Protein AF-A0AA37MN96-F1 (afdb_monomer_lite)

Secondary structure (DSSP, 8-state):
--HHHHHHHHHHHHHHHTSHHHHHHHHTSSS--B-SEEE-S-SSS---EEEEESS----S-------HHHHHHHHHHTT--TTGGGT-GGGHHHHHHHHHHIIIIIHHHH-SSSS-TTTTTSEEEEESSSB--SS--HHHHHHHIIIII-HHHHHHHHHHHHHIIIIII--SEEEEE-IIIIIHHHHTTTT--PEEEEEEETTEEEEEEEEEETTEEEEEES-TTSPPPHHHHHHHHHHHTT------TTS--TTSSS-HHHHHHHHHHHHS--TTSEEEEETTEEEEEE--EEETTEEE--TT-EEEEEEEEGGGTEEEEEEEETT--HHHHHHHHHHHS-GGGSBSS--STTEEEEEEEETTS-HHHHHHHHHHHHHHHHHHHHHHS---

Structure (mmCIF, N/CA/C/O backbone):
data_AF-A0AA37MN96-F1
#
_entry.id   AF-A0AA37MN96-F1
#
loop_
_atom_site.group_PDB
_atom_site.id
_atom_site.type_symbol
_atom_site.label_atom_id
_atom_site.label_alt_id
_atom_site.label_comp_id
_atom_site.label_asym_id
_atom_site.label_entity_id
_atom_site.label_seq_id
_atom_site.pdbx_PDB_ins_code
_atom_site.Cartn_x
_atom_site.Cartn_y
_atom_site.Cartn_z
_atom_site.occupancy
_atom_site.B_iso_or_equiv
_atom_site.auth_seq_id
_atom_site.auth_comp_id
_atom_site.auth_asym_id
_atom_site.auth_atom_id
_atom_site.pdbx_PDB_model_num
ATOM 1 N N . MET A 1 1 ? -24.531 -3.436 7.202 1.00 49.28 1 MET A N 1
ATOM 2 C CA . MET A 1 1 ? -24.725 -2.877 8.564 1.00 49.28 1 MET A CA 1
ATOM 3 C C . MET A 1 1 ? -25.299 -1.481 8.416 1.00 49.28 1 MET A C 1
ATOM 5 O O . MET A 1 1 ? -25.118 -0.908 7.351 1.00 49.28 1 MET A O 1
ATOM 9 N N . SER A 1 2 ? -26.083 -0.984 9.375 1.00 53.59 2 SER A N 1
ATOM 10 C CA . SER A 1 2 ? -26.763 0.305 9.211 1.00 53.59 2 SER A CA 1
ATOM 11 C C . SER A 1 2 ? -25.807 1.455 9.522 1.00 53.59 2 SER A C 1
ATOM 13 O O . SER A 1 2 ? -25.109 1.447 10.535 1.00 53.59 2 SER A O 1
ATOM 15 N N . GLY A 1 3 ? -25.830 2.507 8.706 1.00 71.88 3 GLY A N 1
ATOM 16 C CA . GLY A 1 3 ? -25.071 3.733 8.949 1.00 71.88 3 GLY A CA 1
ATOM 17 C C . GLY A 1 3 ? -25.401 4.430 10.274 1.00 71.88 3 GLY A C 1
ATOM 18 O O . GLY A 1 3 ? -24.780 5.434 10.603 1.00 71.88 3 GLY A O 1
ATOM 19 N N . GLU A 1 4 ? -26.361 3.928 11.053 1.00 83.56 4 GLU A N 1
ATOM 20 C CA . GLU A 1 4 ? -26.692 4.401 12.397 1.00 83.56 4 GLU A CA 1
ATOM 21 C C . GLU A 1 4 ? -25.619 4.056 13.434 1.00 83.56 4 GLU A C 1
ATOM 23 O O . GLU A 1 4 ? -25.253 4.931 14.218 1.00 83.56 4 GLU A O 1
ATOM 28 N N . GLU A 1 5 ? -25.062 2.840 13.415 1.00 86.56 5 GLU A N 1
ATOM 29 C CA . GLU A 1 5 ? -23.994 2.441 14.348 1.00 86.56 5 GLU A CA 1
ATOM 30 C C . GLU A 1 5 ? -22.736 3.280 14.115 1.00 86.56 5 GLU A C 1
ATOM 32 O O . GLU A 1 5 ? -22.132 3.799 15.054 1.00 86.56 5 GLU A O 1
ATOM 37 N N . TYR A 1 6 ? -22.403 3.516 12.846 1.00 86.62 6 TYR A N 1
ATOM 38 C CA . TYR A 1 6 ? -21.306 4.401 12.488 1.00 86.62 6 TYR A CA 1
ATOM 39 C C . TYR A 1 6 ? -21.581 5.856 12.863 1.00 86.62 6 TYR A C 1
ATOM 41 O O . TYR A 1 6 ? -20.714 6.508 13.437 1.00 86.62 6 TYR A O 1
ATOM 49 N N . LYS A 1 7 ? -22.790 6.380 12.612 1.00 87.62 7 LYS A N 1
ATOM 50 C CA . LYS A 1 7 ? -23.162 7.737 13.050 1.00 87.62 7 LYS A CA 1
ATOM 51 C C . LYS A 1 7 ? -23.035 7.895 14.563 1.00 87.62 7 LYS A C 1
ATOM 53 O O . LYS A 1 7 ? -22.545 8.926 15.025 1.00 87.62 7 LYS A O 1
ATOM 58 N N . LYS A 1 8 ? -23.461 6.886 15.329 1.00 90.75 8 LYS A N 1
ATOM 59 C CA . LYS A 1 8 ? -23.303 6.851 16.785 1.00 90.75 8 LYS A CA 1
ATOM 60 C C . LYS A 1 8 ? -21.824 6.890 17.164 1.00 90.75 8 LYS A C 1
ATOM 62 O O . LYS A 1 8 ? -21.430 7.775 17.919 1.00 90.75 8 LYS A O 1
ATOM 67 N N . TRP A 1 9 ? -21.008 6.022 16.571 1.00 91.00 9 TRP A N 1
ATOM 68 C CA . TRP A 1 9 ? -19.568 6.003 16.811 1.00 91.00 9 TRP A CA 1
ATOM 69 C C . TRP A 1 9 ? -18.899 7.344 16.474 1.00 91.00 9 TRP A C 1
ATOM 71 O O . TRP A 1 9 ? -18.150 7.880 17.288 1.00 91.00 9 TRP A O 1
ATOM 81 N N . VAL A 1 10 ? -19.226 7.953 15.327 1.00 87.38 10 VAL A N 1
ATOM 82 C CA . VAL A 1 10 ? -18.698 9.272 14.938 1.00 87.38 10 VAL A CA 1
ATOM 83 C C . VAL A 1 10 ? -19.099 10.341 15.945 1.00 87.38 10 VAL A C 1
ATOM 85 O O . VAL A 1 10 ? -18.276 11.184 16.291 1.00 87.38 10 VAL A O 1
ATOM 88 N N . ASN A 1 11 ? -20.341 10.328 16.437 1.00 89.19 11 ASN A N 1
ATOM 89 C CA . ASN A 1 11 ? -20.771 11.269 17.469 1.00 89.19 11 ASN A CA 1
ATOM 90 C C . ASN A 1 11 ? -19.951 11.104 18.752 1.00 89.19 11 ASN A C 1
ATOM 92 O O . ASN A 1 11 ? -19.524 12.100 19.326 1.00 89.19 11 ASN A O 1
ATOM 96 N N . GLU A 1 12 ? -19.698 9.874 19.190 1.00 91.19 12 GLU A N 1
ATOM 97 C CA . GLU A 1 12 ? -18.921 9.601 20.401 1.00 91.19 12 GLU A CA 1
ATOM 98 C C . GLU A 1 12 ? -17.440 9.975 20.238 1.00 91.19 12 GLU A C 1
ATOM 100 O O . GLU A 1 12 ? -16.870 10.630 21.113 1.00 91.19 12 GLU A O 1
ATOM 105 N N . ALA A 1 13 ? -16.827 9.630 19.101 1.00 87.31 13 ALA A N 1
ATOM 106 C CA . ALA A 1 13 ? -15.466 10.036 18.760 1.00 87.31 13 ALA A CA 1
ATOM 107 C C . ALA A 1 13 ? -15.342 11.566 18.692 1.00 87.31 13 ALA A C 1
ATOM 109 O O . ALA A 1 13 ? -14.422 12.141 19.273 1.00 87.31 13 ALA A O 1
ATOM 110 N N . TYR A 1 14 ? -16.308 12.233 18.055 1.00 85.38 14 TYR A N 1
ATOM 111 C CA . TYR A 1 14 ? -16.378 13.688 17.973 1.00 85.38 14 TYR A CA 1
ATOM 112 C C . TYR A 1 14 ? -16.534 14.352 19.350 1.00 85.38 14 TYR A C 1
ATOM 114 O O . TYR A 1 14 ? -15.843 15.324 19.653 1.00 85.38 14 TYR A O 1
ATOM 122 N N . LEU A 1 15 ? -17.411 13.827 20.208 1.00 88.31 15 LEU A N 1
ATOM 123 C CA . LEU A 1 15 ? -17.587 14.334 21.570 1.00 88.31 15 LEU A CA 1
ATOM 124 C C . LEU A 1 15 ? -16.300 14.200 22.387 1.00 88.31 15 LEU A C 1
ATOM 126 O O . LEU A 1 15 ? -15.956 15.111 23.136 1.00 88.31 15 LEU A O 1
ATOM 130 N N . TYR A 1 16 ? -15.574 13.092 22.223 1.00 88.69 16 TYR A N 1
ATOM 131 C CA . TYR A 1 16 ? -14.304 12.880 22.905 1.00 88.69 16 TYR A CA 1
ATOM 132 C C . TYR A 1 16 ? -13.236 13.896 22.483 1.00 88.69 16 TYR A C 1
ATOM 134 O O . TYR A 1 16 ? -12.669 14.568 23.343 1.00 88.69 16 TYR A O 1
ATOM 142 N N . ILE A 1 17 ? -12.996 14.057 21.177 1.00 82.44 17 ILE A N 1
ATOM 143 C CA . ILE A 1 17 ? -11.989 15.010 20.679 1.00 82.44 17 ILE A CA 1
ATOM 144 C C . ILE A 1 17 ? -12.365 16.471 20.966 1.00 82.44 17 ILE A C 1
ATOM 146 O O . ILE A 1 17 ? -11.484 17.322 21.033 1.00 82.44 17 ILE A O 1
ATOM 150 N N . SER A 1 18 ? -13.658 16.750 21.178 1.00 82.00 18 SER A N 1
ATOM 151 C CA . SER A 1 18 ? -14.186 18.075 21.537 1.00 82.00 18 SER A CA 1
ATOM 152 C C . SER A 1 18 ? -14.105 18.399 23.026 1.00 82.00 18 SER A C 1
ATOM 154 O O . SER A 1 18 ? -14.432 19.518 23.426 1.00 82.00 18 SER A O 1
ATOM 156 N N . LYS A 1 19 ? -13.662 17.462 23.873 1.00 87.81 19 LYS A N 1
ATOM 157 C CA . LYS A 1 19 ? -13.394 17.770 25.279 1.00 87.81 19 LYS A CA 1
ATOM 158 C C . LYS A 1 19 ? -12.302 18.828 25.363 1.00 87.81 19 LYS A C 1
ATOM 160 O O . LYS A 1 19 ? -11.240 18.671 24.766 1.00 87.81 19 LYS A O 1
ATOM 165 N N . LYS A 1 20 ? -12.535 19.864 26.172 1.00 85.06 20 LYS A N 1
ATOM 166 C CA . LYS A 1 20 ? -11.599 20.982 26.353 1.00 85.06 20 LYS A CA 1
ATOM 167 C C . LYS A 1 20 ? -10.173 20.512 26.664 1.00 85.06 20 LYS A C 1
ATOM 169 O O . LYS A 1 20 ? -9.230 20.991 26.059 1.00 85.06 20 LYS A O 1
ATOM 174 N N . GLU A 1 21 ? -10.021 19.533 27.552 1.00 86.88 21 GLU A N 1
ATOM 175 C CA . GLU A 1 21 ? -8.714 18.975 27.929 1.00 86.88 21 GLU A CA 1
ATOM 176 C C . GLU A 1 21 ? -7.966 18.304 26.762 1.00 86.88 21 GLU A C 1
ATOM 178 O O . GLU A 1 21 ? -6.748 18.438 26.651 1.00 86.88 21 GLU A O 1
ATOM 183 N N . VAL A 1 22 ? -8.694 17.613 25.877 1.00 84.56 22 VAL A N 1
ATOM 184 C CA . VAL A 1 22 ? -8.139 16.963 24.685 1.00 84.56 22 VAL A CA 1
ATOM 185 C C . VAL A 1 22 ? -7.777 18.033 23.666 1.00 84.56 22 VAL A C 1
ATOM 187 O O . VAL A 1 22 ? -6.640 18.075 23.205 1.00 84.56 22 VAL A O 1
ATOM 190 N N . TYR A 1 23 ? -8.709 18.946 23.388 1.00 78.75 23 TYR A N 1
ATOM 191 C CA . TYR A 1 23 ? -8.504 20.076 22.489 1.00 78.75 23 TYR A CA 1
ATOM 192 C C . TYR A 1 23 ? -7.286 20.916 22.892 1.00 78.75 23 TYR A C 1
ATOM 194 O O . TYR A 1 23 ? -6.426 21.178 22.058 1.00 78.75 23 TYR A O 1
ATOM 202 N N . ASP A 1 24 ? -7.164 21.285 24.169 1.00 80.12 24 ASP A N 1
ATOM 203 C CA . ASP A 1 24 ? -6.077 22.130 24.668 1.00 80.12 24 ASP A CA 1
ATOM 204 C C . ASP A 1 24 ? -4.707 21.454 24.500 1.00 80.12 24 ASP A C 1
ATOM 206 O O . ASP A 1 24 ? -3.741 22.116 24.118 1.00 80.12 24 ASP A O 1
ATOM 210 N N . ARG A 1 25 ? -4.602 20.138 24.736 1.00 80.19 25 ARG A N 1
ATOM 211 C CA . ARG A 1 25 ? -3.351 19.381 24.530 1.00 80.19 25 ARG A CA 1
ATOM 212 C C . ARG A 1 25 ? -3.025 19.188 23.055 1.00 80.19 25 ARG A C 1
ATOM 214 O O . ARG A 1 25 ? -1.875 19.347 22.653 1.00 80.19 25 ARG A O 1
ATOM 221 N N . VAL A 1 26 ? -4.030 18.878 22.243 1.00 74.25 26 VAL A N 1
ATOM 222 C CA . VAL A 1 26 ? -3.866 18.720 20.798 1.00 74.25 26 VAL A CA 1
ATOM 223 C C . VAL A 1 26 ? -3.453 20.053 20.164 1.00 74.25 26 VAL A C 1
ATOM 225 O O . VAL A 1 26 ? -2.537 20.084 19.356 1.00 74.25 26 VAL A O 1
ATOM 228 N N . ASN A 1 27 ? -4.042 21.176 20.575 1.00 71.19 27 ASN A N 1
ATOM 229 C CA . ASN A 1 27 ? -3.738 22.502 20.033 1.00 71.19 27 ASN A CA 1
ATOM 230 C C . ASN A 1 27 ? -2.333 23.020 20.419 1.00 71.19 27 ASN A C 1
ATOM 232 O O . ASN A 1 27 ? -1.804 23.926 19.776 1.00 71.19 27 ASN A O 1
ATOM 236 N N . GLN A 1 28 ? -1.689 22.444 21.444 1.00 70.69 28 GLN A N 1
ATOM 237 C CA . GLN A 1 28 ? -0.267 22.709 21.730 1.00 70.69 28 GLN A CA 1
ATOM 238 C C . GLN A 1 28 ? 0.660 22.116 20.666 1.00 70.69 28 GLN A C 1
ATOM 240 O O . GLN A 1 28 ? 1.802 22.560 20.499 1.00 70.69 28 GLN A O 1
ATOM 245 N N . LEU A 1 29 ? 0.184 21.111 19.939 1.00 65.25 29 LEU A N 1
ATOM 246 C CA . LEU A 1 29 ? 0.907 20.520 18.836 1.00 65.25 29 LEU A CA 1
ATOM 247 C C . LEU A 1 29 ? 0.660 21.423 17.627 1.00 65.25 29 LEU A C 1
ATOM 249 O O . LEU A 1 29 ? -0.458 21.618 17.170 1.00 65.25 29 LEU A O 1
ATOM 253 N N . LYS A 1 30 ? 1.712 22.085 17.150 1.00 55.03 30 LYS A N 1
ATOM 254 C CA . LYS A 1 30 ? 1.610 22.955 15.973 1.00 55.03 30 LYS A CA 1
ATOM 255 C C . LYS A 1 30 ? 1.276 22.082 14.752 1.00 55.03 30 LYS A C 1
ATOM 257 O O . LYS A 1 30 ? 1.966 21.086 14.550 1.00 55.03 30 LYS A O 1
ATOM 262 N N . TYR A 1 31 ? 0.308 22.507 13.932 1.00 53.72 31 TYR A N 1
ATOM 263 C CA . TYR A 1 31 ? -0.134 21.845 12.689 1.00 53.72 31 TYR A CA 1
ATOM 264 C C . TYR A 1 31 ? -0.860 20.509 12.909 1.00 53.72 31 TYR A C 1
ATOM 266 O O . TYR A 1 31 ? -0.294 19.444 12.664 1.00 53.72 31 TYR A O 1
ATOM 274 N N . VAL A 1 32 ? -2.117 20.580 13.356 1.00 57.41 32 VAL A N 1
ATOM 275 C CA . VAL A 1 32 ? -2.973 19.403 13.541 1.00 57.41 32 VAL A CA 1
ATOM 276 C C . VAL A 1 32 ? -4.223 19.524 12.688 1.00 57.41 32 VAL A C 1
ATOM 278 O O . VAL A 1 32 ? -5.063 20.387 12.937 1.00 57.41 32 VAL A O 1
ATOM 281 N N . ASN A 1 33 ? -4.378 18.591 11.754 1.00 58.41 33 ASN A N 1
ATOM 282 C CA . ASN A 1 33 ? -5.675 18.286 11.160 1.00 58.41 33 ASN A CA 1
ATOM 283 C C . ASN A 1 33 ? -6.389 17.248 12.028 1.00 58.41 33 ASN A C 1
ATOM 285 O O . ASN A 1 33 ? -5.775 16.333 12.589 1.00 58.41 33 ASN A O 1
ATOM 289 N N . VAL A 1 34 ? -7.702 17.409 12.139 1.00 61.19 34 VAL A N 1
ATOM 290 C CA . VAL A 1 34 ? -8.568 16.517 12.904 1.00 61.19 34 VAL A CA 1
ATOM 291 C C . VAL A 1 34 ? -9.417 15.712 11.928 1.00 61.19 34 VAL A C 1
ATOM 293 O O . VAL A 1 34 ? -10.046 16.265 11.026 1.00 61.19 34 VAL A O 1
ATOM 296 N N . GLY A 1 35 ? -9.420 14.395 12.098 1.00 62.88 35 GLY A N 1
ATOM 297 C CA . GLY A 1 35 ? -10.106 13.457 11.217 1.00 62.88 35 GLY A CA 1
ATOM 298 C C . GLY A 1 35 ? -9.228 12.246 10.944 1.00 62.88 35 GLY A C 1
ATOM 299 O O . GLY A 1 35 ? -8.154 12.358 10.363 1.00 62.88 35 GLY A O 1
ATOM 300 N N . SER A 1 36 ? -9.676 11.072 11.382 1.00 62.91 36 SER A N 1
ATOM 301 C CA . SER A 1 36 ? -8.916 9.825 11.239 1.00 62.91 36 SER A CA 1
ATOM 302 C C . SER A 1 36 ? -8.958 9.263 9.822 1.00 62.91 36 SER A C 1
ATOM 304 O O . SER A 1 36 ? -8.051 8.549 9.391 1.00 62.91 36 SER A O 1
ATOM 306 N N . THR A 1 37 ? -10.029 9.567 9.097 1.00 68.31 37 THR A N 1
ATOM 307 C CA . THR A 1 37 ? -10.387 8.852 7.885 1.00 68.31 37 THR A CA 1
ATOM 308 C C . THR A 1 37 ? -9.788 9.510 6.652 1.00 68.31 37 THR A C 1
ATOM 310 O O . THR A 1 37 ? -9.949 10.703 6.430 1.00 68.31 37 THR A O 1
ATOM 313 N N . GLN A 1 38 ? -9.120 8.718 5.817 1.00 68.88 38 GLN A N 1
ATOM 314 C CA . GLN A 1 38 ? -8.576 9.183 4.544 1.00 68.88 38 GLN A CA 1
ATOM 315 C C . GLN A 1 38 ? -9.519 8.847 3.391 1.00 68.88 38 GLN A C 1
ATOM 317 O O . GLN A 1 38 ? -9.711 9.680 2.513 1.00 68.88 38 GLN A O 1
ATOM 322 N N . TYR A 1 39 ? -10.165 7.682 3.421 1.00 65.69 39 TYR A N 1
ATOM 323 C CA . TYR A 1 39 ? -11.163 7.290 2.433 1.00 65.69 39 TYR A CA 1
ATOM 324 C C . TYR A 1 39 ? -12.205 6.345 3.029 1.00 65.69 39 TYR A C 1
ATOM 326 O O . TYR A 1 39 ? -11.858 5.304 3.593 1.00 65.69 39 TYR A O 1
ATOM 334 N N . ILE A 1 40 ? -13.481 6.697 2.855 1.00 67.00 40 ILE A N 1
ATOM 335 C CA . ILE A 1 40 ? -14.624 5.818 3.110 1.00 67.00 40 ILE A CA 1
ATOM 336 C C . ILE A 1 40 ? -15.442 5.719 1.828 1.00 67.00 40 ILE A C 1
ATOM 338 O O . ILE A 1 40 ? -16.079 6.695 1.435 1.00 67.00 40 ILE A O 1
ATOM 342 N N . PRO A 1 41 ? -15.471 4.549 1.184 1.00 56.47 41 PRO A N 1
ATOM 343 C CA . PRO A 1 41 ? -16.312 4.344 0.018 1.00 56.47 41 PRO A CA 1
ATOM 344 C C . PRO A 1 41 ? -17.758 4.010 0.372 1.00 56.47 41 PRO A C 1
ATOM 346 O O . PRO A 1 41 ? -18.674 4.554 -0.241 1.00 56.47 41 PRO A O 1
ATOM 349 N N . LYS A 1 42 ? -17.973 3.107 1.339 1.00 64.75 42 LYS A N 1
ATOM 350 C CA . LYS A 1 42 ? -19.283 2.672 1.833 1.00 64.75 42 LYS A CA 1
ATOM 351 C C . LYS A 1 42 ? -19.154 2.102 3.240 1.00 64.75 42 LYS A C 1
ATOM 353 O O . LYS A 1 42 ? -18.349 1.212 3.485 1.00 64.75 42 LYS A O 1
ATOM 358 N N . ILE A 1 43 ? -19.999 2.594 4.134 1.00 62.53 43 ILE A N 1
ATOM 359 C CA . ILE A 1 43 ? -20.125 2.111 5.517 1.00 62.53 43 ILE A CA 1
ATOM 360 C C . ILE A 1 43 ? -21.200 1.020 5.610 1.00 62.53 43 ILE A C 1
ATOM 362 O O . ILE A 1 43 ? -21.127 0.128 6.447 1.00 62.53 43 ILE A O 1
ATOM 366 N N . ASP A 1 44 ? -22.157 1.043 4.680 1.00 60.66 44 ASP A N 1
ATOM 367 C CA . ASP A 1 44 ? -23.334 0.173 4.702 1.00 60.66 44 ASP A CA 1
ATOM 368 C C . ASP A 1 44 ? -23.154 -1.146 3.916 1.00 60.66 44 ASP A C 1
ATOM 370 O O . ASP A 1 44 ? -24.103 -1.918 3.775 1.00 60.66 44 ASP A O 1
ATOM 374 N N . GLY A 1 45 ? -21.949 -1.421 3.397 1.00 62.97 45 GLY A N 1
ATOM 375 C CA . GLY A 1 45 ? -21.622 -2.607 2.588 1.00 62.97 45 GLY A CA 1
ATOM 376 C C . GLY A 1 45 ? -20.798 -3.671 3.324 1.00 62.97 45 GLY A C 1
ATOM 377 O O . GLY A 1 45 ? -20.398 -3.482 4.471 1.00 62.97 45 GLY A O 1
ATOM 378 N N . ASN A 1 46 ? -20.518 -4.791 2.649 1.00 75.44 46 ASN A N 1
ATOM 379 C CA . ASN A 1 46 ? -19.536 -5.775 3.116 1.00 75.44 46 ASN A CA 1
ATOM 380 C C . ASN A 1 46 ? -18.132 -5.187 2.941 1.00 75.44 46 ASN A C 1
ATOM 382 O O . ASN A 1 46 ? -17.559 -5.250 1.855 1.00 75.44 46 ASN A O 1
ATOM 386 N N . VAL A 1 47 ? -17.591 -4.584 4.000 1.00 81.00 47 VAL A N 1
ATOM 387 C CA . VAL A 1 47 ? -16.210 -4.094 3.990 1.00 81.00 47 VAL A CA 1
ATOM 388 C C . VAL A 1 47 ? -15.272 -5.296 4.021 1.00 81.00 47 VAL A C 1
ATOM 390 O O . VAL A 1 47 ? -15.280 -6.099 4.953 1.00 81.00 47 VAL A O 1
ATOM 393 N N . GLU A 1 48 ? -14.443 -5.431 2.996 1.00 82.88 48 GLU A N 1
ATOM 394 C CA . GLU A 1 48 ? -13.444 -6.493 2.941 1.00 82.88 48 GLU A CA 1
ATOM 395 C C . GLU A 1 48 ? -12.165 -6.084 3.659 1.00 82.88 48 GLU A C 1
ATOM 397 O O . GLU A 1 48 ? -11.607 -6.872 4.427 1.00 82.88 48 GLU A O 1
ATOM 402 N N . PHE A 1 49 ? -11.729 -4.841 3.444 1.00 84.12 49 PHE A N 1
ATOM 403 C CA . PHE A 1 49 ? -10.430 -4.366 3.899 1.00 84.12 49 PHE A CA 1
ATOM 404 C C . PHE A 1 49 ? -10.538 -3.065 4.683 1.00 84.12 49 PHE A C 1
ATOM 406 O O . PHE A 1 49 ? -11.196 -2.112 4.266 1.00 84.12 49 PHE A O 1
ATOM 413 N N . VAL A 1 50 ? -9.794 -2.994 5.782 1.00 88.00 50 VAL A N 1
ATOM 414 C CA . VAL A 1 50 ? -9.410 -1.733 6.415 1.00 88.00 50 VAL A CA 1
ATOM 415 C C . VAL A 1 50 ? -7.895 -1.597 6.333 1.00 88.00 50 VAL A C 1
ATOM 417 O O . VAL A 1 50 ? -7.159 -2.369 6.945 1.00 88.00 50 VAL A O 1
ATOM 420 N N . PHE A 1 51 ? -7.414 -0.593 5.608 1.00 86.31 51 PHE A N 1
ATOM 421 C CA . PHE A 1 51 ? -6.028 -0.150 5.702 1.00 86.31 51 PHE A CA 1
ATOM 422 C C . PHE A 1 51 ? -5.916 0.853 6.845 1.00 86.31 51 PHE A C 1
ATOM 424 O O . PHE A 1 51 ? -6.531 1.920 6.803 1.00 86.31 51 PHE A O 1
ATOM 431 N N . LEU A 1 52 ? -5.148 0.489 7.874 1.00 89.19 52 LEU A N 1
ATOM 432 C CA . LEU A 1 52 ? -5.031 1.264 9.101 1.00 89.19 52 LEU A CA 1
ATOM 433 C C . LEU A 1 52 ? -3.631 1.869 9.228 1.00 89.19 52 LEU A C 1
ATOM 435 O O . LEU A 1 52 ? -2.655 1.166 9.500 1.00 89.19 52 LEU A O 1
ATOM 439 N N . GLY A 1 53 ? -3.533 3.178 9.016 1.00 85.62 53 GLY A N 1
ATOM 440 C CA . GLY A 1 53 ? -2.344 3.973 9.313 1.00 85.62 53 GLY A CA 1
ATOM 441 C C . GLY A 1 53 ? -2.273 4.379 10.786 1.00 85.62 53 GLY A C 1
ATOM 442 O O . GLY A 1 53 ? -3.188 4.121 11.569 1.00 85.62 53 GLY A O 1
ATOM 443 N N . HIS A 1 54 ? -1.171 5.011 11.178 1.00 81.44 54 HIS A N 1
ATOM 444 C CA . HIS A 1 54 ? -1.022 5.541 12.532 1.00 81.44 54 HIS A CA 1
ATOM 445 C C . HIS A 1 54 ? -1.707 6.906 12.672 1.00 81.44 54 HIS A C 1
ATOM 447 O O . HIS A 1 54 ? -2.644 7.037 13.455 1.00 81.44 54 HIS A O 1
ATOM 453 N N . ASP A 1 55 ? -1.301 7.884 11.863 1.00 75.81 55 ASP A N 1
ATOM 454 C CA . ASP A 1 55 ? -1.857 9.235 11.796 1.00 75.81 55 ASP A CA 1
ATOM 455 C C . ASP A 1 55 ? -1.848 9.769 10.352 1.00 75.81 55 ASP A C 1
ATOM 457 O O . ASP A 1 55 ? -1.112 9.289 9.484 1.00 75.81 55 ASP A O 1
ATOM 461 N N . ALA A 1 56 ? -2.713 10.744 10.065 1.00 61.25 56 ALA A N 1
ATOM 462 C CA . ALA A 1 56 ? -2.923 11.240 8.710 1.00 61.25 56 ALA A CA 1
ATOM 463 C C . ALA A 1 56 ? -1.868 12.279 8.299 1.00 61.25 56 ALA A C 1
ATOM 465 O O . ALA A 1 56 ? -2.144 13.466 8.385 1.00 61.25 56 ALA A O 1
ATOM 466 N N . HIS A 1 57 ? -0.679 11.897 7.823 1.00 59.50 57 HIS A N 1
ATOM 467 C CA . HIS A 1 57 ? 0.278 12.876 7.272 1.00 59.50 57 HIS A CA 1
ATOM 468 C C . HIS A 1 57 ? -0.291 13.591 6.030 1.00 59.50 57 HIS A C 1
ATOM 470 O O . HIS A 1 57 ? -0.156 13.128 4.897 1.00 59.50 57 HIS A O 1
ATOM 476 N N . GLU A 1 58 ? -0.946 14.725 6.246 1.00 56.19 58 GLU A N 1
ATOM 477 C CA . GLU A 1 58 ? -1.453 15.601 5.198 1.00 56.19 58 GLU A CA 1
ATOM 478 C C . GLU A 1 58 ? -0.400 16.663 4.880 1.00 56.19 58 GLU A C 1
ATOM 480 O O . GLU A 1 58 ? 0.286 17.184 5.762 1.00 56.19 58 GLU A O 1
ATOM 485 N N . GLY A 1 59 ? -0.207 16.907 3.583 1.00 47.28 59 GLY A N 1
ATOM 486 C CA . GLY A 1 59 ? 0.739 17.893 3.079 1.00 47.28 59 GLY A CA 1
ATOM 487 C C . GLY A 1 59 ? 0.480 19.282 3.650 1.00 47.28 59 GLY A C 1
ATOM 488 O O . GLY A 1 59 ? -0.637 19.622 4.016 1.00 47.28 59 GLY A O 1
ATOM 489 N N . ARG A 1 60 ? 1.535 20.099 3.707 1.00 41.84 60 ARG A N 1
ATOM 490 C CA . ARG A 1 60 ? 1.457 21.507 4.117 1.00 41.84 60 ARG A CA 1
ATOM 491 C C . ARG A 1 60 ? 0.499 22.274 3.195 1.00 41.84 60 ARG A C 1
ATOM 493 O O . ARG A 1 60 ? 0.882 22.632 2.087 1.00 41.84 60 ARG A O 1
ATOM 500 N N . GLY A 1 61 ? -0.702 22.537 3.684 1.00 40.53 61 GLY A N 1
ATOM 501 C CA . GLY A 1 61 ? -1.784 23.241 3.000 1.00 40.53 61 GLY A CA 1
ATOM 502 C C . GLY A 1 61 ? -3.073 22.648 3.553 1.00 40.53 61 GLY A C 1
ATOM 503 O O . GLY A 1 61 ? -3.517 21.624 3.068 1.00 40.53 61 GLY A O 1
ATOM 504 N N . ASP A 1 62 ? -3.567 23.070 4.706 1.00 41.78 62 ASP A N 1
ATOM 505 C CA . ASP A 1 62 ? -3.840 24.455 5.050 1.00 41.78 62 ASP A CA 1
ATOM 506 C C . ASP A 1 62 ? -3.274 24.826 6.426 1.00 41.78 62 ASP A C 1
ATOM 508 O O . ASP A 1 62 ? -3.327 24.060 7.384 1.00 41.78 62 ASP A O 1
ATOM 512 N N . ASN A 1 63 ? -2.719 26.033 6.539 1.00 39.72 63 ASN A N 1
ATOM 513 C CA . ASN A 1 63 ? -2.295 26.626 7.815 1.00 39.72 63 ASN A CA 1
ATOM 514 C C . ASN A 1 63 ? -3.495 27.074 8.672 1.00 39.72 63 ASN A C 1
ATOM 516 O O . ASN A 1 63 ? -3.354 27.945 9.537 1.00 39.72 63 ASN A O 1
ATOM 520 N N . ASP A 1 64 ? -4.671 26.513 8.422 1.00 41.94 64 ASP A N 1
ATOM 521 C CA . ASP A 1 64 ? -5.876 26.899 9.115 1.00 41.94 64 ASP A CA 1
ATOM 522 C C . ASP A 1 64 ? -5.872 26.224 10.479 1.00 41.94 64 ASP A C 1
ATOM 524 O O . ASP A 1 64 ? -5.637 25.026 10.642 1.00 41.94 64 ASP A O 1
ATOM 528 N N . LYS A 1 65 ? -6.018 27.063 11.500 1.00 50.88 65 LYS A N 1
ATOM 529 C CA . LYS A 1 65 ? -6.118 26.649 12.894 1.00 50.88 65 LYS A CA 1
ATOM 530 C C . LYS A 1 65 ? -7.125 25.508 13.017 1.00 50.88 65 LYS A C 1
ATOM 532 O O . LYS A 1 65 ? -8.119 25.483 12.305 1.00 50.88 65 LYS A O 1
ATOM 537 N N . LEU A 1 66 ? -6.860 24.631 13.978 1.00 51.59 66 LEU A N 1
ATOM 538 C CA . LEU A 1 66 ? -7.672 23.487 14.375 1.00 51.59 66 LEU A CA 1
ATOM 539 C C . LEU A 1 66 ? -9.164 23.854 14.454 1.00 51.59 66 LEU A C 1
ATOM 541 O O . LEU A 1 66 ? -9.638 24.318 15.489 1.00 51.59 66 LEU A O 1
ATOM 545 N N . ASP A 1 67 ? -9.906 23.671 13.362 1.00 57.56 67 ASP A N 1
ATOM 546 C CA . ASP A 1 67 ? -11.342 23.907 13.363 1.00 57.56 67 ASP A CA 1
ATOM 547 C C . ASP A 1 67 ? -12.057 22.589 13.639 1.00 57.56 67 ASP A C 1
ATOM 549 O O . ASP A 1 67 ? -12.327 21.760 12.765 1.00 57.56 67 ASP A O 1
ATOM 553 N N . ILE A 1 68 ? -12.354 22.395 14.920 1.00 56.88 68 ILE A N 1
ATOM 554 C CA . ILE A 1 68 ? -13.060 21.218 15.400 1.00 56.88 68 ILE A CA 1
ATOM 555 C C . ILE A 1 68 ? -14.461 21.087 14.791 1.00 56.88 68 ILE A C 1
ATOM 557 O O . ILE A 1 68 ? -14.996 19.983 14.759 1.00 56.88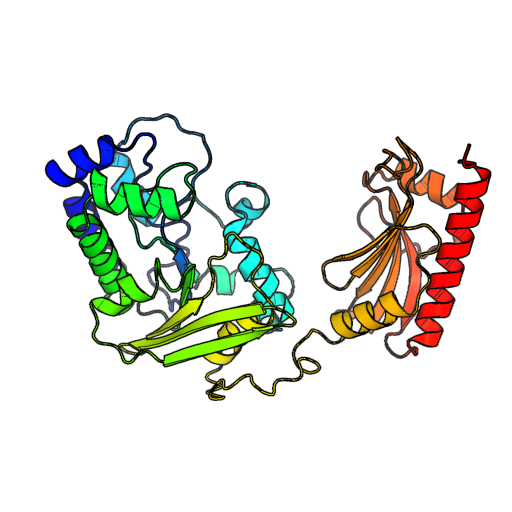 68 ILE A O 1
ATOM 561 N N . THR A 1 69 ? -15.061 22.156 14.255 1.00 55.53 69 THR A N 1
ATOM 562 C CA . THR A 1 69 ? -16.364 22.056 13.579 1.00 55.53 69 THR A CA 1
ATOM 563 C C . THR A 1 69 ? -16.278 21.247 12.280 1.00 55.53 69 THR A C 1
ATOM 565 O O . THR A 1 69 ? -17.211 20.502 11.972 1.00 55.53 69 THR A O 1
ATOM 568 N N . PHE A 1 70 ? -15.125 21.248 11.598 1.00 62.41 70 PHE A N 1
ATOM 569 C CA . PHE A 1 70 ? -14.874 20.403 10.424 1.00 62.41 70 PHE A CA 1
ATOM 570 C C . PHE A 1 70 ? -14.512 18.952 10.783 1.00 62.41 70 PHE A C 1
ATOM 572 O O . PHE A 1 70 ? -14.695 18.050 9.963 1.00 62.41 70 PHE A O 1
ATOM 579 N N . ALA A 1 71 ? -14.074 18.678 12.018 1.00 67.38 71 ALA A N 1
ATOM 580 C CA . ALA A 1 71 ? -13.628 17.348 12.445 1.00 67.38 71 ALA A CA 1
ATOM 581 C C . ALA A 1 71 ? -14.707 16.264 12.293 1.00 67.38 71 ALA A C 1
ATOM 583 O O . ALA A 1 71 ? -14.421 15.142 11.874 1.00 67.38 71 ALA A O 1
ATOM 584 N N . LYS A 1 72 ? -15.966 16.597 12.607 1.00 75.75 72 LYS A N 1
ATOM 585 C CA . LYS A 1 72 ? -17.083 15.651 12.484 1.00 75.75 72 LYS A CA 1
ATOM 586 C C . LYS A 1 72 ? -17.337 15.267 11.031 1.00 75.75 72 LYS A C 1
ATOM 588 O O . LYS A 1 72 ? -17.580 14.104 10.729 1.00 75.75 72 LYS A O 1
ATOM 593 N N . GLU A 1 73 ? -17.275 16.245 10.136 1.00 75.38 73 GLU A N 1
ATOM 594 C CA . GLU A 1 73 ? -17.499 16.036 8.710 1.00 75.38 73 GLU A CA 1
ATOM 595 C C . GLU A 1 73 ? -16.375 15.203 8.075 1.00 75.38 73 GLU A C 1
ATOM 597 O O . GLU A 1 73 ? -16.625 14.369 7.203 1.00 75.38 73 GLU A O 1
ATOM 602 N N . ARG A 1 74 ? -15.146 15.360 8.571 1.00 74.31 74 ARG A N 1
ATOM 603 C CA . ARG A 1 74 ? -13.961 14.626 8.117 1.00 74.31 74 ARG A CA 1
ATOM 604 C C . ARG A 1 74 ? -14.027 13.125 8.380 1.00 74.31 74 ARG A C 1
ATOM 606 O O . ARG A 1 74 ? -13.503 12.369 7.567 1.00 74.31 74 ARG A O 1
ATOM 613 N N . PHE A 1 75 ? -14.730 12.680 9.423 1.00 77.94 75 PHE A N 1
ATOM 614 C CA . PHE A 1 75 ? -15.034 11.255 9.587 1.00 77.94 75 PHE A CA 1
ATOM 615 C C . PHE A 1 75 ? -15.903 10.713 8.446 1.00 77.94 75 PHE A C 1
ATOM 617 O O . PHE A 1 75 ? -15.750 9.561 8.094 1.00 77.94 75 PHE A O 1
ATOM 624 N N . TYR A 1 76 ? -16.762 11.518 7.814 1.00 76.38 76 TYR A N 1
ATOM 625 C CA . TYR A 1 76 ? -17.600 11.054 6.699 1.00 76.38 76 TYR A CA 1
ATOM 626 C C . TYR A 1 76 ? -16.945 11.239 5.329 1.00 76.38 76 TYR A C 1
ATOM 628 O O . TYR A 1 76 ? -17.079 10.383 4.460 1.00 76.38 76 TYR A O 1
ATOM 636 N N . LYS A 1 77 ? -16.270 12.373 5.114 1.00 68.62 77 LYS A N 1
ATOM 637 C CA . LYS A 1 77 ? -15.726 12.749 3.799 1.00 68.62 77 LYS A CA 1
ATOM 638 C C . LYS A 1 77 ? -14.320 12.210 3.544 1.00 68.62 77 LYS A C 1
ATOM 640 O O . LYS A 1 77 ? -13.939 11.999 2.393 1.00 68.62 77 LYS A O 1
ATOM 645 N N . GLY A 1 78 ? -13.540 12.027 4.607 1.00 69.50 78 GLY A N 1
ATOM 646 C CA . GLY A 1 78 ? -12.106 11.796 4.525 1.00 69.50 78 GLY A CA 1
ATOM 647 C C . GLY A 1 78 ? -11.360 12.830 3.672 1.00 69.50 78 GLY A C 1
ATOM 648 O O . GLY A 1 78 ? -11.768 13.989 3.570 1.00 69.50 78 GLY A O 1
ATOM 649 N N . ASN A 1 79 ? -10.261 12.393 3.055 1.00 60.81 79 ASN A N 1
ATOM 650 C CA . ASN A 1 79 ? -9.368 13.164 2.181 1.00 60.81 79 ASN A CA 1
ATOM 651 C C . ASN A 1 79 ? -9.775 13.154 0.699 1.00 60.81 79 ASN A C 1
ATOM 653 O O . ASN A 1 79 ? -9.098 13.751 -0.136 1.00 60.81 79 ASN A O 1
ATOM 657 N N . GLY A 1 80 ? -10.880 12.492 0.360 1.00 57.03 80 GLY A N 1
ATOM 658 C CA . GLY A 1 80 ? -11.317 12.301 -1.017 1.00 57.03 80 GLY A CA 1
ATOM 659 C C . GLY A 1 80 ? -10.759 11.028 -1.658 1.00 57.03 80 GLY A C 1
ATOM 660 O O . GLY A 1 80 ? -10.207 10.148 -1.002 1.00 57.03 80 GLY A O 1
ATOM 661 N N . ASP A 1 81 ? -10.959 10.918 -2.966 1.00 57.75 81 ASP A N 1
ATOM 662 C CA . ASP A 1 81 ? -10.797 9.685 -3.737 1.00 57.75 81 ASP A CA 1
ATOM 663 C C . ASP A 1 81 ? -9.325 9.205 -3.857 1.00 57.75 81 ASP A C 1
ATOM 665 O O . ASP A 1 81 ? -8.481 9.957 -4.362 1.00 57.75 81 ASP A O 1
ATOM 669 N N . PRO A 1 82 ? -9.011 7.941 -3.493 1.00 55.41 82 PRO A N 1
ATOM 670 C CA . PRO A 1 82 ? -7.700 7.312 -3.621 1.00 55.41 82 PRO A CA 1
ATOM 671 C C . PRO A 1 82 ? -7.083 7.377 -5.011 1.00 55.41 82 PRO A C 1
ATOM 673 O O . PRO A 1 82 ? -5.860 7.407 -5.154 1.00 55.41 82 PRO A O 1
ATOM 676 N N . ARG A 1 83 ? -7.900 7.473 -6.063 1.00 56.19 83 ARG A N 1
ATOM 677 C CA . ARG A 1 83 ? -7.428 7.643 -7.444 1.00 56.19 83 ARG A CA 1
ATOM 678 C C . ARG A 1 83 ? -6.675 8.967 -7.625 1.00 56.19 83 ARG A C 1
ATOM 680 O O . ARG A 1 83 ? -5.753 9.052 -8.440 1.00 56.19 83 ARG A O 1
ATOM 687 N N . ILE A 1 84 ? -7.003 9.985 -6.826 1.00 49.75 84 ILE A N 1
ATOM 688 C CA . ILE A 1 84 ? -6.331 11.293 -6.805 1.00 49.75 84 ILE A CA 1
ATOM 689 C C . ILE A 1 84 ? -5.003 11.214 -6.033 1.00 49.75 84 ILE A C 1
ATOM 691 O O . ILE A 1 84 ? -4.067 11.956 -6.335 1.00 49.75 84 ILE A O 1
ATOM 695 N N . TRP A 1 85 ? -4.843 10.251 -5.119 1.00 53.75 85 TRP A N 1
ATOM 696 C CA . TRP A 1 85 ? -3.647 10.101 -4.277 1.00 53.75 85 TRP A CA 1
ATOM 697 C C . TRP A 1 85 ? -2.387 9.762 -5.077 1.00 53.75 85 TRP A C 1
ATOM 699 O O . TRP A 1 85 ? -1.266 9.979 -4.629 1.00 53.75 85 TRP A O 1
ATOM 709 N N . ARG A 1 86 ? -2.547 9.281 -6.311 1.00 49.53 86 ARG A N 1
ATOM 710 C CA . ARG A 1 86 ? -1.442 9.061 -7.256 1.00 49.53 86 ARG A CA 1
ATOM 711 C C . ARG A 1 86 ? -0.893 10.344 -7.860 1.00 49.53 86 ARG A C 1
ATOM 713 O O . ARG A 1 86 ? 0.271 10.377 -8.252 1.00 49.53 86 ARG A O 1
ATOM 720 N N . LYS A 1 87 ? -1.733 11.377 -7.945 1.00 48.16 87 LYS A N 1
ATOM 721 C CA . LYS A 1 87 ? -1.364 12.722 -8.398 1.00 48.16 87 LYS A CA 1
ATOM 722 C C . LYS A 1 87 ? -0.867 13.597 -7.245 1.00 48.16 87 LYS A C 1
ATOM 724 O O . LYS A 1 87 ? -0.284 14.636 -7.521 1.00 48.16 87 LYS A O 1
ATOM 729 N N . CYS A 1 88 ? -1.069 13.159 -5.999 1.00 44.84 88 CYS A N 1
ATOM 730 C CA . CYS A 1 88 ? -0.688 13.846 -4.766 1.00 44.84 88 CYS A CA 1
ATOM 731 C C . CYS A 1 88 ? 0.600 13.217 -4.186 1.00 44.84 88 CYS A C 1
ATOM 733 O O . CYS A 1 88 ? 0.552 12.119 -3.619 1.00 44.84 88 CYS A O 1
ATOM 735 N N . PRO A 1 89 ? 1.785 13.834 -4.369 1.00 48.34 89 PRO A N 1
ATOM 736 C CA . PRO A 1 89 ? 3.058 13.312 -3.873 1.00 48.34 89 PRO A CA 1
ATOM 737 C C . PRO A 1 89 ? 3.096 12.961 -2.381 1.00 48.34 89 PRO A C 1
ATOM 739 O O . PRO A 1 89 ? 3.921 12.140 -1.980 1.00 48.34 89 PRO A O 1
ATOM 742 N N . GLU A 1 90 ? 2.231 13.578 -1.589 1.00 47.53 90 GLU A N 1
ATOM 743 C CA . GLU A 1 90 ? 2.135 13.496 -0.138 1.00 47.53 90 GLU A CA 1
ATOM 744 C C . GLU A 1 90 ? 1.434 12.210 0.327 1.00 47.53 90 GLU A C 1
ATOM 746 O O . GLU A 1 90 ? 1.719 11.709 1.410 1.00 47.53 90 GLU A O 1
ATOM 751 N N . TRP A 1 91 ? 0.597 11.599 -0.519 1.00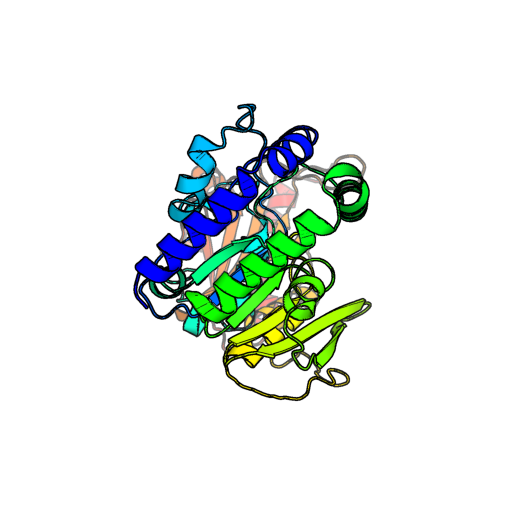 51.78 91 TRP A N 1
ATOM 752 C CA . TRP A 1 91 ? -0.192 10.402 -0.186 1.00 51.78 91 TRP A CA 1
ATOM 753 C C . TRP A 1 91 ? 0.367 9.108 -0.804 1.00 51.78 91 TRP A C 1
ATOM 755 O O . TRP A 1 91 ? -0.298 8.075 -0.882 1.00 51.78 91 TRP A O 1
ATOM 765 N N . LYS A 1 92 ? 1.650 9.133 -1.197 1.00 56.50 92 LYS A N 1
ATOM 766 C CA . LYS A 1 92 ? 2.392 8.013 -1.814 1.00 56.50 92 LYS A CA 1
ATOM 767 C C . LYS A 1 92 ? 2.493 6.740 -0.963 1.00 56.50 92 LYS A C 1
ATOM 769 O O . LYS A 1 92 ? 2.864 5.699 -1.502 1.00 56.50 92 LYS A O 1
ATOM 774 N N . ILE A 1 93 ? 2.195 6.818 0.331 1.00 59.97 93 ILE A N 1
ATOM 775 C CA . ILE A 1 93 ? 2.358 5.730 1.305 1.00 59.97 93 ILE A CA 1
ATOM 776 C C . ILE A 1 93 ? 1.526 4.500 0.902 1.00 59.97 93 ILE A C 1
ATOM 778 O O . ILE A 1 93 ? 2.053 3.390 0.816 1.00 59.97 93 ILE A O 1
ATOM 782 N N . TRP A 1 94 ? 0.262 4.699 0.525 1.00 63.72 94 TRP A N 1
ATOM 783 C CA . TRP A 1 94 ? -0.630 3.598 0.142 1.00 63.72 94 TRP A CA 1
ATOM 784 C C . TRP A 1 94 ? -0.312 3.002 -1.231 1.00 63.72 94 TRP A C 1
ATOM 786 O O . TRP A 1 94 ? -0.464 1.796 -1.430 1.00 63.72 94 TRP A O 1
ATOM 796 N N . ASN A 1 95 ? 0.260 3.801 -2.139 1.00 65.12 95 ASN A N 1
ATOM 797 C CA . ASN A 1 95 ? 0.710 3.322 -3.449 1.00 65.12 95 ASN A CA 1
ATOM 798 C C . ASN A 1 95 ? 1.789 2.231 -3.322 1.00 65.12 95 ASN A C 1
ATOM 800 O O . ASN A 1 95 ? 1.888 1.361 -4.186 1.00 65.12 95 ASN A O 1
ATOM 804 N N . ASN A 1 96 ? 2.617 2.260 -2.270 1.00 68.94 96 ASN A N 1
ATOM 805 C CA . ASN A 1 96 ? 3.647 1.239 -2.057 1.00 68.94 96 ASN A CA 1
ATOM 806 C C . ASN A 1 96 ? 3.037 -0.130 -1.742 1.00 68.94 96 ASN A C 1
ATOM 808 O O . ASN A 1 96 ? 3.503 -1.136 -2.277 1.00 68.94 96 ASN A O 1
ATOM 812 N N . MET A 1 97 ? 2.006 -0.160 -0.894 1.00 73.56 97 MET A N 1
ATOM 813 C CA . MET A 1 97 ? 1.300 -1.390 -0.544 1.00 73.56 97 MET A CA 1
ATOM 814 C C . MET A 1 97 ? 0.509 -1.928 -1.734 1.00 73.56 97 MET A C 1
ATOM 816 O O . MET A 1 97 ? 0.663 -3.094 -2.088 1.00 73.56 97 MET A O 1
ATOM 820 N N . GLU A 1 98 ? -0.261 -1.064 -2.399 1.00 70.38 98 GLU A N 1
ATOM 821 C CA . GLU A 1 98 ? -1.042 -1.433 -3.582 1.00 70.38 98 GLU A CA 1
ATOM 822 C C . GLU A 1 98 ? -0.158 -2.114 -4.640 1.00 70.38 98 GLU A C 1
ATOM 824 O O . GLU A 1 98 ? -0.429 -3.230 -5.086 1.00 70.38 98 GLU A O 1
ATOM 829 N N . ARG A 1 99 ? 0.968 -1.479 -4.990 1.00 67.88 99 ARG A N 1
ATOM 830 C CA . ARG A 1 99 ? 1.917 -2.019 -5.974 1.00 67.88 99 ARG A CA 1
ATOM 831 C C . ARG A 1 99 ? 2.514 -3.352 -5.539 1.00 67.88 99 ARG A C 1
ATOM 833 O O . ARG A 1 99 ? 2.795 -4.191 -6.391 1.00 67.88 99 ARG A O 1
ATOM 840 N N . ALA A 1 100 ? 2.777 -3.534 -4.248 1.00 69.00 100 ALA A N 1
ATOM 841 C CA . ALA A 1 100 ? 3.349 -4.773 -3.739 1.00 69.00 100 ALA A CA 1
ATOM 842 C C . ALA A 1 100 ? 2.330 -5.921 -3.780 1.00 69.00 100 ALA A C 1
ATOM 844 O O . ALA A 1 100 ? 2.690 -7.014 -4.212 1.00 69.00 100 ALA A O 1
ATOM 845 N N . LEU A 1 101 ? 1.070 -5.657 -3.414 1.00 70.62 101 LEU A N 1
ATOM 846 C CA . LEU A 1 101 ? -0.034 -6.618 -3.501 1.00 70.62 101 LEU A CA 1
ATOM 847 C C . LEU A 1 101 ? -0.300 -7.039 -4.951 1.00 70.62 101 LEU A C 1
ATOM 849 O O . LEU A 1 101 ? -0.367 -8.232 -5.240 1.00 70.62 101 LEU A O 1
ATOM 853 N N . TRP A 1 102 ? -0.343 -6.083 -5.883 1.00 66.19 102 TRP A N 1
ATOM 854 C CA . TRP A 1 102 ? -0.498 -6.384 -7.311 1.00 66.19 102 TRP A CA 1
ATOM 855 C C . TRP A 1 102 ? 0.593 -7.348 -7.808 1.00 66.19 102 TRP A C 1
ATOM 857 O O . TRP A 1 102 ? 0.305 -8.372 -8.422 1.00 66.19 102 TRP A O 1
ATOM 867 N N . ARG A 1 103 ? 1.857 -7.094 -7.443 1.00 61.22 103 ARG A N 1
ATOM 868 C CA . ARG A 1 103 ? 3.012 -7.913 -7.861 1.00 61.22 103 ARG A CA 1
ATOM 869 C C . ARG A 1 103 ? 3.012 -9.349 -7.343 1.00 61.22 103 ARG A C 1
ATOM 871 O O . ARG A 1 103 ? 3.731 -10.171 -7.904 1.00 61.22 103 ARG A O 1
ATOM 878 N N . VAL A 1 104 ? 2.270 -9.642 -6.278 1.00 59.28 104 VAL A N 1
ATOM 879 C CA . VAL A 1 104 ? 2.138 -11.003 -5.738 1.00 59.28 104 VAL A CA 1
ATOM 880 C C . VAL A 1 104 ? 0.852 -11.680 -6.210 1.00 59.28 104 VAL A C 1
ATOM 882 O O . VAL A 1 104 ? 0.399 -12.628 -5.578 1.00 59.28 104 VAL A O 1
ATOM 885 N N . GLY A 1 105 ? 0.237 -11.212 -7.298 1.00 58.06 105 GLY A N 1
ATOM 886 C CA . GLY A 1 105 ? -0.975 -11.833 -7.833 1.00 58.06 105 GLY A CA 1
ATOM 887 C C . GLY A 1 105 ? -2.199 -11.630 -6.939 1.00 58.06 105 GLY A C 1
ATOM 888 O O . GLY A 1 105 ? -3.174 -12.353 -7.063 1.00 58.06 105 GLY A O 1
ATOM 889 N N . PHE A 1 106 ? -2.181 -10.629 -6.048 1.00 62.78 106 PHE A N 1
ATOM 890 C CA . PHE A 1 106 ? -3.429 -10.112 -5.473 1.00 62.78 106 PHE A CA 1
ATOM 891 C C . PHE A 1 106 ? -4.271 -9.386 -6.543 1.00 62.78 106 PHE A C 1
ATOM 893 O O . PHE A 1 106 ? -5.425 -9.055 -6.302 1.00 62.78 106 PHE A O 1
ATOM 900 N N . ALA A 1 107 ? -3.678 -9.143 -7.722 1.00 50.56 107 ALA A N 1
ATOM 901 C CA . ALA A 1 107 ? -4.254 -8.473 -8.882 1.00 50.56 107 ALA A CA 1
ATOM 902 C C . ALA A 1 107 ? -5.552 -9.110 -9.404 1.00 50.56 107 ALA A C 1
ATOM 904 O O . ALA A 1 107 ? -6.436 -8.368 -9.798 1.00 50.56 107 ALA A O 1
ATOM 905 N N . GLU A 1 108 ? -5.722 -10.433 -9.321 1.00 47.03 108 GLU A N 1
ATOM 906 C CA . GLU A 1 108 ? -6.967 -11.107 -9.747 1.00 47.03 108 GLU A CA 1
ATOM 907 C C . GLU A 1 108 ? -8.184 -10.697 -8.902 1.00 47.03 108 GLU A C 1
ATOM 909 O O . GLU A 1 108 ? -9.320 -10.777 -9.354 1.00 47.03 108 GLU A O 1
ATOM 914 N N . ILE A 1 109 ? -7.946 -10.213 -7.680 1.00 50.34 109 ILE A N 1
ATOM 915 C CA . ILE A 1 109 ? -8.969 -9.593 -6.832 1.00 50.34 109 ILE A CA 1
ATOM 916 C C . ILE A 1 109 ? -9.051 -8.092 -7.171 1.00 50.34 109 ILE A C 1
ATOM 918 O O . ILE A 1 109 ? -10.129 -7.503 -7.145 1.00 50.34 109 ILE A O 1
ATOM 922 N N . MET A 1 110 ? -7.914 -7.464 -7.504 1.00 46.88 110 MET A N 1
ATOM 923 C CA . MET A 1 110 ? -7.788 -6.020 -7.726 1.00 46.88 110 MET A CA 1
ATOM 924 C C . MET A 1 110 ? -8.080 -5.517 -9.149 1.00 46.88 110 MET A C 1
ATOM 926 O O . MET A 1 110 ? -8.051 -4.310 -9.288 1.00 46.88 110 MET A O 1
ATOM 930 N N . ASP A 1 111 ? -8.436 -6.349 -10.133 1.00 39.72 111 ASP A N 1
ATOM 931 C CA . ASP A 1 111 ? -8.646 -6.013 -11.563 1.00 39.72 111 ASP A CA 1
ATOM 932 C C . ASP A 1 111 ? -7.389 -5.467 -12.290 1.00 39.72 111 ASP A C 1
ATOM 934 O O . ASP A 1 111 ? -6.502 -4.823 -11.717 1.00 39.72 111 ASP A O 1
ATOM 938 N N . ASP A 1 112 ? -7.302 -5.744 -13.595 1.00 38.22 112 ASP A N 1
ATOM 939 C CA . ASP A 1 112 ? -6.126 -5.546 -14.464 1.00 38.22 112 ASP A CA 1
ATOM 940 C C . ASP A 1 112 ? -5.742 -4.069 -14.659 1.00 38.22 112 ASP A C 1
ATOM 942 O O . ASP A 1 112 ? -4.695 -3.728 -15.219 1.00 38.22 112 ASP A O 1
ATOM 946 N N . LYS A 1 113 ? -6.565 -3.159 -14.132 1.00 40.34 113 LYS A N 1
ATOM 947 C CA . LYS A 1 113 ? -6.317 -1.721 -14.081 1.00 40.34 113 LYS A CA 1
ATOM 948 C C . LYS A 1 113 ? -6.478 -1.191 -12.668 1.00 40.34 113 LYS A C 1
ATOM 950 O O . LYS A 1 113 ? -7.346 -0.355 -12.437 1.00 40.34 113 LYS A O 1
ATOM 955 N N . TYR A 1 114 ? -5.540 -1.549 -11.786 1.00 46.81 114 TYR A N 1
ATOM 956 C CA . TYR A 1 114 ? -5.460 -0.994 -10.425 1.00 46.81 114 TYR A CA 1
ATOM 957 C C . TYR A 1 114 ? -6.654 -1.367 -9.553 1.00 46.81 114 TYR A C 1
ATOM 959 O O . TYR A 1 114 ? -7.625 -1.840 -10.109 1.00 46.81 114 TYR A O 1
ATOM 967 N N . ILE A 1 115 ? -6.594 -1.098 -8.231 1.00 48.53 115 ILE A N 1
ATOM 968 C CA . ILE A 1 115 ? -7.697 -1.390 -7.287 1.00 48.53 115 ILE A CA 1
ATOM 969 C C . ILE A 1 115 ? -9.045 -1.152 -7.971 1.00 48.53 115 ILE A C 1
ATOM 971 O O . ILE A 1 115 ? -9.415 -0.000 -8.220 1.00 48.53 115 ILE A O 1
ATOM 975 N N . SER A 1 116 ? -9.728 -2.248 -8.298 1.00 49.00 116 SER A N 1
ATOM 976 C CA . SER A 1 116 ? -10.975 -2.214 -9.041 1.00 49.00 116 SER A CA 1
ATOM 977 C C . SER A 1 116 ? -11.953 -1.276 -8.349 1.00 49.00 116 SER A C 1
ATOM 979 O O . SER A 1 116 ? -11.942 -1.140 -7.119 1.00 49.00 116 SER A O 1
ATOM 981 N N . ASP A 1 117 ? -12.841 -0.642 -9.115 1.00 53.47 117 ASP A N 1
ATOM 982 C CA . ASP A 1 117 ? -13.918 0.164 -8.532 1.00 53.47 117 ASP A CA 1
ATOM 983 C C . ASP A 1 117 ? -14.732 -0.654 -7.506 1.00 53.47 117 ASP A C 1
ATOM 985 O O . ASP A 1 117 ? -15.396 -0.077 -6.653 1.00 53.47 117 ASP A O 1
ATOM 989 N N . GLU A 1 118 ? -14.690 -1.987 -7.565 1.00 55.72 118 GLU A N 1
ATOM 990 C CA . GLU A 1 118 ? -15.330 -2.900 -6.622 1.00 55.72 118 GLU A CA 1
ATOM 991 C C . GLU A 1 118 ? -14.537 -3.098 -5.318 1.00 55.72 118 GLU A C 1
ATOM 993 O O . GLU A 1 118 ? -15.114 -2.952 -4.240 1.00 55.72 118 GLU A O 1
ATOM 998 N N . ILE A 1 119 ? -13.213 -3.295 -5.360 1.00 57.66 119 ILE A N 1
ATOM 999 C CA . ILE A 1 119 ? -12.401 -3.297 -4.129 1.00 57.66 119 ILE A CA 1
ATOM 1000 C C . ILE A 1 119 ? -12.395 -1.913 -3.492 1.00 57.66 119 ILE A C 1
ATOM 1002 O O . ILE A 1 119 ? -12.547 -1.800 -2.273 1.00 57.66 119 ILE A O 1
ATOM 1006 N N . LEU A 1 120 ? -12.244 -0.850 -4.290 1.00 59.69 120 LEU A N 1
ATOM 1007 C CA . LEU A 1 120 ? -12.342 0.515 -3.784 1.00 59.69 120 LEU A CA 1
ATOM 1008 C C . LEU A 1 120 ? -13.714 0.779 -3.171 1.00 59.69 120 LEU A C 1
ATOM 1010 O O . LEU A 1 120 ? -13.781 1.655 -2.325 1.00 59.69 120 LEU A O 1
ATOM 1014 N N . LYS A 1 121 ? -14.785 0.062 -3.542 1.00 63.41 121 LYS A N 1
ATOM 1015 C CA . LYS A 1 121 ? -16.099 0.168 -2.878 1.00 63.41 121 LYS A CA 1
ATOM 1016 C C . LYS A 1 121 ? -16.145 -0.522 -1.513 1.00 63.41 121 LYS A C 1
ATOM 1018 O O . LYS A 1 121 ? -16.921 -0.088 -0.665 1.00 63.41 121 LYS A O 1
ATOM 1023 N N . ASN A 1 122 ? -15.311 -1.539 -1.294 1.00 74.69 122 ASN A N 1
ATOM 1024 C CA . ASN A 1 122 ? -15.313 -2.387 -0.097 1.00 74.69 122 ASN A CA 1
ATOM 1025 C C . ASN A 1 122 ? -14.070 -2.183 0.795 1.00 74.69 122 ASN A C 1
ATOM 1027 O O . ASN A 1 122 ? -13.775 -3.021 1.647 1.00 74.69 122 ASN A O 1
ATOM 1031 N N . THR A 1 123 ? -13.333 -1.083 0.608 1.00 77.94 123 THR A N 1
ATOM 1032 C CA . THR A 1 123 ? -12.077 -0.800 1.321 1.00 77.94 123 THR A CA 1
ATOM 1033 C C . THR A 1 123 ? -12.131 0.523 2.062 1.00 77.94 123 THR A C 1
ATOM 1035 O O . THR A 1 123 ? -12.270 1.573 1.447 1.00 77.94 123 THR A O 1
ATOM 1038 N N . ILE A 1 124 ? -11.908 0.509 3.369 1.00 80.94 124 ILE A N 1
ATOM 1039 C CA . ILE A 1 124 ? -11.752 1.731 4.159 1.00 80.94 124 ILE A CA 1
ATOM 1040 C C . ILE A 1 124 ? -10.266 2.008 4.370 1.00 80.94 124 ILE A C 1
ATOM 1042 O O . ILE A 1 124 ? -9.493 1.110 4.697 1.00 80.94 124 ILE A O 1
ATOM 1046 N N . VAL A 1 125 ? -9.862 3.267 4.212 1.00 80.75 125 VAL A N 1
ATOM 1047 C CA . VAL A 1 125 ? -8.518 3.730 4.570 1.00 80.75 125 VAL A CA 1
ATOM 1048 C C . VAL A 1 125 ? -8.651 4.766 5.672 1.00 80.75 125 VAL A C 1
ATOM 1050 O O . VAL A 1 125 ? -9.235 5.837 5.486 1.00 80.75 125 VAL A O 1
ATOM 1053 N N . THR A 1 126 ? -8.113 4.448 6.840 1.00 82.50 126 THR A N 1
ATOM 1054 C CA . THR A 1 126 ? -8.231 5.284 8.034 1.00 82.50 126 THR A CA 1
ATOM 1055 C C . THR A 1 126 ? -6.960 5.208 8.867 1.00 82.50 126 THR A C 1
ATOM 1057 O O . THR A 1 126 ? -6.073 4.399 8.606 1.00 82.50 126 THR A O 1
ATOM 1060 N N . ASN A 1 127 ? -6.859 6.061 9.875 1.00 84.75 127 ASN A N 1
ATOM 1061 C CA . ASN A 1 127 ? -5.774 6.077 10.841 1.00 84.75 127 ASN A CA 1
ATOM 1062 C C . ASN A 1 127 ? -6.284 5.740 12.238 1.00 84.75 127 ASN A C 1
ATOM 1064 O O . ASN A 1 127 ? -7.460 5.945 12.543 1.00 84.75 127 ASN A O 1
ATOM 1068 N N . ALA A 1 128 ? -5.390 5.220 13.074 1.00 88.19 128 ALA A N 1
ATOM 1069 C CA . ALA A 1 128 ? -5.701 4.872 14.453 1.00 88.19 128 ALA A CA 1
ATOM 1070 C C . ALA A 1 128 ? -5.770 6.097 15.378 1.00 88.19 128 ALA A C 1
ATOM 1072 O O . ALA A 1 128 ? -6.483 6.087 16.381 1.00 88.19 128 ALA A O 1
ATOM 1073 N N . LEU A 1 129 ? -5.051 7.167 15.035 1.00 84.06 129 LEU A N 1
ATOM 1074 C CA . LEU A 1 129 ? -5.155 8.461 15.695 1.00 84.06 129 LEU A CA 1
ATOM 1075 C C . LEU A 1 129 ? -6.066 9.402 14.908 1.00 84.06 129 LEU A C 1
ATOM 1077 O O . LEU A 1 129 ? -6.072 9.430 13.678 1.00 84.06 129 LEU A O 1
ATOM 1081 N N . PHE A 1 130 ? -6.833 10.203 15.646 1.00 80.38 130 PHE A N 1
ATOM 1082 C CA . PHE A 1 130 ? -7.795 11.158 15.081 1.00 80.38 130 PHE A CA 1
ATOM 1083 C C . PHE A 1 130 ? -7.173 12.530 14.799 1.00 80.38 130 PHE A C 1
ATOM 1085 O O . PHE A 1 130 ? -7.860 13.448 14.355 1.00 80.38 130 PHE A O 1
ATOM 1092 N N . PHE A 1 131 ? -5.877 12.654 15.070 1.00 74.81 131 PHE A N 1
ATOM 1093 C CA . PHE A 1 131 ? -5.088 13.871 14.989 1.00 74.81 131 PHE A CA 1
ATOM 1094 C C . PHE A 1 131 ? -3.836 13.569 14.173 1.00 74.81 131 PHE A C 1
ATOM 1096 O O . PHE A 1 131 ? -3.240 12.504 14.350 1.00 74.81 131 PHE A O 1
ATOM 1103 N N . THR A 1 132 ? -3.428 14.494 13.311 1.00 64.50 132 THR A N 1
ATOM 1104 C CA . THR A 1 132 ? -2.153 14.403 12.586 1.00 64.50 132 THR A CA 1
ATOM 1105 C C . THR A 1 132 ? -1.101 15.348 13.135 1.00 64.50 132 THR A C 1
ATOM 1107 O O . THR A 1 132 ? -1.432 16.399 13.678 1.00 64.50 132 THR A O 1
ATOM 1110 N N . TYR A 1 133 ? 0.167 14.991 12.933 1.00 62.06 133 TYR A N 1
ATOM 1111 C CA . TYR A 1 133 ? 1.297 15.883 13.151 1.00 62.06 133 TYR A CA 1
ATOM 1112 C C . TYR A 1 133 ? 2.166 15.961 11.896 1.00 62.06 133 TYR A C 1
ATOM 1114 O O . TYR A 1 133 ? 2.523 14.954 11.277 1.00 62.06 133 TYR A O 1
ATOM 1122 N N . ALA A 1 134 ? 2.555 17.179 11.521 1.00 51.50 134 ALA A N 1
ATOM 1123 C CA . ALA A 1 134 ? 3.410 17.383 10.361 1.00 51.50 134 ALA A CA 1
ATOM 1124 C C . ALA A 1 134 ? 4.866 16.924 10.614 1.00 51.50 134 ALA A C 1
ATOM 1126 O O . ALA A 1 134 ? 5.534 17.408 11.525 1.00 51.50 134 ALA A O 1
ATOM 1127 N N . ASN A 1 135 ? 5.378 16.084 9.706 1.00 53.12 135 ASN A N 1
ATOM 1128 C CA . ASN A 1 135 ? 6.797 15.896 9.358 1.00 53.12 135 ASN A CA 1
ATOM 1129 C C . ASN A 1 135 ? 7.799 15.589 10.492 1.00 53.12 135 ASN A C 1
ATOM 1131 O O . ASN A 1 135 ? 8.918 16.107 10.473 1.00 53.12 135 ASN A O 1
ATOM 1135 N N . ASP A 1 136 ? 7.463 14.695 11.422 1.00 57.25 136 ASP A N 1
ATOM 1136 C CA . ASP A 1 136 ? 8.439 14.148 12.372 1.00 57.25 136 ASP A CA 1
ATOM 1137 C C . ASP A 1 136 ? 8.852 12.711 12.033 1.00 57.25 136 ASP A C 1
ATOM 1139 O O . ASP A 1 136 ? 8.061 11.899 11.563 1.00 57.25 136 ASP A O 1
ATOM 1143 N N . SER A 1 137 ? 10.109 12.365 12.323 1.00 59.09 137 SER A N 1
ATOM 1144 C CA . SER A 1 137 ? 10.545 10.960 12.337 1.00 59.09 137 SER A CA 1
ATOM 1145 C C . SER A 1 137 ? 9.787 10.149 13.402 1.00 59.09 137 SER A C 1
ATOM 1147 O O . SER A 1 137 ? 9.438 10.697 14.446 1.00 59.09 137 SER A O 1
ATOM 1149 N N . GLU A 1 138 ? 9.635 8.833 13.212 1.00 58.03 138 GLU A N 1
ATOM 1150 C CA . GLU A 1 138 ? 8.970 7.907 14.155 1.00 58.03 138 GLU A CA 1
ATOM 1151 C C . GLU A 1 138 ? 9.421 8.088 15.621 1.00 58.03 138 GLU A C 1
ATOM 1153 O O . GLU A 1 138 ? 8.600 8.133 16.536 1.00 58.03 138 GLU A O 1
ATOM 1158 N N . LYS A 1 139 ? 10.727 8.285 15.863 1.00 61.03 139 LYS A N 1
ATOM 1159 C CA . LYS A 1 139 ? 11.268 8.522 17.216 1.00 61.03 139 LYS A CA 1
ATOM 1160 C C . LYS A 1 139 ? 10.841 9.867 17.812 1.00 61.03 139 LYS A C 1
ATOM 1162 O O . LYS A 1 139 ? 10.596 9.957 19.014 1.00 61.03 139 LYS A O 1
ATOM 1167 N N . ALA A 1 140 ? 10.787 10.916 16.994 1.00 64.38 140 ALA A N 1
ATOM 1168 C CA . ALA A 1 140 ? 10.347 12.239 17.429 1.00 64.38 140 ALA A CA 1
ATOM 1169 C C . ALA A 1 140 ? 8.834 12.253 17.692 1.00 64.38 140 ALA A C 1
ATOM 1171 O O . ALA A 1 140 ? 8.394 12.829 18.688 1.00 64.38 140 ALA A O 1
ATOM 1172 N N . LEU A 1 141 ? 8.072 11.531 16.868 1.00 64.88 141 LEU A N 1
ATOM 1173 C CA . LEU A 1 141 ? 6.639 11.329 17.034 1.00 64.88 141 LEU A CA 1
ATOM 1174 C C . LEU A 1 141 ? 6.327 10.587 18.339 1.00 64.88 141 LEU A C 1
ATOM 1176 O O . LEU A 1 141 ? 5.587 11.106 19.168 1.00 64.88 141 LEU A O 1
ATOM 1180 N N . ALA A 1 142 ? 6.969 9.442 18.592 1.00 64.62 142 ALA A N 1
ATOM 1181 C CA . ALA A 1 142 ? 6.790 8.684 19.833 1.00 64.62 142 ALA A CA 1
ATOM 1182 C C . ALA A 1 142 ? 7.094 9.525 21.087 1.00 64.62 142 ALA A C 1
ATOM 1184 O O . ALA A 1 142 ? 6.390 9.436 22.094 1.00 64.62 142 ALA A O 1
ATOM 1185 N N . LYS A 1 143 ? 8.116 10.390 21.024 1.00 67.94 143 LYS A N 1
ATOM 1186 C CA . LYS A 1 143 ? 8.432 11.322 22.111 1.00 67.94 143 LYS A CA 1
ATOM 1187 C C . LYS A 1 143 ? 7.318 12.354 22.309 1.00 67.94 143 LYS A C 1
ATOM 1189 O O . LYS A 1 143 ? 6.866 12.515 23.436 1.00 67.94 143 LYS A O 1
ATOM 1194 N N . LYS A 1 144 ? 6.848 13.012 21.242 1.00 67.81 144 LYS A N 1
ATOM 1195 C CA . LYS A 1 144 ? 5.773 14.018 21.316 1.00 67.81 144 LYS A CA 1
ATOM 1196 C C . LYS A 1 144 ? 4.449 13.428 21.800 1.00 67.81 144 LYS A C 1
ATOM 1198 O O . LYS A 1 144 ? 3.792 14.052 22.628 1.00 67.81 144 LYS A O 1
ATOM 1203 N N . LEU A 1 145 ? 4.090 12.224 21.356 1.00 67.75 145 LEU A N 1
ATOM 1204 C CA . LEU A 1 145 ? 2.895 11.520 21.830 1.00 67.75 145 LEU A CA 1
ATOM 1205 C C . LEU A 1 145 ? 2.955 11.272 23.339 1.00 67.75 145 LEU A C 1
ATOM 1207 O O . LEU A 1 145 ? 1.996 11.565 24.045 1.00 67.75 145 LEU A O 1
ATOM 1211 N N . ASN A 1 146 ? 4.101 10.814 23.846 1.00 66.56 146 ASN A N 1
ATOM 1212 C CA . ASN A 1 146 ? 4.272 10.538 25.271 1.00 66.56 146 ASN A CA 1
ATOM 1213 C C . ASN A 1 146 ? 4.351 11.804 26.139 1.00 66.56 146 ASN A C 1
ATOM 1215 O O . ASN A 1 146 ? 3.964 11.747 27.302 1.00 66.56 146 ASN A O 1
ATOM 1219 N N . THR A 1 147 ? 4.855 12.930 25.616 1.00 68.62 147 THR A N 1
ATOM 1220 C CA . THR A 1 147 ? 5.092 14.141 26.425 1.00 68.62 147 THR A CA 1
ATOM 1221 C C . THR A 1 147 ? 4.037 15.236 26.283 1.00 68.62 147 THR A C 1
ATOM 1223 O O . THR A 1 147 ? 3.852 15.993 27.227 1.00 68.62 147 THR A O 1
ATOM 1226 N N . LEU A 1 148 ? 3.402 15.382 25.115 1.00 68.69 148 LEU A N 1
ATOM 1227 C CA . LEU A 1 148 ? 2.485 16.494 24.816 1.00 68.69 148 LEU A CA 1
ATOM 1228 C C . LEU A 1 148 ? 1.026 16.038 24.753 1.00 68.69 148 LEU A C 1
ATOM 1230 O O . LEU A 1 148 ? 0.162 16.662 25.361 1.00 68.69 148 LEU A O 1
ATOM 1234 N N . LEU A 1 149 ? 0.753 14.938 24.045 1.00 73.62 149 LEU A N 1
ATOM 1235 C CA . LEU A 1 149 ? -0.603 14.396 23.948 1.00 73.62 149 LEU A CA 1
ATOM 1236 C C . LEU A 1 149 ? -0.972 13.602 25.213 1.00 73.62 149 LEU A C 1
ATOM 1238 O O . LEU A 1 149 ? -2.045 13.779 25.786 1.00 73.62 149 LEU A O 1
ATOM 1242 N N . GLY A 1 150 ? -0.030 12.782 25.677 1.00 80.06 150 GLY A N 1
ATOM 1243 C CA . GLY A 1 150 ? -0.203 11.868 26.795 1.00 80.06 150 GLY A CA 1
ATOM 1244 C C . GLY A 1 150 ? -0.685 10.482 26.339 1.00 80.06 150 GLY A C 1
ATOM 1245 O O . GLY A 1 150 ? -1.423 10.358 25.354 1.00 80.06 150 GLY A O 1
ATOM 1246 N N . PRO A 1 151 ? -0.262 9.407 27.033 1.00 82.38 151 PRO A N 1
ATOM 1247 C CA . PRO A 1 151 ? -0.638 8.036 26.687 1.00 82.38 151 PRO A CA 1
ATOM 1248 C C . PRO A 1 151 ? -2.143 7.774 26.841 1.00 82.38 151 PRO A C 1
ATOM 1250 O O . PRO A 1 151 ? -2.677 6.896 26.174 1.00 82.38 151 PRO A O 1
ATOM 1253 N N . ASP A 1 152 ? -2.837 8.534 27.689 1.00 87.12 152 ASP A N 1
ATOM 1254 C CA . ASP A 1 152 ? -4.288 8.493 27.876 1.00 87.12 152 ASP A CA 1
ATOM 1255 C C . ASP A 1 152 ? -5.048 8.803 26.580 1.00 87.12 152 ASP A C 1
ATOM 1257 O O . ASP A 1 152 ? -5.940 8.043 26.200 1.00 87.12 152 ASP A O 1
ATOM 1261 N N . ILE A 1 153 ? -4.652 9.854 25.855 1.00 85.75 153 ILE A N 1
ATOM 1262 C CA . ILE A 1 153 ? -5.313 10.241 24.601 1.00 85.75 153 ILE A CA 1
ATOM 1263 C C . ILE A 1 153 ? -5.018 9.242 23.479 1.00 85.75 153 ILE A C 1
ATOM 1265 O O . ILE A 1 153 ? -5.920 8.867 22.727 1.00 85.75 153 ILE A O 1
ATOM 1269 N N . VAL A 1 154 ? -3.771 8.771 23.380 1.00 84.38 154 VAL A N 1
ATOM 1270 C CA . VAL A 1 154 ? -3.380 7.744 22.398 1.00 84.38 154 VAL A CA 1
ATOM 1271 C C . VAL A 1 154 ? -4.165 6.452 22.627 1.00 84.38 154 VAL A C 1
ATOM 1273 O O . VAL A 1 154 ? -4.732 5.902 21.684 1.00 84.38 154 VAL A O 1
ATOM 1276 N N . ASN A 1 155 ? -4.236 5.984 23.877 1.00 88.25 155 ASN A N 1
ATOM 1277 C CA . ASN A 1 155 ? -4.943 4.754 24.225 1.00 88.25 155 ASN A CA 1
ATOM 1278 C C . ASN A 1 155 ? -6.445 4.860 23.944 1.00 88.25 155 ASN A C 1
ATOM 1280 O O . ASN A 1 155 ? -7.027 3.910 23.428 1.00 88.25 155 ASN A O 1
ATOM 1284 N N . GLU A 1 156 ? -7.067 6.005 24.232 1.00 89.81 156 GLU A N 1
ATOM 1285 C CA . GLU A 1 156 ? -8.488 6.215 23.945 1.00 89.81 156 GLU A CA 1
ATOM 1286 C C . GLU A 1 156 ? -8.765 6.295 22.432 1.00 89.81 156 GLU A C 1
ATOM 1288 O O . GLU A 1 156 ? -9.751 5.726 21.967 1.00 89.81 156 GLU A O 1
ATOM 1293 N N . CYS A 1 157 ? -7.882 6.909 21.632 1.00 88.69 157 CYS A N 1
ATOM 1294 C CA . CYS A 1 157 ? -7.993 6.868 20.165 1.00 88.69 157 CYS A CA 1
ATOM 1295 C C . CYS A 1 157 ? -7.879 5.432 19.626 1.00 88.69 157 CYS A C 1
ATOM 1297 O O . CYS A 1 157 ? -8.681 5.015 18.789 1.00 88.69 157 CYS A O 1
ATOM 1299 N N . MET A 1 158 ? -6.919 4.653 20.138 1.00 90.12 158 MET A N 1
ATOM 1300 C CA . MET A 1 158 ? -6.737 3.243 19.771 1.00 90.12 158 MET A CA 1
ATOM 1301 C C . MET A 1 158 ? -7.952 2.397 20.155 1.00 90.12 158 MET A C 1
ATOM 1303 O O . MET A 1 158 ? -8.420 1.596 19.349 1.00 90.12 158 MET A O 1
ATOM 1307 N N . LYS A 1 159 ? -8.497 2.606 21.358 1.00 91.94 159 LYS A N 1
ATOM 1308 C CA . LYS A 1 159 ? -9.713 1.939 21.829 1.00 91.94 159 LYS A CA 1
ATOM 1309 C C . LYS A 1 159 ? -10.897 2.243 20.912 1.00 91.94 159 LYS A C 1
ATOM 1311 O O . LYS A 1 159 ? -11.513 1.320 20.396 1.00 91.94 159 LYS A O 1
ATOM 1316 N N . ARG A 1 160 ? -11.163 3.520 20.625 1.00 91.25 160 ARG A N 1
ATOM 1317 C CA . ARG A 1 160 ? -12.258 3.921 19.725 1.00 91.25 160 ARG A CA 1
ATOM 1318 C C . ARG A 1 160 ? -12.071 3.395 18.309 1.00 91.25 160 ARG A C 1
ATOM 1320 O O . ARG A 1 160 ? -13.039 3.006 17.667 1.00 91.25 160 ARG A O 1
ATOM 1327 N N . THR A 1 161 ? -10.838 3.355 17.814 1.00 92.12 161 THR A N 1
ATOM 1328 C CA . THR A 1 161 ? -10.523 2.736 16.520 1.00 92.12 161 THR A CA 1
ATOM 1329 C C . THR A 1 161 ? -10.809 1.235 16.533 1.00 92.12 161 THR A C 1
ATOM 1331 O O . THR A 1 161 ? -11.337 0.702 15.562 1.00 92.12 161 THR A O 1
ATOM 1334 N N . GLY A 1 162 ? -10.499 0.542 17.628 1.00 93.06 162 GLY A N 1
ATOM 1335 C CA . GLY A 1 162 ? -10.860 -0.860 17.790 1.00 93.06 162 GLY A CA 1
ATOM 1336 C C . GLY A 1 162 ? -12.373 -1.078 17.843 1.00 93.06 162 GLY A C 1
ATOM 1337 O O . GLY A 1 162 ? -12.859 -1.964 17.152 1.00 93.06 162 GLY A O 1
ATOM 1338 N N . GLU A 1 163 ? -13.130 -0.237 18.556 1.00 92.38 163 GLU A N 1
ATOM 1339 C CA . GLU A 1 163 ? -14.607 -0.259 18.558 1.00 92.38 163 GLU A CA 1
ATOM 1340 C C . GLU A 1 163 ? -15.147 -0.084 17.128 1.00 92.38 163 GLU A C 1
ATOM 1342 O O . GLU A 1 163 ? -15.969 -0.870 16.655 1.00 92.38 163 GLU A O 1
ATOM 1347 N N . LEU A 1 164 ? -14.605 0.886 16.380 1.00 90.00 164 LEU A N 1
ATOM 1348 C CA . LEU A 1 164 ? -14.957 1.091 14.977 1.00 90.00 164 LEU A CA 1
ATOM 1349 C C . LEU A 1 164 ? -14.726 -0.174 14.145 1.00 90.00 164 LEU A C 1
ATOM 1351 O O . LEU A 1 164 ? -15.577 -0.562 13.354 1.00 90.00 164 LEU A O 1
ATOM 1355 N N . ILE A 1 165 ? -13.571 -0.813 14.291 1.00 91.69 165 ILE A N 1
ATOM 1356 C CA . ILE A 1 165 ? -13.185 -1.956 13.464 1.00 91.69 165 ILE A CA 1
ATOM 1357 C C . ILE A 1 165 ? -13.951 -3.219 13.861 1.00 91.69 165 ILE A C 1
ATOM 1359 O O . ILE A 1 165 ? -14.498 -3.894 12.995 1.00 91.69 165 ILE A O 1
ATOM 1363 N N . PHE A 1 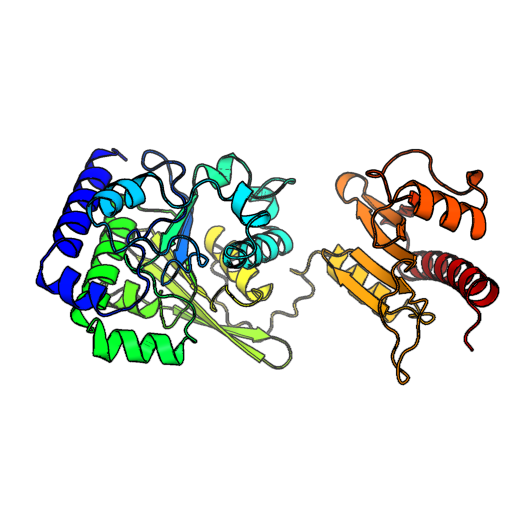166 ? -13.976 -3.559 15.146 1.00 92.25 166 PHE A N 1
ATOM 1364 C CA . PHE A 1 166 ? -14.444 -4.859 15.627 1.00 92.25 166 PHE A CA 1
ATOM 1365 C C . PHE A 1 166 ? -15.939 -4.886 15.952 1.00 92.25 166 PHE A C 1
ATOM 1367 O O . PHE A 1 166 ? -16.534 -5.963 15.963 1.00 92.25 166 PHE A O 1
ATOM 1374 N N . GLU A 1 167 ? -16.560 -3.730 16.196 1.00 90.38 167 GLU A N 1
ATOM 1375 C CA . GLU A 1 167 ? -17.970 -3.650 16.590 1.00 90.38 167 GLU A CA 1
ATOM 1376 C C . GLU A 1 167 ? -18.839 -3.019 15.499 1.00 90.38 167 GLU A C 1
ATOM 1378 O O . GLU A 1 167 ? -19.941 -3.512 15.256 1.00 90.38 167 GLU A O 1
ATOM 1383 N N . VAL A 1 168 ? -18.332 -1.997 14.801 1.00 88.62 168 VAL A N 1
ATOM 1384 C CA . VAL A 1 168 ? -19.111 -1.227 13.815 1.00 88.62 168 VAL A CA 1
ATOM 1385 C C . VAL A 1 168 ? -18.885 -1.706 12.376 1.00 88.62 168 VAL A C 1
ATOM 1387 O O . VAL A 1 168 ? -19.836 -2.056 11.689 1.00 88.62 168 VAL A O 1
ATOM 1390 N N . ILE A 1 169 ? -17.638 -1.717 11.895 1.00 87.69 169 ILE A N 1
ATOM 1391 C CA . ILE A 1 169 ? -17.303 -2.032 10.495 1.00 87.69 169 ILE A CA 1
ATOM 1392 C C . ILE A 1 169 ? -17.235 -3.540 10.263 1.00 87.69 169 ILE A C 1
ATOM 1394 O O . ILE A 1 169 ? -17.674 -4.007 9.217 1.00 87.69 169 ILE A O 1
ATOM 1398 N N . LYS A 1 170 ? -16.638 -4.290 11.197 1.00 89.75 170 LYS A N 1
ATOM 1399 C CA . LYS A 1 170 ? -16.424 -5.746 11.125 1.00 89.75 170 LYS A CA 1
ATOM 1400 C C . LYS A 1 170 ? -15.878 -6.208 9.762 1.00 89.75 170 LYS A C 1
ATOM 1402 O O . LYS A 1 170 ? -16.509 -7.032 9.096 1.00 89.75 170 LYS A O 1
ATOM 1407 N N . PRO A 1 171 ? -14.727 -5.673 9.310 1.00 89.56 171 PRO A N 1
ATOM 1408 C CA . PRO A 1 171 ? -14.183 -6.036 8.011 1.00 89.56 171 PRO A CA 1
ATOM 1409 C C . PRO A 1 171 ? -13.676 -7.482 8.013 1.00 89.56 171 PRO A C 1
ATOM 1411 O O . PRO A 1 171 ? -13.310 -8.019 9.058 1.00 89.56 171 PRO A O 1
ATOM 1414 N N . LYS A 1 172 ? -13.537 -8.101 6.837 1.00 88.00 172 LYS A N 1
ATOM 1415 C CA . LYS A 1 172 ? -12.869 -9.414 6.739 1.00 88.00 172 LYS A CA 1
ATOM 1416 C C . LYS A 1 172 ? -11.403 -9.334 7.194 1.00 88.00 172 LYS A C 1
ATOM 1418 O O . LYS A 1 172 ? -10.903 -10.248 7.859 1.00 88.00 172 LYS A O 1
ATOM 1423 N N . MET A 1 173 ? -10.712 -8.247 6.843 1.00 90.69 173 MET A N 1
ATOM 1424 C CA . MET A 1 173 ? -9.303 -8.045 7.168 1.00 90.69 173 MET A CA 1
ATOM 1425 C C . MET A 1 173 ? -8.945 -6.590 7.495 1.00 90.69 173 MET A C 1
ATOM 1427 O O . MET A 1 173 ? -9.415 -5.651 6.856 1.00 90.69 173 MET A O 1
ATOM 1431 N N . VAL A 1 174 ? -8.024 -6.414 8.442 1.00 93.12 174 VAL A N 1
ATOM 1432 C CA . VAL A 1 174 ? -7.378 -5.143 8.786 1.00 93.12 174 VAL A CA 1
ATOM 1433 C C . VAL A 1 174 ? -5.877 -5.260 8.546 1.00 93.12 174 VAL A C 1
ATOM 1435 O O . VAL A 1 174 ? -5.238 -6.195 9.026 1.00 93.12 174 VAL A O 1
ATOM 1438 N N . ILE A 1 175 ? -5.297 -4.291 7.842 1.00 92.00 175 ILE A N 1
ATOM 1439 C CA . ILE A 1 175 ? -3.863 -4.220 7.552 1.00 92.00 175 ILE A CA 1
ATOM 1440 C C . ILE A 1 175 ? -3.287 -2.998 8.274 1.00 92.00 175 ILE A C 1
ATOM 1442 O O . ILE A 1 175 ? -3.442 -1.861 7.827 1.00 92.00 175 ILE A O 1
ATOM 1446 N N . CYS A 1 176 ? -2.619 -3.235 9.401 1.00 92.88 176 CYS A N 1
ATOM 1447 C CA . CYS A 1 176 ? -2.001 -2.218 10.245 1.00 92.88 176 CYS A CA 1
ATOM 1448 C C . CYS A 1 176 ? -0.609 -1.836 9.720 1.00 92.88 176 CYS A C 1
ATOM 1450 O O . CYS A 1 176 ? 0.339 -2.626 9.789 1.00 92.88 176 CYS A O 1
ATOM 1452 N N . SER A 1 177 ? -0.459 -0.595 9.250 1.00 88.50 177 SER A N 1
ATOM 1453 C CA . SER A 1 177 ? 0.807 -0.022 8.776 1.00 88.50 177 SER A CA 1
ATOM 1454 C C . SER A 1 177 ? 1.730 0.349 9.943 1.00 88.50 177 SER A C 1
ATOM 1456 O O . SER A 1 177 ? 1.918 1.522 10.254 1.00 88.50 177 SER A O 1
ATOM 1458 N N . SER A 1 178 ? 2.305 -0.677 10.569 1.00 87.62 178 SER A N 1
ATOM 1459 C CA . SER A 1 178 ? 3.335 -0.702 11.619 1.00 87.62 178 SER A CA 1
ATOM 1460 C C . SER A 1 178 ? 2.913 -1.687 12.705 1.00 87.62 178 SER A C 1
ATOM 1462 O O . SER A 1 178 ? 1.850 -1.553 13.315 1.00 87.62 178 SER A O 1
ATOM 1464 N N . CYS A 1 179 ? 3.783 -2.656 12.994 1.00 88.00 179 CYS A N 1
ATOM 1465 C CA . CYS A 1 179 ? 3.578 -3.574 14.110 1.00 88.00 179 CYS A CA 1
ATOM 1466 C C . CYS A 1 179 ? 3.572 -2.831 15.458 1.00 88.00 179 CYS A C 1
ATOM 1468 O O . CYS A 1 179 ? 2.667 -3.022 16.257 1.00 88.00 179 CYS A O 1
ATOM 1470 N N . SER A 1 180 ? 4.565 -1.970 15.701 1.00 85.06 180 SER A N 1
ATOM 1471 C CA . SER A 1 180 ? 4.786 -1.321 17.003 1.00 85.06 180 SER A CA 1
ATOM 1472 C C . SER A 1 180 ? 3.869 -0.131 17.260 1.00 85.06 180 SER A C 1
ATOM 1474 O O . SER A 1 180 ? 3.512 0.132 18.402 1.00 85.06 180 SER A O 1
ATOM 1476 N N . MET A 1 181 ? 3.509 0.615 16.214 1.00 83.94 181 MET A N 1
ATOM 1477 C CA . MET A 1 181 ? 2.737 1.850 16.377 1.00 83.94 181 MET A CA 1
ATOM 1478 C C . MET A 1 181 ? 1.235 1.657 16.201 1.00 83.94 181 MET A C 1
ATOM 1480 O O . MET A 1 181 ? 0.468 2.461 16.714 1.00 83.94 181 MET A O 1
ATOM 1484 N N . VAL A 1 182 ? 0.806 0.627 15.465 1.00 89.56 182 VAL A N 1
ATOM 1485 C CA . VAL A 1 182 ? -0.610 0.445 15.113 1.00 89.56 182 VAL A CA 1
ATOM 1486 C C . VAL A 1 182 ? -1.130 -0.897 15.606 1.00 89.56 182 VAL A C 1
ATOM 1488 O O . VAL A 1 182 ? -2.058 -0.921 16.405 1.00 89.56 182 VAL A O 1
ATOM 1491 N N . PHE A 1 183 ? -0.522 -2.009 15.186 1.00 93.50 183 PHE A N 1
ATOM 1492 C CA . PHE A 1 183 ? -1.022 -3.345 15.528 1.00 93.50 183 PHE A CA 1
ATOM 1493 C C . PHE A 1 183 ? -0.985 -3.627 17.037 1.00 93.50 183 PHE A C 1
ATOM 1495 O O . PHE A 1 183 ? -2.017 -3.928 17.630 1.00 93.50 183 PHE A O 1
ATOM 1502 N N . GLU A 1 184 ? 0.193 -3.527 17.664 1.00 90.81 184 GLU A N 1
ATOM 1503 C CA . GLU A 1 184 ? 0.364 -3.833 19.090 1.00 90.81 184 GLU A CA 1
ATOM 1504 C C . GLU A 1 184 ? -0.537 -2.932 19.967 1.00 90.81 184 GLU A C 1
ATOM 1506 O O . GLU A 1 184 ? -1.259 -3.478 20.807 1.00 90.81 184 GLU A O 1
ATOM 1511 N N . PRO A 1 185 ? -0.594 -1.593 19.770 1.00 88.88 185 PRO A N 1
ATOM 1512 C CA . PRO A 1 185 ? -1.475 -0.731 20.560 1.00 88.88 185 PRO A CA 1
ATOM 1513 C C . PRO A 1 185 ? -2.967 -0.983 20.331 1.00 88.88 185 PRO A C 1
ATOM 1515 O O . PRO A 1 185 ? -3.734 -0.918 21.290 1.00 88.88 185 PRO A O 1
ATOM 1518 N N . LEU A 1 186 ? -3.380 -1.296 19.096 1.00 92.06 186 LEU A N 1
ATOM 1519 C CA . LEU A 1 186 ? -4.770 -1.630 18.786 1.00 92.06 186 LEU A CA 1
ATOM 1520 C C . LEU A 1 186 ? -5.194 -2.898 19.534 1.00 92.06 186 LEU A C 1
ATOM 1522 O O . LEU A 1 186 ? -6.190 -2.884 20.250 1.00 92.06 186 LEU A O 1
ATOM 1526 N N . ILE A 1 187 ? -4.420 -3.980 19.401 1.00 92.25 187 ILE A N 1
ATOM 1527 C CA . ILE A 1 187 ? -4.783 -5.310 19.912 1.00 92.25 187 ILE A CA 1
ATOM 1528 C C . ILE A 1 187 ? -4.633 -5.433 21.430 1.00 92.25 187 ILE A C 1
ATOM 1530 O O . ILE A 1 187 ? -5.343 -6.230 22.046 1.00 92.25 187 ILE A O 1
ATOM 1534 N N . LYS A 1 188 ? -3.778 -4.620 22.064 1.00 87.25 188 LYS A N 1
ATOM 1535 C CA . LYS A 1 188 ? -3.586 -4.615 23.524 1.00 87.25 188 LYS A CA 1
ATOM 1536 C C . LYS A 1 188 ? -4.902 -4.499 24.307 1.00 87.25 188 LYS A C 1
ATOM 1538 O O . LYS A 1 188 ? -5.009 -5.063 25.391 1.00 87.25 188 LYS A O 1
ATOM 1543 N N . ASN A 1 189 ? -5.897 -3.804 23.756 1.00 82.06 189 ASN A N 1
ATOM 1544 C CA . ASN A 1 189 ? -7.200 -3.611 24.396 1.00 82.06 189 ASN A CA 1
ATOM 1545 C C . ASN A 1 189 ? -8.152 -4.815 24.261 1.00 82.06 189 ASN A C 1
ATOM 1547 O O . ASN A 1 189 ? -9.198 -4.821 24.902 1.00 82.06 189 ASN A O 1
ATOM 1551 N N . TYR A 1 190 ? -7.807 -5.826 23.455 1.00 86.44 190 TYR A N 1
ATOM 1552 C CA . TYR A 1 190 ? -8.742 -6.872 23.019 1.00 86.44 190 TYR A CA 1
ATOM 1553 C C . TYR A 1 190 ? -8.349 -8.303 23.409 1.00 86.44 190 TYR A C 1
ATOM 1555 O O . TYR A 1 190 ? -9.042 -9.239 23.028 1.00 86.44 190 TYR A O 1
ATOM 1563 N N . ASN A 1 191 ? -7.278 -8.500 24.189 1.00 82.50 191 ASN A N 1
ATOM 1564 C CA . ASN A 1 191 ? -6.809 -9.819 24.658 1.00 82.50 191 ASN A CA 1
ATOM 1565 C C . ASN A 1 191 ? -6.797 -10.910 23.560 1.00 82.50 191 ASN A C 1
ATOM 1567 O O . ASN A 1 191 ? -7.127 -12.069 23.814 1.00 82.50 191 ASN A O 1
ATOM 1571 N N . ALA A 1 192 ? -6.476 -10.527 22.322 1.00 85.56 192 ALA A N 1
ATOM 1572 C CA . ALA A 1 192 ? -6.424 -11.457 21.202 1.00 85.56 192 ALA A CA 1
ATOM 1573 C C . ALA A 1 192 ? -5.121 -12.265 21.241 1.00 85.56 192 ALA A C 1
ATOM 1575 O O . ALA A 1 192 ? -4.076 -11.748 21.640 1.00 85.56 192 ALA A O 1
ATOM 1576 N N . ASP A 1 193 ? -5.172 -13.511 20.771 1.00 85.44 193 ASP A N 1
ATOM 1577 C CA . ASP A 1 193 ? -3.977 -14.340 20.615 1.00 85.44 193 ASP A CA 1
ATOM 1578 C C . ASP A 1 193 ? -3.142 -13.845 19.423 1.00 85.44 193 ASP A C 1
ATOM 1580 O O . ASP A 1 193 ? -3.587 -13.878 18.269 1.00 85.44 193 ASP A O 1
ATOM 1584 N N . ILE A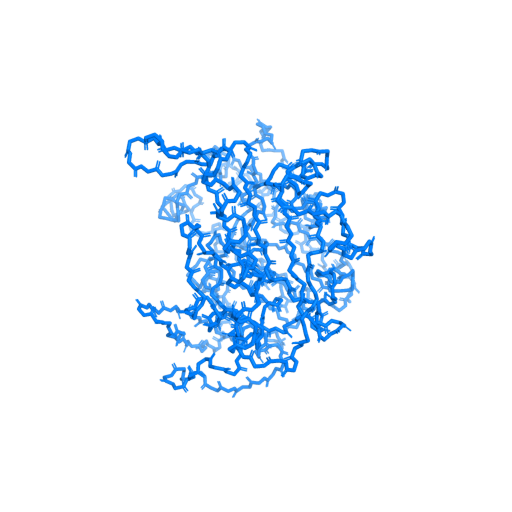 1 194 ? -1.945 -13.328 19.708 1.00 87.31 194 ILE A N 1
ATOM 1585 C CA . ILE A 1 194 ? -1.050 -12.747 18.704 1.00 87.31 194 ILE A CA 1
ATOM 1586 C C . ILE A 1 194 ? -0.038 -13.797 18.260 1.00 87.31 194 ILE A C 1
ATOM 1588 O O . ILE A 1 194 ? 0.810 -14.243 19.033 1.00 87.31 194 ILE A O 1
ATOM 1592 N N . ARG A 1 195 ? -0.041 -14.098 16.961 1.00 84.31 195 ARG A N 1
ATOM 1593 C CA . ARG A 1 195 ? 1.017 -14.871 16.309 1.00 84.31 195 ARG A CA 1
ATOM 1594 C C . ARG A 1 195 ? 2.071 -13.928 15.740 1.00 84.31 195 ARG A C 1
ATOM 1596 O O . ARG A 1 195 ? 1.772 -13.020 14.960 1.00 84.31 195 ARG A O 1
ATOM 1603 N N . TYR A 1 196 ? 3.316 -14.171 16.133 1.00 81.94 196 TYR A N 1
ATOM 1604 C CA . TYR A 1 196 ? 4.489 -13.425 15.691 1.00 81.94 196 TYR A CA 1
ATOM 1605 C C . TYR A 1 196 ? 5.221 -14.207 14.612 1.00 81.94 196 TYR A C 1
ATOM 1607 O O . TYR A 1 196 ? 5.536 -15.381 14.799 1.00 81.94 196 TYR A O 1
ATOM 1615 N N . GLU A 1 197 ? 5.552 -13.541 13.510 1.00 80.12 197 GLU A N 1
ATOM 1616 C CA . GLU A 1 197 ? 6.254 -14.165 12.396 1.00 80.12 197 GLU A CA 1
ATOM 1617 C C . GLU A 1 197 ? 7.407 -13.275 11.916 1.00 80.12 197 GLU A C 1
ATOM 1619 O O . GLU A 1 197 ? 7.380 -12.040 11.993 1.00 80.12 197 GLU A O 1
ATOM 1624 N N . VAL A 1 198 ? 8.468 -13.915 11.424 1.00 74.50 198 VAL A N 1
ATOM 1625 C CA . VAL A 1 198 ? 9.638 -13.224 10.879 1.00 74.50 198 VAL A CA 1
ATOM 1626 C C . VAL A 1 198 ? 9.810 -13.616 9.425 1.00 74.50 198 VAL A C 1
ATOM 1628 O O . VAL A 1 198 ? 10.136 -14.755 9.092 1.00 74.50 198 VAL A O 1
ATOM 1631 N N . ILE A 1 199 ? 9.660 -12.625 8.557 1.00 70.75 199 ILE A N 1
ATOM 1632 C CA . ILE A 1 199 ? 9.907 -12.742 7.128 1.00 70.75 199 ILE A CA 1
ATOM 1633 C C . ILE A 1 199 ? 11.388 -12.449 6.887 1.00 70.75 199 ILE A C 1
ATOM 1635 O O . ILE A 1 199 ? 11.847 -11.311 7.025 1.00 70.75 199 ILE A O 1
ATOM 1639 N N . ARG A 1 200 ? 12.154 -13.488 6.542 1.00 63.19 200 ARG A N 1
ATOM 1640 C CA . ARG A 1 200 ? 13.568 -13.359 6.168 1.00 63.19 200 ARG A CA 1
ATOM 1641 C C . ARG A 1 200 ? 13.689 -12.973 4.694 1.00 63.19 200 ARG A C 1
ATOM 1643 O O . ARG A 1 200 ? 13.022 -13.541 3.836 1.00 63.19 200 ARG A O 1
ATOM 1650 N N . LEU A 1 201 ? 14.539 -11.991 4.423 1.00 60.56 201 LEU A N 1
ATOM 1651 C CA . LEU A 1 201 ? 14.891 -11.481 3.101 1.00 60.56 201 LEU A CA 1
ATOM 1652 C C . LEU A 1 201 ? 16.414 -11.608 2.936 1.00 60.56 201 LEU A C 1
ATOM 1654 O O . LEU A 1 201 ? 17.136 -11.692 3.931 1.00 60.56 201 LEU A O 1
ATOM 1658 N N . GLU A 1 202 ? 16.934 -11.590 1.708 1.00 48.31 202 GLU A N 1
ATOM 1659 C CA . GLU A 1 202 ? 18.389 -11.551 1.499 1.00 48.31 202 GLU A CA 1
ATOM 1660 C C . GLU A 1 202 ? 19.000 -10.348 2.243 1.00 48.31 202 GLU A C 1
ATOM 1662 O O . GLU A 1 202 ? 18.689 -9.192 1.953 1.00 48.31 202 GLU A O 1
ATOM 1667 N N . GLY A 1 203 ? 19.827 -10.628 3.256 1.00 48.91 203 GLY A N 1
ATOM 1668 C CA . GLY A 1 203 ? 20.520 -9.617 4.060 1.00 48.91 203 GLY A CA 1
ATOM 1669 C C . GLY A 1 203 ? 19.666 -8.842 5.075 1.00 48.91 203 GLY A C 1
ATOM 1670 O O . GLY A 1 203 ? 20.192 -7.942 5.726 1.00 48.91 203 GLY A O 1
ATOM 1671 N N . THR A 1 204 ? 18.372 -9.144 5.254 1.00 58.34 204 THR A N 1
ATOM 1672 C CA . THR A 1 204 ? 17.534 -8.458 6.258 1.00 58.34 204 THR A CA 1
ATOM 1673 C C . THR A 1 204 ? 16.368 -9.319 6.755 1.00 58.34 204 THR A C 1
ATOM 1675 O O . THR A 1 204 ? 16.037 -10.350 6.181 1.00 58.34 204 THR A O 1
ATOM 1678 N N . SER A 1 205 ? 15.719 -8.913 7.845 1.00 67.81 205 SER A N 1
ATOM 1679 C CA . SER A 1 205 ? 14.498 -9.554 8.340 1.00 67.81 205 SER A CA 1
ATOM 1680 C C . SER A 1 205 ? 13.440 -8.506 8.659 1.00 67.81 205 SER A C 1
ATOM 1682 O O . SER A 1 205 ? 13.747 -7.377 9.053 1.00 67.81 205 SER A O 1
ATOM 1684 N N . ARG A 1 206 ? 12.177 -8.862 8.433 1.00 76.00 206 ARG A N 1
ATOM 1685 C CA . ARG A 1 206 ? 11.019 -8.023 8.729 1.00 76.00 206 ARG A CA 1
ATOM 1686 C C . ARG A 1 206 ? 10.082 -8.778 9.655 1.00 76.00 206 ARG A C 1
ATOM 1688 O O . ARG A 1 206 ? 9.741 -9.928 9.399 1.00 76.00 206 ARG A O 1
ATOM 1695 N N . ARG A 1 207 ? 9.675 -8.111 10.729 1.00 83.44 207 ARG A N 1
ATOM 1696 C CA . ARG A 1 207 ? 8.665 -8.606 11.661 1.00 83.44 207 ARG A CA 1
ATOM 1697 C C . ARG A 1 207 ? 7.280 -8.375 11.061 1.00 83.44 207 ARG A C 1
ATOM 1699 O O . ARG A 1 207 ? 7.014 -7.266 10.594 1.00 83.44 207 ARG A O 1
ATOM 1706 N N . VAL A 1 208 ? 6.438 -9.401 11.094 1.00 88.06 208 VAL A N 1
ATOM 1707 C CA . VAL A 1 208 ? 4.999 -9.309 10.826 1.00 88.06 208 VAL A CA 1
ATOM 1708 C C . VAL A 1 208 ? 4.234 -9.977 11.965 1.00 88.06 208 VAL A C 1
ATOM 1710 O O . VAL A 1 208 ? 4.794 -10.758 12.737 1.00 88.06 208 VAL A O 1
ATOM 1713 N N . MET A 1 209 ? 2.969 -9.615 12.117 1.00 90.44 209 MET A N 1
ATOM 1714 C CA . MET A 1 209 ? 2.103 -10.125 13.175 1.00 90.44 209 MET A CA 1
ATOM 1715 C C . MET A 1 209 ? 0.732 -10.434 12.612 1.00 90.44 209 MET A C 1
ATOM 1717 O O . MET A 1 209 ? 0.290 -9.786 11.662 1.00 90.44 209 MET A O 1
ATOM 1721 N N . ARG A 1 210 ? 0.040 -11.386 13.227 1.00 91.12 210 ARG A N 1
ATOM 1722 C CA . ARG A 1 210 ? -1.364 -11.642 12.931 1.00 91.12 210 ARG A CA 1
ATOM 1723 C C . ARG A 1 210 ? -2.134 -12.056 14.167 1.00 91.12 210 ARG A C 1
ATOM 1725 O O . ARG A 1 210 ? -1.601 -12.739 15.036 1.00 91.12 210 ARG A O 1
ATOM 1732 N N . CYS A 1 211 ? -3.404 -11.703 14.197 1.00 91.50 211 CYS A N 1
ATOM 1733 C CA . CYS A 1 211 ? -4.374 -12.300 15.101 1.00 91.50 211 CYS A CA 1
ATOM 1734 C C . CYS A 1 211 ? -5.730 -12.409 14.402 1.00 91.50 211 CYS A C 1
ATOM 1736 O O . CYS A 1 211 ? -5.960 -11.819 13.340 1.00 91.50 211 CYS A O 1
ATOM 1738 N N . ASN A 1 212 ? -6.623 -13.188 14.998 1.00 91.12 212 ASN A N 1
ATOM 1739 C CA . ASN A 1 212 ? -8.038 -13.148 14.672 1.00 91.12 212 ASN A CA 1
ATOM 1740 C C . ASN A 1 212 ? -8.788 -12.661 15.910 1.00 91.12 212 ASN A C 1
ATOM 1742 O O . ASN A 1 212 ? -8.534 -13.146 17.012 1.00 91.12 212 ASN A O 1
ATOM 1746 N N . TYR A 1 213 ? -9.680 -11.694 15.730 1.00 92.56 213 TYR A N 1
ATOM 1747 C CA . TYR A 1 213 ? -10.513 -11.183 16.807 1.00 92.56 213 TYR A CA 1
ATOM 1748 C C . TYR A 1 213 ? -11.928 -10.941 16.291 1.00 92.56 213 TYR A C 1
ATOM 1750 O O . TYR A 1 213 ? -12.112 -10.224 15.311 1.00 92.56 213 TYR A O 1
ATOM 1758 N N . ASN A 1 214 ? -12.927 -11.563 16.925 1.00 89.94 214 ASN A N 1
ATOM 1759 C CA . ASN A 1 214 ? -14.338 -11.487 16.525 1.00 89.94 214 ASN A CA 1
ATOM 1760 C C . ASN A 1 214 ? -14.579 -11.736 15.020 1.00 89.94 214 ASN A C 1
ATOM 1762 O O . ASN A 1 214 ? -15.387 -11.059 14.390 1.00 89.94 214 ASN A O 1
ATOM 1766 N N . GLY A 1 215 ? -13.858 -12.694 14.427 1.00 88.19 215 GLY A N 1
ATOM 1767 C CA . GLY A 1 215 ? -13.970 -13.020 13.001 1.00 88.19 215 GLY A CA 1
ATOM 1768 C C . GLY A 1 215 ? -13.209 -12.074 12.063 1.00 88.19 215 GLY A C 1
ATOM 1769 O O . GLY A 1 215 ? -13.119 -12.358 10.871 1.00 88.19 215 GLY A O 1
ATOM 1770 N N . VAL A 1 216 ? -12.597 -11.006 12.583 1.00 92.38 216 VAL A N 1
ATOM 1771 C CA . VAL A 1 216 ? -11.747 -10.076 11.831 1.00 92.38 216 VAL A CA 1
ATOM 1772 C C . VAL A 1 216 ? -10.301 -10.567 11.854 1.00 92.38 216 VAL A C 1
ATOM 1774 O O . VAL A 1 216 ? -9.719 -10.771 12.922 1.00 92.38 216 VAL A O 1
ATOM 1777 N N . THR A 1 217 ? -9.684 -10.725 10.681 1.00 93.31 217 THR A N 1
ATOM 1778 C CA . THR A 1 217 ? -8.239 -10.996 10.594 1.00 93.31 217 THR A CA 1
ATOM 1779 C C . THR A 1 217 ? -7.462 -9.689 10.672 1.00 93.31 217 THR A C 1
ATOM 1781 O O . THR A 1 217 ? -7.629 -8.825 9.818 1.00 93.31 217 THR A O 1
ATOM 1784 N N . VAL A 1 218 ? -6.577 -9.537 11.653 1.00 95.25 218 VAL A N 1
ATOM 1785 C CA . VAL A 1 218 ? -5.760 -8.326 11.811 1.00 95.25 218 VAL A CA 1
ATOM 1786 C C . VAL A 1 218 ? -4.310 -8.668 11.529 1.00 95.25 218 VAL A C 1
ATOM 1788 O O . VAL A 1 218 ? -3.782 -9.628 12.088 1.00 95.25 218 VAL A O 1
ATOM 1791 N N . LEU A 1 219 ? -3.660 -7.881 10.674 1.00 94.44 219 LEU A N 1
ATOM 1792 C CA . LEU A 1 219 ? -2.274 -8.071 10.265 1.00 94.44 219 LEU A CA 1
ATOM 1793 C C . LEU A 1 219 ? -1.428 -6.854 10.638 1.00 94.44 219 LEU A C 1
ATOM 1795 O O . LEU A 1 219 ? -1.752 -5.728 10.272 1.00 94.44 219 LEU A O 1
ATOM 1799 N N . GLY A 1 220 ? -0.309 -7.082 11.315 1.00 93.31 220 GLY A N 1
ATOM 1800 C CA . GLY A 1 220 ? 0.735 -6.094 11.550 1.00 93.31 220 GLY A CA 1
ATOM 1801 C C . GLY A 1 220 ? 1.862 -6.263 10.542 1.00 93.31 220 GLY A C 1
ATOM 1802 O O . GLY A 1 220 ? 2.444 -7.340 10.428 1.00 93.31 220 GLY A O 1
ATOM 1803 N N . ILE A 1 221 ? 2.209 -5.193 9.832 1.00 90.25 221 ILE A N 1
ATOM 1804 C CA . ILE A 1 221 ? 3.290 -5.188 8.834 1.00 90.25 221 ILE A CA 1
ATOM 1805 C C . ILE A 1 221 ? 4.290 -4.053 9.106 1.00 90.25 221 ILE A C 1
ATOM 1807 O O . ILE A 1 221 ? 4.003 -3.160 9.907 1.00 90.25 221 ILE A O 1
ATOM 1811 N N . PRO A 1 222 ? 5.472 -4.042 8.463 1.00 84.62 222 PRO A N 1
ATOM 1812 C CA . PRO A 1 222 ? 6.334 -2.865 8.440 1.00 84.62 222 PRO A CA 1
ATOM 1813 C C . PRO A 1 222 ? 5.609 -1.621 7.910 1.00 84.62 222 PRO A C 1
ATOM 1815 O O . PRO A 1 222 ? 4.734 -1.720 7.051 1.00 84.62 222 PRO A O 1
ATOM 1818 N N . HIS A 1 223 ? 6.011 -0.448 8.400 1.00 79.12 223 HIS A N 1
ATOM 1819 C CA . HIS A 1 223 ? 5.409 0.825 8.012 1.00 79.12 223 HIS A CA 1
ATOM 1820 C C . HIS A 1 223 ? 5.504 1.068 6.493 1.00 79.12 223 HIS A C 1
ATOM 1822 O O . HIS A 1 223 ? 6.568 0.918 5.888 1.00 79.12 223 HIS A O 1
ATOM 1828 N N . THR A 1 224 ? 4.391 1.476 5.883 1.00 73.06 224 THR A N 1
ATOM 1829 C CA . THR A 1 224 ? 4.220 1.556 4.418 1.00 73.06 224 THR A CA 1
ATOM 1830 C C . THR A 1 224 ? 4.795 2.826 3.774 1.00 73.06 224 THR A C 1
ATOM 1832 O O . THR A 1 224 ? 4.816 2.952 2.547 1.00 73.06 224 THR A O 1
ATOM 1835 N N . SER A 1 225 ? 5.342 3.760 4.569 1.00 67.00 225 SER A N 1
ATOM 1836 C CA . SER A 1 225 ? 6.115 4.898 4.029 1.00 67.00 225 SER A CA 1
ATOM 1837 C C . SER A 1 225 ? 7.371 4.448 3.281 1.00 67.00 225 SER A C 1
ATOM 1839 O O . SER A 1 225 ? 7.844 5.146 2.384 1.00 67.00 225 SER A O 1
ATOM 1841 N N . TYR A 1 226 ? 7.882 3.261 3.610 1.00 67.38 226 TYR A N 1
ATOM 1842 C CA . TYR A 1 226 ? 8.933 2.588 2.863 1.00 67.38 226 TYR A CA 1
ATOM 1843 C C . TYR A 1 226 ? 8.334 1.593 1.859 1.00 67.38 226 TYR A C 1
ATOM 1845 O O . TYR A 1 226 ? 7.225 1.094 2.066 1.00 67.38 226 TYR A O 1
ATOM 1853 N N . PRO A 1 227 ? 9.065 1.245 0.783 1.00 68.81 227 PRO A N 1
ATOM 1854 C CA . PRO A 1 227 ? 8.645 0.184 -0.122 1.00 68.81 227 PRO A CA 1
ATOM 1855 C C . PRO A 1 227 ? 8.356 -1.119 0.632 1.00 68.81 227 PRO A C 1
ATOM 1857 O O . PRO A 1 227 ? 9.222 -1.642 1.339 1.00 68.81 227 PRO A O 1
ATOM 1860 N N . VAL A 1 228 ? 7.146 -1.649 0.453 1.00 74.81 228 VAL A N 1
ATOM 1861 C CA . VAL A 1 228 ? 6.718 -2.916 1.053 1.00 74.81 228 VAL A CA 1
ATOM 1862 C C . VAL A 1 228 ? 7.413 -4.068 0.316 1.00 74.81 228 VAL A C 1
ATOM 1864 O O . VAL A 1 228 ? 7.244 -4.201 -0.900 1.00 74.81 228 VAL A O 1
ATOM 1867 N N . PRO A 1 229 ? 8.213 -4.907 1.002 1.00 74.19 229 PRO A N 1
ATOM 1868 C CA . PRO A 1 229 ? 8.827 -6.068 0.367 1.00 74.19 229 PRO A CA 1
ATOM 1869 C C . PRO A 1 229 ? 7.766 -7.052 -0.132 1.00 74.19 229 PRO A C 1
ATOM 1871 O O . PRO A 1 229 ? 6.799 -7.323 0.577 1.00 74.19 229 PRO A O 1
ATOM 1874 N N . LEU A 1 230 ? 7.975 -7.651 -1.309 1.00 73.50 230 LEU A N 1
ATOM 1875 C CA . LEU A 1 230 ? 7.033 -8.630 -1.876 1.00 73.50 230 LEU A CA 1
ATOM 1876 C C . LEU A 1 230 ? 6.680 -9.769 -0.907 1.00 73.50 230 LEU A C 1
ATOM 1878 O O . LEU A 1 230 ? 5.507 -10.115 -0.835 1.00 73.50 230 LEU A O 1
ATOM 1882 N N . PRO A 1 231 ? 7.616 -10.299 -0.096 1.00 74.12 231 PRO A N 1
ATOM 1883 C CA . PRO A 1 231 ? 7.263 -11.330 0.877 1.00 74.12 231 PRO A CA 1
ATOM 1884 C C . PRO A 1 231 ? 6.259 -10.880 1.945 1.00 74.12 231 PRO A C 1
ATOM 1886 O O . PRO A 1 231 ? 5.419 -11.664 2.372 1.00 74.12 231 PRO A O 1
ATOM 1889 N N . VAL A 1 232 ? 6.293 -9.603 2.337 1.00 81.44 232 VAL A N 1
ATOM 1890 C CA . VAL A 1 232 ? 5.294 -9.018 3.245 1.00 81.44 232 VAL A CA 1
ATOM 1891 C C . VAL A 1 232 ? 3.935 -8.912 2.547 1.00 81.44 232 VAL A C 1
ATOM 1893 O O . VAL A 1 232 ? 2.912 -9.207 3.153 1.00 81.44 232 VAL A O 1
ATOM 1896 N N . ALA A 1 233 ? 3.906 -8.529 1.269 1.00 78.75 233 ALA A N 1
ATOM 1897 C CA . ALA A 1 233 ? 2.660 -8.481 0.502 1.00 78.75 233 ALA A CA 1
ATOM 1898 C C . ALA A 1 233 ? 2.061 -9.881 0.267 1.00 78.75 233 ALA A C 1
ATOM 1900 O O . ALA A 1 233 ? 0.847 -10.050 0.345 1.00 78.75 233 ALA A O 1
ATOM 1901 N N . ALA A 1 234 ? 2.899 -10.896 0.036 1.00 75.56 234 ALA A N 1
ATOM 1902 C CA . ALA A 1 234 ? 2.460 -12.285 -0.095 1.00 75.56 234 ALA A CA 1
ATOM 1903 C C . ALA A 1 234 ? 1.819 -12.799 1.202 1.00 75.56 234 ALA A C 1
ATOM 1905 O O . ALA A 1 234 ? 0.754 -13.406 1.149 1.00 75.56 234 ALA A O 1
ATOM 1906 N N . PHE A 1 235 ? 2.410 -12.475 2.356 1.00 83.81 235 PHE A N 1
ATOM 1907 C CA . PHE A 1 235 ? 1.822 -12.755 3.668 1.00 83.81 235 PHE A CA 1
ATOM 1908 C C . PHE A 1 235 ? 0.407 -12.168 3.819 1.00 83.81 235 PHE A C 1
ATOM 1910 O O . PHE A 1 235 ? -0.499 -12.856 4.291 1.00 83.81 235 PHE A O 1
ATOM 1917 N N . VAL A 1 236 ? 0.188 -10.928 3.364 1.00 85.44 236 VAL A N 1
ATOM 1918 C CA . VAL A 1 236 ? -1.146 -10.301 3.368 1.00 85.44 236 VAL A CA 1
ATOM 1919 C C . VAL A 1 236 ? -2.121 -11.059 2.460 1.00 85.44 236 VAL A C 1
ATOM 1921 O O . VAL A 1 236 ? -3.207 -11.428 2.910 1.00 85.44 236 VAL A O 1
ATOM 1924 N N . ARG A 1 237 ? -1.730 -11.349 1.210 1.00 81.25 237 ARG A N 1
ATOM 1925 C CA . ARG A 1 237 ? -2.557 -12.119 0.259 1.00 81.25 237 ARG A CA 1
ATOM 1926 C C . ARG A 1 237 ? -2.970 -13.467 0.831 1.00 81.25 237 ARG A C 1
ATOM 1928 O O . ARG A 1 237 ? -4.141 -13.826 0.813 1.00 81.25 237 ARG A O 1
ATOM 1935 N N . ASP A 1 238 ? -1.997 -14.240 1.282 1.00 78.94 238 ASP A N 1
ATOM 1936 C CA . ASP A 1 238 ? -2.211 -15.615 1.719 1.00 78.94 238 ASP A CA 1
ATOM 1937 C C . ASP A 1 238 ? -3.078 -15.662 2.983 1.00 78.94 238 ASP A C 1
ATOM 1939 O O . ASP A 1 238 ? -3.970 -16.508 3.081 1.00 78.94 238 ASP A O 1
ATOM 1943 N N . SER A 1 239 ? -2.900 -14.692 3.889 1.00 84.12 239 SER A N 1
ATOM 1944 C CA . SER A 1 239 ? -3.785 -14.498 5.041 1.00 84.12 239 SER A CA 1
ATOM 1945 C C . SER A 1 239 ? -5.231 -14.235 4.609 1.00 84.12 239 SER A C 1
ATOM 1947 O O . SER A 1 239 ? -6.156 -14.745 5.235 1.00 84.12 239 SER A O 1
ATOM 1949 N N . TYR A 1 240 ? -5.445 -13.475 3.530 1.00 81.44 240 TYR A N 1
ATOM 1950 C CA . TYR A 1 240 ? -6.786 -13.172 3.015 1.00 81.44 240 TYR A CA 1
ATOM 1951 C C . TYR A 1 240 ? -7.448 -14.393 2.367 1.00 81.44 240 TYR A C 1
ATOM 1953 O O . TYR A 1 240 ? -8.657 -14.601 2.509 1.00 81.44 240 TYR A O 1
ATOM 1961 N N . LEU A 1 241 ? -6.647 -15.217 1.691 1.00 76.81 241 LEU A N 1
ATOM 1962 C CA . LEU A 1 241 ? -7.077 -16.473 1.075 1.00 76.81 241 LEU A CA 1
ATOM 1963 C C . LEU A 1 241 ? -7.250 -17.617 2.089 1.00 76.81 241 LEU A C 1
ATOM 1965 O O . LEU A 1 241 ? -7.602 -18.723 1.690 1.00 76.81 241 LEU A O 1
ATOM 1969 N N . GLY A 1 242 ? -6.984 -17.386 3.380 1.00 74.38 242 GLY A N 1
ATOM 1970 C CA . GLY A 1 242 ? -7.089 -18.415 4.418 1.00 74.38 242 GLY A CA 1
ATOM 1971 C C . GLY A 1 242 ? -6.032 -19.518 4.304 1.00 74.38 242 GLY A C 1
ATOM 1972 O O . GLY A 1 242 ? -6.226 -20.613 4.828 1.00 74.38 242 GLY A O 1
ATOM 1973 N N . LYS A 1 243 ? -4.910 -19.257 3.622 1.00 69.50 243 LYS A N 1
ATOM 1974 C CA . LYS A 1 243 ? -3.793 -20.202 3.526 1.00 69.50 243 LYS A CA 1
ATOM 1975 C C . LYS A 1 243 ? -2.981 -20.127 4.821 1.00 69.50 243 LYS A C 1
ATOM 1977 O O . LYS A 1 243 ? -2.059 -19.325 4.930 1.00 69.50 243 LYS A O 1
ATOM 1982 N N . ASP A 1 244 ? -3.337 -20.937 5.821 1.00 55.03 244 ASP A N 1
ATOM 1983 C CA . ASP A 1 244 ? -2.637 -20.996 7.116 1.00 55.03 244 ASP A CA 1
ATOM 1984 C C . ASP A 1 244 ? -1.343 -21.828 7.013 1.00 55.03 244 ASP A C 1
ATOM 1986 O O . ASP A 1 244 ? -1.158 -22.857 7.658 1.00 55.03 244 ASP A O 1
ATOM 1990 N N . ASN A 1 245 ? -0.430 -21.394 6.144 1.00 50.59 245 ASN A N 1
ATOM 1991 C CA . ASN A 1 245 ? 0.892 -21.992 6.013 1.00 50.59 245 ASN A CA 1
ATOM 1992 C C . ASN A 1 245 ? 1.768 -21.426 7.130 1.00 50.59 245 ASN A C 1
ATOM 1994 O O . ASN A 1 245 ? 2.461 -20.444 6.885 1.00 50.59 245 ASN A O 1
ATOM 1998 N N . GLY A 1 246 ? 1.704 -21.987 8.345 1.00 43.16 246 GLY A N 1
ATOM 1999 C CA . GLY A 1 246 ? 2.483 -21.530 9.504 1.00 43.16 246 GLY A CA 1
ATOM 2000 C C . GLY A 1 246 ? 3.873 -21.024 9.100 1.00 43.16 246 GLY A C 1
ATOM 2001 O O . GLY A 1 246 ? 4.737 -21.808 8.707 1.00 43.16 246 GLY A O 1
ATOM 2002 N N . TYR A 1 247 ? 4.067 -19.701 9.112 1.00 44.84 247 TYR A N 1
ATOM 2003 C CA . TYR A 1 247 ? 5.223 -19.075 8.476 1.00 44.84 247 TYR A CA 1
ATOM 2004 C C . TYR A 1 247 ? 6.463 -19.215 9.359 1.00 44.84 247 TYR A C 1
ATOM 2006 O O . TYR A 1 247 ? 6.956 -18.267 9.966 1.00 44.84 247 TYR A O 1
ATOM 2014 N N . THR A 1 248 ? 7.060 -20.399 9.362 1.00 39.62 248 THR A N 1
ATOM 2015 C CA . THR A 1 248 ? 8.517 -20.478 9.436 1.00 39.62 248 THR A CA 1
ATOM 2016 C C . THR A 1 248 ? 9.031 -20.326 8.011 1.00 39.62 248 THR A C 1
ATOM 2018 O O . THR A 1 248 ? 9.316 -21.297 7.318 1.00 39.62 248 THR A O 1
ATOM 2021 N N . MET A 1 249 ? 9.156 -19.080 7.530 1.00 41.81 249 MET A N 1
ATOM 2022 C CA . MET A 1 249 ? 9.847 -18.808 6.260 1.00 41.81 249 MET A CA 1
ATOM 2023 C C . MET A 1 249 ? 11.370 -19.009 6.385 1.00 41.81 249 MET A C 1
ATOM 2025 O O . MET A 1 249 ? 12.164 -18.165 5.967 1.00 41.81 249 MET A O 1
ATOM 2029 N N . SER A 1 250 ? 11.809 -20.107 6.994 1.00 34.94 250 SER A N 1
ATOM 2030 C CA . SER A 1 250 ? 13.198 -20.547 6.926 1.00 34.94 250 SER A CA 1
ATOM 2031 C C . SER A 1 250 ? 13.521 -21.183 5.572 1.00 34.94 250 SER A C 1
ATOM 2033 O O . SER A 1 250 ? 14.688 -21.178 5.210 1.00 34.94 250 SER A O 1
ATOM 2035 N N . ASN A 1 251 ? 12.523 -21.636 4.796 1.00 33.69 251 ASN A N 1
ATOM 2036 C CA . ASN A 1 251 ? 12.737 -22.361 3.533 1.00 33.69 251 ASN A CA 1
ATOM 2037 C C . ASN A 1 251 ? 11.795 -21.967 2.378 1.00 33.69 251 ASN A C 1
ATOM 2039 O O . ASN A 1 251 ? 11.574 -22.763 1.466 1.00 33.69 251 ASN A O 1
ATOM 2043 N N . VAL A 1 252 ? 11.261 -20.741 2.344 1.00 35.00 252 VAL A N 1
ATOM 2044 C CA . VAL A 1 252 ? 10.664 -20.249 1.088 1.00 35.00 252 VAL A CA 1
ATOM 2045 C C . VAL A 1 252 ? 11.796 -19.739 0.199 1.00 35.00 252 VAL A C 1
ATOM 2047 O O . VAL A 1 252 ? 12.173 -18.571 0.238 1.00 35.00 252 VAL A O 1
ATOM 2050 N N . SER A 1 253 ? 12.357 -20.642 -0.604 1.00 36.44 253 SER A N 1
ATOM 2051 C CA . SER A 1 253 ? 13.040 -20.278 -1.846 1.00 36.44 253 SER A CA 1
ATOM 2052 C C . SER A 1 253 ? 12.012 -19.553 -2.726 1.00 36.44 253 SER A C 1
ATOM 2054 O O . SER A 1 253 ? 11.102 -20.171 -3.275 1.00 36.44 253 SER A O 1
ATOM 2056 N N . TYR A 1 254 ? 12.094 -18.221 -2.788 1.00 39.38 254 TYR A N 1
ATOM 2057 C CA . TYR A 1 254 ? 11.112 -17.315 -3.415 1.00 39.38 254 TYR A CA 1
ATOM 2058 C C . TYR A 1 254 ? 11.073 -17.385 -4.959 1.00 39.38 254 TYR A C 1
ATOM 2060 O O . TYR A 1 254 ? 10.773 -16.399 -5.628 1.00 39.38 254 TYR A O 1
ATOM 2068 N N . ALA A 1 255 ? 11.365 -18.542 -5.553 1.00 36.81 255 ALA A N 1
ATOM 2069 C CA . ALA A 1 255 ? 11.204 -18.761 -6.988 1.00 36.81 255 ALA A CA 1
ATOM 2070 C C . ALA A 1 255 ? 9.729 -18.930 -7.411 1.00 36.81 255 ALA A C 1
ATOM 2072 O O . ALA A 1 255 ? 9.429 -18.789 -8.588 1.00 36.81 255 ALA A O 1
ATOM 2073 N N . SER A 1 256 ? 8.796 -19.201 -6.488 1.00 33.97 256 SER A N 1
ATOM 2074 C CA . SER A 1 256 ? 7.403 -19.554 -6.827 1.00 33.97 256 SER A CA 1
ATOM 2075 C C . SER A 1 256 ? 6.358 -18.443 -6.635 1.00 33.97 256 SER A C 1
ATOM 2077 O O . SER A 1 256 ? 5.202 -18.635 -6.998 1.00 33.97 256 SER A O 1
ATOM 2079 N N . SER A 1 257 ? 6.720 -17.283 -6.076 1.00 38.88 257 SER A N 1
ATOM 2080 C CA . SER A 1 257 ? 5.778 -16.178 -5.777 1.00 38.88 257 SER A CA 1
ATOM 2081 C C . SER A 1 257 ? 6.219 -14.809 -6.298 1.00 38.88 257 SER A C 1
ATOM 2083 O O . SER A 1 257 ? 5.515 -13.813 -6.128 1.00 38.88 257 SER A O 1
ATOM 2085 N N . ILE A 1 258 ? 7.377 -14.744 -6.950 1.00 48.12 258 ILE A N 1
ATOM 2086 C CA . ILE A 1 258 ? 7.751 -13.599 -7.771 1.00 48.12 258 ILE A CA 1
ATOM 2087 C C . ILE A 1 258 ? 7.056 -13.815 -9.118 1.00 48.12 258 ILE A C 1
ATOM 2089 O O . ILE A 1 258 ? 7.225 -14.892 -9.685 1.00 48.12 258 ILE A O 1
ATOM 2093 N N . ASN A 1 259 ? 6.298 -12.820 -9.615 1.00 54.09 259 ASN A N 1
ATOM 2094 C CA . ASN A 1 259 ? 5.709 -12.853 -10.963 1.00 54.09 259 ASN A CA 1
ATOM 2095 C C . ASN A 1 259 ? 6.750 -13.481 -11.925 1.00 54.09 259 ASN A C 1
ATOM 2097 O O . ASN A 1 259 ? 7.880 -12.973 -11.975 1.00 54.09 259 ASN A O 1
ATOM 2101 N N . PRO A 1 260 ? 6.435 -14.591 -12.623 1.00 60.94 260 PRO A N 1
ATOM 2102 C CA . PRO A 1 260 ? 7.386 -15.280 -13.493 1.00 60.94 260 PRO A CA 1
ATOM 2103 C C . PRO A 1 260 ? 8.093 -14.336 -14.475 1.00 60.94 260 PRO A C 1
ATOM 2105 O O . PRO A 1 260 ? 9.283 -14.497 -14.743 1.00 60.94 260 PRO A O 1
ATOM 2108 N N . MET A 1 261 ? 7.415 -13.273 -14.916 1.00 64.19 261 MET A N 1
ATOM 2109 C CA . MET A 1 261 ? 7.985 -12.207 -15.742 1.00 64.19 261 MET A CA 1
ATOM 2110 C C . MET A 1 261 ? 9.036 -11.385 -15.006 1.00 64.19 261 MET A C 1
ATOM 2112 O O . MET A 1 261 ? 10.058 -11.041 -15.586 1.00 64.19 261 MET A O 1
ATOM 2116 N N . HIS A 1 262 ? 8.856 -11.105 -13.717 1.00 68.88 262 HIS A N 1
ATOM 2117 C CA . HIS A 1 262 ? 9.871 -10.429 -12.911 1.00 68.88 262 HIS A CA 1
ATOM 2118 C C . HIS A 1 262 ? 11.119 -11.297 -12.697 1.00 68.88 262 HIS A C 1
ATOM 2120 O O . HIS A 1 262 ? 12.240 -10.782 -12.721 1.00 68.88 262 HIS A O 1
ATOM 2126 N N . LEU A 1 263 ? 10.950 -12.610 -12.490 1.00 67.94 263 LEU A N 1
ATOM 2127 C CA . LEU A 1 263 ? 12.076 -13.551 -12.423 1.00 67.94 263 LEU A CA 1
ATOM 2128 C C . LEU A 1 263 ? 12.815 -13.612 -13.752 1.00 67.94 263 LEU A C 1
ATOM 2130 O O . LEU A 1 263 ? 14.044 -13.530 -13.779 1.00 67.94 263 LEU A O 1
ATOM 2134 N N . ARG A 1 264 ? 12.065 -13.690 -14.850 1.00 78.00 264 ARG A N 1
ATOM 2135 C CA . ARG A 1 264 ? 12.622 -13.722 -16.195 1.00 78.00 264 ARG A CA 1
ATOM 2136 C C . ARG A 1 264 ? 13.326 -12.419 -16.552 1.00 78.00 264 ARG A C 1
ATOM 2138 O O . ARG A 1 264 ? 14.464 -12.466 -16.997 1.00 78.00 264 ARG A O 1
ATOM 2145 N N . ALA A 1 265 ? 12.754 -11.264 -16.220 1.00 78.25 265 ALA A N 1
ATOM 2146 C CA . ALA A 1 265 ? 13.407 -9.964 -16.363 1.00 78.25 265 ALA A CA 1
ATOM 2147 C C . ALA A 1 265 ? 14.700 -9.877 -15.537 1.00 78.25 265 ALA A C 1
ATOM 2149 O O . ALA A 1 265 ? 15.703 -9.356 -16.017 1.00 78.25 265 ALA A O 1
ATOM 2150 N N . LYS A 1 266 ? 14.727 -10.423 -14.310 1.00 78.88 266 LYS A N 1
ATOM 2151 C CA . LYS A 1 266 ? 15.957 -10.524 -13.503 1.00 78.88 266 LYS A CA 1
ATOM 2152 C C . LYS A 1 266 ? 17.004 -11.440 -14.136 1.00 78.88 266 LYS A C 1
ATOM 2154 O O . LYS A 1 266 ? 18.188 -11.115 -14.058 1.00 78.88 266 LYS A O 1
ATOM 2159 N N . ALA A 1 267 ? 16.594 -12.564 -14.720 1.00 83.88 267 ALA A N 1
ATOM 2160 C CA . ALA A 1 267 ? 17.493 -13.467 -15.433 1.00 83.88 267 ALA A CA 1
ATOM 2161 C C . ALA A 1 267 ? 18.073 -12.779 -16.678 1.00 83.88 267 ALA A C 1
ATOM 2163 O O . ALA A 1 267 ? 19.290 -12.660 -16.797 1.00 83.88 267 ALA A O 1
ATOM 2164 N N . LEU A 1 268 ? 17.211 -12.206 -17.519 1.00 88.75 268 LEU A N 1
ATOM 2165 C CA . LEU A 1 268 ? 17.585 -11.441 -18.708 1.00 88.75 268 LEU A CA 1
ATOM 2166 C C . LEU A 1 268 ? 18.494 -10.257 -18.367 1.00 88.75 268 LEU A C 1
ATOM 2168 O O . LEU A 1 268 ? 19.505 -10.062 -19.027 1.00 88.75 268 LEU A O 1
ATOM 2172 N N . LYS A 1 269 ? 18.224 -9.528 -17.277 1.00 90.81 269 LYS A N 1
ATOM 2173 C CA . LYS A 1 269 ? 19.096 -8.453 -16.778 1.00 90.81 269 LYS A CA 1
ATOM 2174 C C . LYS A 1 269 ? 20.533 -8.927 -16.533 1.00 90.81 269 LYS A C 1
ATOM 2176 O O . LYS A 1 269 ? 21.474 -8.187 -16.788 1.00 90.81 269 LYS A O 1
ATOM 2181 N N . LYS A 1 270 ? 20.712 -10.136 -15.992 1.00 90.19 270 LYS A N 1
ATOM 2182 C CA . LYS A 1 270 ? 22.044 -10.710 -15.735 1.00 90.19 270 LYS A CA 1
ATOM 2183 C C . LYS A 1 270 ? 22.733 -11.180 -17.018 1.00 90.19 270 LYS A C 1
ATOM 2185 O O . LYS A 1 270 ? 23.957 -11.192 -17.052 1.00 90.19 270 LYS A O 1
ATOM 2190 N N . MET A 1 271 ? 21.955 -11.589 -18.021 1.00 93.62 271 MET A N 1
ATOM 2191 C CA . MET A 1 271 ? 22.451 -12.149 -19.282 1.00 93.62 271 MET A CA 1
ATOM 2192 C C . MET A 1 271 ? 22.779 -11.080 -20.327 1.00 93.62 271 MET A C 1
ATOM 2194 O O . MET A 1 271 ? 23.769 -11.211 -21.036 1.00 93.62 271 MET A O 1
ATOM 2198 N N . ILE A 1 272 ? 21.949 -10.041 -20.425 1.00 92.69 272 ILE A N 1
ATOM 2199 C CA . ILE A 1 272 ? 22.072 -8.972 -21.417 1.00 92.69 272 ILE A CA 1
ATOM 2200 C C . ILE A 1 272 ? 23.134 -7.982 -20.953 1.00 92.69 272 ILE A C 1
ATOM 2202 O O . ILE A 1 272 ? 23.030 -7.403 -19.864 1.00 92.69 272 ILE A O 1
ATOM 2206 N N . SER A 1 273 ? 24.138 -7.752 -21.799 1.00 87.69 273 SER A N 1
ATOM 2207 C CA . SER A 1 273 ? 25.154 -6.735 -21.544 1.00 87.69 273 SER A CA 1
ATOM 2208 C C . SER A 1 273 ? 24.523 -5.359 -21.339 1.00 87.69 273 SER A C 1
ATOM 2210 O O . SER A 1 273 ? 23.695 -4.902 -22.123 1.00 87.69 273 SER A O 1
ATOM 2212 N N . LYS A 1 274 ? 24.994 -4.633 -20.318 1.00 82.06 274 LYS A N 1
ATOM 2213 C CA . LYS A 1 274 ? 24.580 -3.241 -20.086 1.00 82.06 274 LYS A CA 1
ATOM 2214 C C . LYS A 1 274 ? 24.888 -2.338 -21.277 1.00 82.06 274 LYS A C 1
ATOM 2216 O O . LYS A 1 274 ? 24.250 -1.307 -21.418 1.00 82.06 274 LYS A O 1
ATOM 2221 N N . ASN A 1 275 ? 25.897 -2.684 -22.079 1.00 82.00 275 ASN A N 1
ATOM 2222 C CA . ASN A 1 275 ? 26.303 -1.953 -23.277 1.00 82.00 275 ASN A CA 1
ATOM 2223 C C . ASN A 1 275 ? 26.369 -0.418 -23.091 1.00 82.00 275 ASN A C 1
ATOM 2225 O O . ASN A 1 275 ? 25.885 0.344 -23.926 1.00 82.00 275 ASN A O 1
ATOM 2229 N N . TRP A 1 276 ? 26.973 0.024 -21.978 1.00 78.31 276 TRP A N 1
ATOM 2230 C CA . TRP A 1 276 ? 27.096 1.432 -21.547 1.00 78.31 276 TRP A CA 1
ATOM 2231 C C . TRP A 1 276 ? 25.799 2.147 -21.125 1.00 78.31 276 TRP A C 1
ATOM 2233 O O . TRP A 1 276 ? 25.842 3.329 -20.791 1.00 78.31 276 TRP A O 1
ATOM 2243 N N . ALA A 1 277 ? 24.672 1.446 -21.064 1.00 81.31 277 ALA A N 1
ATOM 2244 C CA . ALA A 1 277 ? 23.441 1.936 -20.462 1.00 81.31 277 ALA A CA 1
ATOM 2245 C C . ALA A 1 277 ? 23.395 1.670 -18.946 1.00 81.31 277 ALA A C 1
ATOM 2247 O O . ALA A 1 277 ? 24.028 0.741 -18.424 1.00 81.31 277 ALA A O 1
ATOM 2248 N N . VAL A 1 278 ? 22.583 2.443 -18.220 1.00 83.81 278 VAL A N 1
ATOM 2249 C CA . VAL A 1 278 ? 22.110 2.018 -16.895 1.00 83.81 278 VAL A CA 1
ATOM 2250 C C . VAL A 1 278 ? 20.960 1.050 -17.081 1.00 83.81 278 VAL A C 1
ATOM 2252 O O . VAL A 1 278 ? 19.989 1.330 -17.777 1.00 83.81 278 VAL A O 1
ATOM 2255 N N . GLN A 1 279 ? 21.082 -0.096 -16.420 1.00 87.12 279 GLN A N 1
ATOM 2256 C CA . GLN A 1 279 ? 20.120 -1.175 -16.520 1.00 87.12 279 GLN A CA 1
ATOM 2257 C C . GLN A 1 279 ? 19.309 -1.297 -15.227 1.00 87.12 279 GLN A C 1
ATOM 2259 O O . GLN A 1 279 ? 19.850 -1.566 -14.142 1.00 87.12 279 GLN A O 1
ATOM 2264 N N . SER A 1 280 ? 17.995 -1.140 -15.330 1.00 81.31 280 SER A N 1
ATOM 2265 C CA . SER A 1 280 ? 17.077 -1.184 -14.190 1.00 81.31 280 SER A CA 1
ATOM 2266 C C . SER A 1 280 ? 15.857 -2.053 -14.493 1.00 81.31 280 SER A C 1
ATOM 2268 O O . SER A 1 280 ? 15.584 -2.371 -15.643 1.00 81.31 280 SER A O 1
ATOM 2270 N N . ILE A 1 281 ? 15.167 -2.515 -13.447 1.00 74.56 281 ILE A N 1
ATOM 2271 C CA . ILE A 1 281 ? 13.883 -3.211 -13.596 1.00 74.56 281 ILE A CA 1
ATOM 2272 C C . ILE A 1 281 ? 12.842 -2.392 -12.856 1.00 74.56 281 ILE A C 1
ATOM 2274 O O . ILE A 1 281 ? 13.000 -2.133 -11.659 1.00 74.56 281 ILE A O 1
ATOM 2278 N N . TYR A 1 282 ? 11.771 -2.023 -13.548 1.00 61.69 282 TYR A N 1
ATOM 2279 C CA . TYR A 1 282 ? 10.650 -1.300 -12.965 1.00 61.69 282 TYR A CA 1
ATOM 2280 C C . TYR A 1 282 ? 9.345 -1.896 -13.501 1.00 61.69 282 TYR A C 1
ATOM 2282 O O . TYR A 1 282 ? 9.193 -2.070 -14.696 1.00 61.69 282 TYR A O 1
ATOM 2290 N N . TYR A 1 283 ? 8.442 -2.317 -12.610 1.00 57.69 283 TYR A N 1
ATOM 2291 C CA . TYR A 1 283 ? 7.218 -3.064 -12.971 1.00 57.69 283 TYR A CA 1
ATOM 2292 C C . TYR A 1 283 ? 7.438 -4.249 -13.930 1.00 57.69 283 TYR A C 1
ATOM 2294 O O . TYR A 1 283 ? 6.677 -4.430 -14.865 1.00 57.69 283 TYR A O 1
ATOM 2302 N N . ASN A 1 284 ? 8.478 -5.057 -13.694 1.00 67.81 284 ASN A N 1
ATOM 2303 C CA . ASN A 1 284 ? 8.846 -6.229 -14.518 1.00 67.81 284 ASN A CA 1
ATOM 2304 C C . ASN A 1 284 ? 9.406 -5.881 -15.904 1.00 67.81 284 ASN A C 1
ATOM 2306 O O . ASN A 1 284 ? 9.883 -6.767 -16.601 1.00 67.81 284 ASN A O 1
ATOM 2310 N N . ILE A 1 285 ? 9.432 -4.598 -16.252 1.00 74.06 285 ILE A N 1
ATOM 2311 C CA . ILE A 1 285 ? 10.022 -4.084 -17.476 1.00 74.06 285 ILE A CA 1
ATOM 2312 C C . ILE A 1 285 ? 11.525 -3.919 -17.250 1.00 74.06 285 ILE A C 1
ATOM 2314 O O . ILE A 1 285 ? 11.955 -3.335 -16.246 1.00 74.06 285 ILE A O 1
ATOM 2318 N N . LEU A 1 286 ? 12.325 -4.450 -18.171 1.00 84.19 286 LEU A N 1
ATOM 2319 C CA . LEU A 1 286 ? 13.776 -4.288 -18.171 1.00 84.19 286 LEU A CA 1
ATOM 2320 C C . LEU A 1 286 ? 14.148 -3.051 -18.992 1.00 84.19 286 LEU A C 1
ATOM 2322 O O . LEU A 1 286 ? 13.967 -3.042 -20.203 1.00 84.19 286 LEU A O 1
ATOM 2326 N N . TYR A 1 287 ? 14.705 -2.038 -18.334 1.00 85.19 287 TYR A N 1
ATOM 2327 C CA . TYR A 1 287 ? 15.117 -0.777 -18.948 1.00 85.19 287 TYR A CA 1
ATOM 2328 C C . TYR A 1 287 ? 16.619 -0.734 -19.198 1.00 85.19 287 TYR A C 1
ATOM 2330 O O . TYR A 1 287 ? 17.403 -1.131 -18.331 1.00 85.19 287 TYR A O 1
ATOM 2338 N N . HIS A 1 288 ? 16.996 -0.143 -20.327 1.00 90.44 288 HIS A N 1
ATOM 2339 C CA . HIS A 1 288 ? 18.341 0.308 -20.657 1.00 90.44 288 HIS A CA 1
ATOM 2340 C C . HIS A 1 288 ? 18.289 1.800 -20.992 1.00 90.44 288 HIS A C 1
ATOM 2342 O O . HIS A 1 288 ? 17.720 2.203 -22.005 1.00 90.44 288 HIS A O 1
ATOM 2348 N N . GLU A 1 289 ? 18.871 2.624 -20.122 1.00 86.31 289 GLU A N 1
ATOM 2349 C CA . GLU A 1 289 ? 18.920 4.078 -20.279 1.00 86.31 289 GLU A CA 1
ATOM 2350 C C . GLU A 1 289 ? 20.319 4.527 -20.714 1.00 86.31 289 GLU A C 1
ATOM 2352 O O . GLU A 1 289 ? 21.300 4.336 -19.987 1.00 86.31 289 GLU A O 1
ATOM 2357 N N . TYR A 1 290 ? 20.405 5.151 -21.887 1.00 81.81 290 TYR A N 1
ATOM 2358 C CA . TYR A 1 290 ? 21.625 5.759 -22.407 1.00 81.81 290 TYR A CA 1
ATOM 2359 C C . TYR A 1 290 ? 21.677 7.239 -22.035 1.00 81.81 290 TYR A C 1
ATOM 2361 O O . TYR A 1 290 ? 20.754 8.007 -22.310 1.00 81.81 290 TYR A O 1
ATOM 2369 N N . TYR A 1 291 ? 22.793 7.638 -21.434 1.00 72.88 291 TYR A N 1
ATOM 2370 C CA . TYR A 1 291 ? 23.086 9.023 -21.082 1.00 72.88 291 TYR A CA 1
ATOM 2371 C C . TYR A 1 291 ? 23.900 9.676 -22.196 1.00 72.88 291 TYR A C 1
ATOM 2373 O O . TYR A 1 291 ? 24.839 9.059 -22.699 1.00 72.88 291 TYR A O 1
ATOM 2381 N N . SER A 1 292 ? 23.601 10.931 -22.533 1.00 62.50 292 SER A N 1
ATOM 2382 C CA . SER A 1 292 ? 24.388 11.689 -23.520 1.00 62.50 292 SER A CA 1
ATOM 2383 C C . SER A 1 292 ? 25.348 12.718 -22.901 1.00 62.50 292 SER A C 1
ATOM 2385 O O . SER A 1 292 ? 26.102 13.356 -23.628 1.00 62.50 292 SER A O 1
ATOM 2387 N N . THR A 1 293 ? 25.383 12.887 -21.569 1.00 62.41 293 THR A N 1
ATOM 2388 C CA . THR A 1 293 ? 26.264 13.870 -20.902 1.00 62.41 293 THR A CA 1
ATOM 2389 C C . THR A 1 293 ? 27.079 13.247 -19.765 1.00 62.41 293 THR A C 1
ATOM 2391 O O . THR A 1 293 ? 26.536 12.549 -18.906 1.00 62.41 293 THR A O 1
ATOM 2394 N N . LYS A 1 294 ? 28.391 13.525 -19.739 1.00 58.38 294 LYS A N 1
ATOM 2395 C CA . LYS A 1 294 ? 29.327 13.124 -18.677 1.00 58.38 294 LYS A CA 1
ATOM 2396 C C . LYS A 1 294 ? 29.751 14.361 -17.878 1.00 58.38 294 LYS A C 1
ATOM 2398 O O . LYS A 1 294 ? 30.289 15.300 -18.453 1.00 58.38 294 LYS A O 1
ATOM 2403 N N . VAL A 1 295 ? 29.511 14.352 -16.570 1.00 59.78 295 VAL A N 1
ATOM 2404 C CA . VAL A 1 295 ? 29.926 15.393 -15.615 1.00 59.78 295 VAL A CA 1
ATOM 2405 C C . VAL A 1 295 ? 30.736 14.716 -14.513 1.00 59.78 295 VAL A C 1
ATOM 2407 O O . VAL A 1 295 ? 30.273 13.753 -13.903 1.00 59.78 295 VAL A O 1
ATOM 2410 N N . ASP A 1 296 ? 31.973 15.168 -14.300 1.00 63.41 296 ASP A N 1
ATOM 2411 C CA . ASP A 1 296 ? 32.887 14.662 -13.261 1.00 63.41 296 ASP A CA 1
ATOM 2412 C C . ASP A 1 296 ? 33.063 13.134 -13.261 1.00 63.41 296 ASP A C 1
ATOM 2414 O O . ASP A 1 296 ? 32.986 12.455 -12.237 1.00 63.41 296 ASP A O 1
ATOM 2418 N N . GLY A 1 297 ? 33.241 12.554 -14.451 1.00 57.28 297 GLY A N 1
ATOM 2419 C CA . GLY A 1 297 ? 33.407 11.106 -14.599 1.00 57.28 297 GLY A CA 1
ATOM 2420 C C . GLY A 1 297 ? 32.117 10.293 -14.433 1.00 57.28 297 GLY A C 1
ATOM 2421 O O . GLY A 1 297 ? 32.141 9.088 -14.677 1.00 57.28 297 GLY A O 1
ATOM 2422 N N . LYS A 1 298 ? 30.992 10.928 -14.080 1.00 52.22 298 LYS A N 1
ATOM 2423 C CA . LYS A 1 298 ? 29.674 10.303 -13.935 1.00 52.22 298 LYS A CA 1
ATOM 2424 C C . LYS A 1 298 ? 28.748 10.725 -15.068 1.00 52.22 298 LYS A C 1
ATOM 2426 O O . LYS A 1 298 ? 28.740 11.868 -15.511 1.00 52.22 298 LYS A O 1
ATOM 2431 N N . TYR A 1 299 ? 27.943 9.787 -15.538 1.00 57.62 299 TYR A N 1
ATOM 2432 C CA . TYR A 1 299 ? 26.918 10.077 -16.528 1.00 57.62 299 TYR A CA 1
ATOM 2433 C C . TYR A 1 299 ? 25.698 10.690 -15.839 1.00 57.62 299 TYR A C 1
ATOM 2435 O O . TYR A 1 299 ? 25.203 10.151 -14.849 1.00 57.62 299 TYR A O 1
ATOM 2443 N N . VAL A 1 300 ? 25.232 11.828 -16.346 1.00 59.19 300 VAL A N 1
ATOM 2444 C CA . VAL A 1 300 ? 24.046 12.531 -15.842 1.00 59.19 300 VAL A CA 1
ATOM 2445 C C . VAL A 1 300 ? 22.957 12.518 -16.893 1.00 59.19 300 VAL A C 1
ATOM 2447 O O . VAL A 1 300 ? 23.231 12.545 -18.092 1.00 59.19 300 VAL A O 1
ATOM 2450 N N . ASN A 1 301 ? 21.708 12.432 -16.424 1.00 60.03 301 ASN A N 1
ATOM 2451 C CA . ASN A 1 301 ? 20.536 12.427 -17.290 1.00 60.03 301 ASN A CA 1
ATOM 2452 C C . ASN A 1 301 ? 20.544 13.681 -18.158 1.00 60.03 301 ASN A C 1
ATOM 2454 O O . ASN A 1 301 ? 20.321 14.786 -17.663 1.00 60.03 301 ASN A O 1
ATOM 2458 N N . SER A 1 302 ? 20.784 13.492 -19.450 1.00 61.94 302 SER A N 1
ATOM 2459 C CA . SER A 1 302 ? 20.540 14.536 -20.423 1.00 61.94 302 SER A CA 1
ATOM 2460 C C . SER A 1 302 ? 19.042 14.625 -20.692 1.00 61.94 302 SER A C 1
ATOM 2462 O O . SER A 1 302 ? 18.269 13.694 -20.436 1.00 61.94 302 SER A O 1
ATOM 2464 N N . LYS A 1 303 ? 18.632 15.752 -21.258 1.00 58.16 303 LYS A N 1
ATOM 2465 C CA . LYS A 1 303 ? 17.273 15.944 -21.754 1.00 58.16 303 LYS A CA 1
ATOM 2466 C C . LYS A 1 303 ? 16.930 15.005 -22.926 1.00 58.16 303 LYS A C 1
ATOM 2468 O O . LYS A 1 303 ? 15.751 14.732 -23.114 1.00 58.16 303 LYS A O 1
ATOM 2473 N N . ASP A 1 304 ? 17.927 14.432 -23.598 1.00 63.59 304 ASP A N 1
ATOM 2474 C CA . ASP A 1 304 ? 17.787 13.642 -24.829 1.00 63.59 304 ASP A CA 1
ATOM 2475 C C . ASP A 1 304 ? 18.210 12.171 -24.629 1.00 63.59 304 ASP A C 1
ATOM 2477 O O . ASP A 1 304 ? 18.752 11.522 -25.520 1.00 63.59 304 ASP A O 1
ATOM 2481 N N . ASN A 1 305 ? 17.996 11.631 -23.424 1.00 77.94 305 ASN A N 1
ATOM 2482 C CA . ASN A 1 305 ? 18.319 10.238 -23.114 1.00 77.94 305 ASN A CA 1
ATOM 2483 C C . ASN A 1 305 ? 17.487 9.259 -23.953 1.00 77.94 305 ASN A C 1
ATOM 2485 O O . ASN A 1 305 ? 16.254 9.350 -23.977 1.00 77.94 305 ASN A O 1
ATOM 2489 N N . ILE A 1 306 ? 18.170 8.272 -24.537 1.00 83.94 306 ILE A N 1
ATOM 2490 C CA . ILE A 1 306 ? 17.559 7.158 -25.267 1.00 83.94 306 ILE A CA 1
ATOM 2491 C C . ILE A 1 306 ? 17.235 6.050 -24.270 1.00 83.94 306 ILE A C 1
ATOM 2493 O O . ILE A 1 306 ? 18.103 5.625 -23.503 1.00 83.94 306 ILE A O 1
ATOM 2497 N N . VAL A 1 307 ? 15.994 5.577 -24.284 1.00 86.94 307 VAL A N 1
ATOM 2498 C CA . VAL A 1 307 ? 15.530 4.486 -23.431 1.00 86.94 307 VAL A CA 1
ATOM 2499 C C . VAL A 1 307 ? 15.054 3.340 -24.306 1.00 86.94 307 VAL A C 1
ATOM 2501 O O . VAL A 1 307 ? 14.242 3.540 -25.208 1.00 86.94 307 VAL A O 1
ATOM 2504 N N . ILE A 1 308 ? 15.562 2.146 -24.013 1.00 90.44 308 ILE A N 1
ATOM 2505 C CA . ILE A 1 308 ? 15.043 0.889 -24.543 1.00 90.44 308 ILE A CA 1
ATOM 2506 C C . ILE A 1 308 ? 14.423 0.134 -23.380 1.00 90.44 308 ILE A C 1
ATOM 2508 O O . ILE A 1 308 ? 15.082 -0.059 -22.354 1.00 90.44 308 ILE A O 1
ATOM 2512 N N . ASP A 1 309 ? 13.180 -0.303 -23.530 1.00 89.94 309 ASP A N 1
ATOM 2513 C CA . ASP A 1 309 ? 12.535 -1.153 -22.543 1.00 89.94 309 ASP A CA 1
ATOM 2514 C C . ASP A 1 309 ? 12.029 -2.463 -23.162 1.00 89.94 309 ASP A C 1
ATOM 2516 O O . ASP A 1 309 ? 11.651 -2.512 -24.328 1.00 89.94 309 ASP A O 1
ATOM 2520 N N . LEU A 1 310 ? 12.131 -3.551 -22.397 1.00 90.00 310 LEU A N 1
ATOM 2521 C CA . LEU A 1 310 ? 11.544 -4.848 -22.723 1.00 90.00 310 LEU A CA 1
ATOM 2522 C C . LEU A 1 310 ? 10.301 -5.005 -21.851 1.00 90.00 310 LEU A C 1
ATOM 2524 O O . LEU A 1 310 ? 10.404 -5.361 -20.670 1.00 90.00 310 LEU A O 1
ATOM 2528 N N . THR A 1 311 ? 9.150 -4.671 -22.422 1.00 84.38 311 THR A N 1
ATOM 2529 C CA . THR A 1 311 ? 7.868 -4.611 -21.723 1.00 84.38 311 THR A CA 1
ATOM 2530 C C . THR A 1 311 ? 7.076 -5.899 -21.948 1.00 84.38 311 THR A C 1
ATOM 2532 O O . THR A 1 311 ? 6.859 -6.266 -23.098 1.00 84.38 311 THR A O 1
ATOM 2535 N N . PRO A 1 312 ? 6.635 -6.610 -20.895 1.00 76.06 312 PRO A N 1
ATOM 2536 C CA . PRO A 1 312 ? 5.705 -7.724 -21.054 1.00 76.06 312 PRO A CA 1
ATOM 2537 C C . PRO A 1 312 ? 4.287 -7.217 -21.372 1.00 76.06 312 PRO A C 1
ATOM 2539 O O . PRO A 1 312 ? 3.762 -6.371 -20.651 1.00 76.06 312 PRO A O 1
ATOM 2542 N N . GLU A 1 313 ? 3.662 -7.768 -22.412 1.00 72.44 313 GLU A N 1
ATOM 2543 C CA . GLU A 1 313 ? 2.222 -7.695 -22.695 1.00 72.44 313 GLU A CA 1
ATOM 2544 C C . GLU A 1 313 ? 1.615 -9.077 -22.409 1.00 72.44 313 GLU A C 1
ATOM 2546 O O . GLU A 1 313 ? 1.545 -9.949 -23.278 1.00 72.44 313 GLU A O 1
ATOM 2551 N N . GLU A 1 314 ? 1.264 -9.306 -21.140 1.00 64.88 314 GLU A N 1
ATOM 2552 C CA . GLU A 1 314 ? 0.841 -10.621 -20.635 1.00 64.88 314 GLU A CA 1
ATOM 2553 C C . GLU A 1 314 ? -0.436 -11.129 -21.326 1.00 64.88 314 GLU A C 1
ATOM 2555 O O . GLU A 1 314 ? -0.515 -12.302 -21.685 1.00 64.88 314 GLU A O 1
ATOM 2560 N N . ASP A 1 315 ? -1.381 -10.230 -21.610 1.00 66.06 315 ASP A N 1
ATOM 2561 C CA . ASP A 1 315 ? -2.632 -10.491 -22.334 1.00 66.06 315 ASP A CA 1
ATOM 2562 C C . ASP A 1 315 ? -2.411 -11.000 -23.766 1.00 66.06 315 ASP A C 1
ATOM 2564 O O . ASP A 1 315 ? -3.260 -11.692 -24.329 1.00 66.06 315 ASP A O 1
ATOM 2568 N N . LYS A 1 316 ? -1.251 -10.686 -24.345 1.00 68.88 316 LYS A N 1
ATOM 2569 C CA . LYS A 1 316 ? -0.860 -11.074 -25.704 1.00 68.88 316 LYS A CA 1
ATOM 2570 C C . LYS A 1 316 ? 0.258 -12.114 -25.733 1.00 68.88 316 LYS A C 1
ATOM 2572 O O . LYS A 1 316 ? 0.741 -12.441 -26.813 1.00 68.88 316 LYS A O 1
ATOM 2577 N N . ASN A 1 317 ? 0.666 -12.636 -24.573 1.00 76.19 317 ASN A N 1
ATOM 2578 C CA . ASN A 1 317 ? 1.719 -13.645 -24.437 1.00 76.19 317 ASN A CA 1
ATOM 2579 C C . ASN A 1 317 ? 3.041 -13.259 -25.145 1.00 76.19 317 ASN A C 1
ATOM 2581 O O . ASN A 1 317 ? 3.697 -14.090 -25.781 1.00 76.19 317 ASN A O 1
ATOM 2585 N N . GLN A 1 318 ? 3.426 -11.982 -25.066 1.00 82.31 318 GLN A N 1
ATOM 2586 C CA . GLN A 1 318 ? 4.578 -11.444 -25.794 1.00 82.31 318 GLN A CA 1
ATOM 2587 C C . GLN A 1 318 ? 5.315 -10.353 -25.013 1.00 82.31 318 GLN A C 1
ATOM 2589 O O . GLN A 1 318 ? 4.746 -9.651 -24.181 1.00 82.31 318 GLN A O 1
ATOM 2594 N N . TYR A 1 319 ? 6.600 -10.180 -25.302 1.00 86.06 319 TYR A N 1
ATOM 2595 C CA . TYR A 1 319 ? 7.355 -8.986 -24.961 1.00 86.06 319 TYR A CA 1
ATOM 2596 C C . TYR A 1 319 ? 7.347 -8.008 -26.129 1.00 86.06 319 TYR A C 1
ATOM 2598 O O . TYR A 1 319 ? 7.391 -8.394 -27.295 1.00 86.06 319 TYR A O 1
ATOM 2606 N N . VAL A 1 320 ? 7.391 -6.727 -25.799 1.00 86.31 320 VAL A N 1
ATOM 2607 C CA . VAL A 1 320 ? 7.541 -5.638 -26.750 1.00 86.31 320 VAL A CA 1
ATOM 2608 C C . VAL A 1 320 ? 8.803 -4.869 -26.402 1.00 86.31 320 VAL A C 1
ATOM 2610 O O . VAL A 1 320 ? 8.985 -4.430 -25.265 1.00 86.31 320 VAL A O 1
ATOM 2613 N N . VAL A 1 321 ? 9.685 -4.716 -27.383 1.00 90.12 321 VAL A N 1
ATOM 2614 C CA . VAL A 1 321 ? 10.864 -3.860 -27.281 1.00 90.12 321 VAL A CA 1
ATOM 2615 C C . VAL A 1 321 ? 10.452 -2.454 -27.685 1.00 90.12 321 VAL A C 1
ATOM 2617 O O . VAL A 1 321 ? 10.209 -2.186 -28.865 1.00 90.12 321 VAL A O 1
ATOM 2620 N N . LEU A 1 322 ? 10.356 -1.555 -26.708 1.00 87.56 322 LEU A N 1
ATOM 2621 C CA . LEU A 1 322 ? 10.010 -0.159 -26.943 1.00 87.56 322 LEU A CA 1
ATOM 2622 C C . LEU A 1 322 ? 11.259 0.713 -26.953 1.00 87.56 322 LEU A C 1
ATOM 2624 O O . LEU A 1 322 ? 12.159 0.548 -26.130 1.00 87.56 322 LEU A O 1
ATOM 2628 N N . VAL A 1 323 ? 11.268 1.701 -27.844 1.00 85.75 323 VAL A N 1
ATOM 2629 C CA . VAL A 1 323 ? 12.292 2.746 -27.905 1.00 85.75 323 VAL A CA 1
ATOM 2630 C C . VAL A 1 323 ? 11.632 4.105 -27.726 1.00 85.75 323 VAL A C 1
ATOM 2632 O O . VAL A 1 323 ? 10.618 4.402 -28.366 1.00 85.75 323 VAL A O 1
ATOM 2635 N N . PHE A 1 324 ? 12.187 4.929 -26.835 1.00 83.81 324 PHE A N 1
ATOM 2636 C CA . PHE A 1 324 ? 11.665 6.265 -26.563 1.00 83.81 324 PHE A CA 1
ATOM 2637 C C . PHE A 1 324 ? 12.682 7.227 -25.951 1.00 83.81 324 PHE A C 1
ATOM 2639 O O . PHE A 1 324 ? 13.738 6.824 -25.463 1.00 83.81 324 PHE A O 1
ATOM 2646 N N . THR A 1 325 ? 12.338 8.518 -25.939 1.00 79.44 325 THR A N 1
ATOM 2647 C CA . THR A 1 325 ? 13.042 9.521 -25.129 1.00 79.44 325 THR A CA 1
ATOM 2648 C C . THR A 1 325 ? 12.369 9.690 -23.772 1.00 79.44 325 THR A C 1
ATOM 2650 O O . THR A 1 325 ? 11.143 9.699 -23.658 1.00 79.44 325 THR A O 1
ATOM 2653 N N . ARG A 1 326 ? 13.157 9.901 -22.712 1.00 71.69 326 ARG A N 1
ATOM 2654 C CA . ARG A 1 326 ? 12.624 10.067 -21.344 1.00 71.69 326 ARG A CA 1
ATOM 2655 C C . ARG A 1 326 ? 11.681 11.271 -21.173 1.00 71.69 326 ARG A C 1
ATOM 2657 O O . ARG A 1 326 ? 10.916 11.307 -20.213 1.00 71.69 326 ARG A O 1
ATOM 2664 N N . GLN A 1 327 ? 11.727 12.248 -22.081 1.00 68.75 327 GLN A N 1
ATOM 2665 C CA . GLN A 1 327 ? 10.822 13.406 -22.078 1.00 68.75 327 GLN A CA 1
ATOM 2666 C C . GLN A 1 327 ? 9.395 13.065 -22.500 1.00 68.75 327 GLN A C 1
ATOM 2668 O O . GLN A 1 327 ? 8.509 13.895 -22.318 1.00 68.75 327 GLN A O 1
ATOM 2673 N N . ASN A 1 328 ? 9.172 11.865 -23.040 1.00 66.12 328 ASN A N 1
ATOM 2674 C CA . ASN A 1 328 ? 7.919 11.490 -23.678 1.00 66.12 328 ASN A CA 1
ATOM 2675 C C . ASN A 1 328 ? 7.491 12.496 -24.768 1.00 66.12 328 ASN A C 1
ATOM 2677 O O . ASN A 1 328 ? 6.305 12.756 -24.963 1.00 66.12 328 ASN A O 1
ATOM 2681 N N . ASP A 1 329 ? 8.467 13.071 -25.475 1.00 72.94 329 ASP A N 1
ATOM 2682 C CA . ASP A 1 329 ? 8.235 13.969 -26.603 1.00 72.94 329 ASP A CA 1
ATOM 2683 C C . ASP A 1 329 ? 8.152 13.138 -27.889 1.00 72.94 329 ASP A C 1
ATOM 2685 O O . ASP A 1 329 ? 9.082 12.402 -28.236 1.00 72.94 329 ASP A O 1
ATOM 2689 N N . ILE A 1 330 ? 7.009 13.224 -28.567 1.00 73.75 330 ILE A N 1
ATOM 2690 C CA . ILE A 1 330 ? 6.688 12.434 -29.760 1.00 73.75 330 ILE A CA 1
ATOM 2691 C C . ILE A 1 330 ? 7.647 12.745 -30.902 1.00 73.75 330 ILE A C 1
ATOM 2693 O O . ILE A 1 330 ? 8.169 11.835 -31.541 1.00 73.75 330 ILE A O 1
ATOM 2697 N N . GLU A 1 331 ? 7.84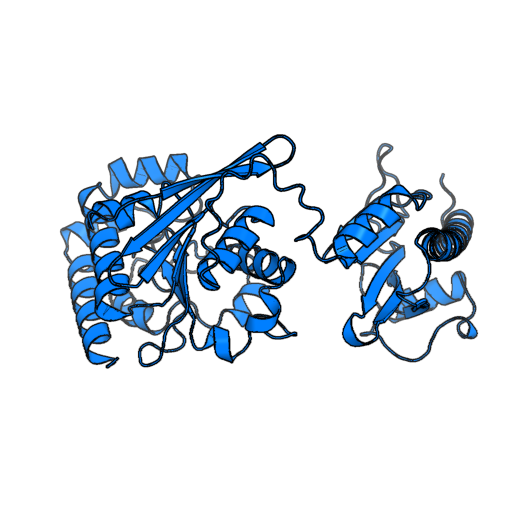1 14.030 -31.185 1.00 75.75 331 GLU A N 1
ATOM 2698 C CA . GLU A 1 331 ? 8.559 14.496 -32.369 1.00 75.75 331 GLU A CA 1
ATOM 2699 C C . GLU A 1 331 ? 10.046 14.225 -32.201 1.00 75.75 331 GLU A C 1
ATOM 2701 O O . GLU A 1 331 ? 10.665 13.616 -33.072 1.00 75.75 331 GLU A O 1
ATOM 2706 N N . LYS A 1 332 ? 10.587 14.514 -31.014 1.00 75.38 332 LYS A N 1
ATOM 2707 C CA . LYS A 1 332 ? 11.979 14.180 -30.698 1.00 75.38 332 LYS A CA 1
ATOM 2708 C C . LYS A 1 332 ? 12.246 12.687 -30.717 1.00 75.38 332 LYS A C 1
ATOM 2710 O O . LYS A 1 332 ? 13.284 12.256 -31.209 1.00 75.38 332 LYS A O 1
ATOM 2715 N N . THR A 1 333 ? 11.326 11.884 -30.183 1.00 78.19 333 THR A N 1
ATOM 2716 C CA . THR A 1 333 ? 11.478 10.427 -30.222 1.00 78.19 333 THR A CA 1
ATOM 2717 C C . THR A 1 333 ? 11.441 9.920 -31.657 1.00 78.19 333 THR A C 1
ATOM 2719 O O . THR A 1 333 ? 12.256 9.084 -32.036 1.00 78.19 333 THR A O 1
ATOM 2722 N N . ARG A 1 334 ? 10.539 10.461 -32.476 1.00 77.62 334 ARG A N 1
ATOM 2723 C CA . ARG A 1 334 ? 10.437 10.147 -33.899 1.00 77.62 334 ARG A CA 1
ATOM 2724 C C . ARG A 1 334 ? 11.714 10.483 -34.654 1.00 77.62 334 ARG A C 1
ATOM 2726 O O . ARG A 1 334 ? 12.178 9.632 -35.406 1.00 77.62 334 ARG A O 1
ATOM 2733 N N . ASP A 1 335 ? 12.268 11.672 -34.462 1.00 78.00 335 ASP A N 1
ATOM 2734 C CA . ASP A 1 335 ? 13.488 12.102 -35.148 1.00 78.00 335 ASP A CA 1
ATOM 2735 C C . ASP A 1 335 ? 14.710 11.305 -34.690 1.00 78.00 335 ASP A C 1
ATOM 2737 O O . ASP A 1 335 ? 15.496 10.852 -35.522 1.00 78.00 335 ASP A O 1
ATOM 2741 N N . LEU A 1 336 ? 14.814 11.034 -33.387 1.00 77.50 336 LEU A N 1
ATOM 2742 C CA . LEU A 1 336 ? 15.832 10.145 -32.836 1.00 77.50 336 LEU A CA 1
ATOM 2743 C C . LEU A 1 336 ? 15.752 8.748 -33.465 1.00 77.50 336 LEU A C 1
ATOM 2745 O O . LEU A 1 336 ? 16.763 8.203 -33.899 1.00 77.50 336 LEU A O 1
ATOM 2749 N N . ILE A 1 337 ? 14.549 8.175 -33.531 1.00 79.12 337 ILE A N 1
ATOM 2750 C CA . ILE A 1 337 ? 14.332 6.848 -34.106 1.00 79.12 337 ILE A CA 1
ATOM 2751 C C . ILE A 1 337 ? 14.709 6.823 -35.584 1.00 79.12 337 ILE A C 1
ATOM 2753 O O . ILE A 1 337 ? 15.429 5.907 -35.965 1.00 79.12 337 ILE A O 1
ATOM 2757 N N . LYS A 1 338 ? 14.315 7.828 -36.387 1.00 79.12 338 LYS A N 1
ATOM 2758 C CA . LYS A 1 338 ? 14.750 7.939 -37.796 1.00 79.12 338 LYS A CA 1
ATOM 2759 C C . LYS A 1 338 ? 16.267 7.941 -37.933 1.00 79.12 338 LYS A C 1
ATOM 2761 O O . LYS A 1 338 ? 16.789 7.418 -38.912 1.00 79.12 338 LYS A O 1
ATOM 2766 N N . GLY A 1 339 ? 16.957 8.568 -36.981 1.00 78.25 339 GLY A N 1
ATOM 2767 C CA . GLY A 1 339 ? 18.412 8.626 -36.958 1.00 78.25 339 GLY A CA 1
ATOM 2768 C C . GLY A 1 339 ? 19.064 7.259 -36.739 1.00 78.25 339 GLY A C 1
ATOM 2769 O O . GLY A 1 339 ? 20.124 6.996 -37.305 1.00 78.25 339 GLY A O 1
ATOM 2770 N N . ILE A 1 340 ? 18.432 6.384 -35.951 1.00 81.25 340 ILE A N 1
ATOM 2771 C CA . ILE A 1 340 ? 18.956 5.049 -35.630 1.00 81.25 340 ILE A CA 1
ATOM 2772 C C . ILE A 1 340 ? 18.495 4.009 -36.669 1.00 81.25 340 ILE A C 1
ATOM 2774 O O . ILE A 1 340 ? 19.282 3.163 -37.095 1.00 81.25 340 ILE A O 1
ATOM 2778 N N . TRP A 1 341 ? 17.231 4.072 -37.096 1.00 85.38 341 TRP A N 1
ATOM 2779 C CA . TRP A 1 341 ? 16.580 3.060 -37.927 1.00 85.38 341 TRP A CA 1
ATOM 2780 C C . TRP A 1 341 ? 15.554 3.657 -38.906 1.00 85.38 341 TRP A C 1
ATOM 2782 O O . TRP A 1 341 ? 14.844 4.606 -38.569 1.00 85.38 341 TRP A O 1
ATOM 2792 N N . PRO A 1 342 ? 15.376 3.056 -40.099 1.00 77.12 342 PRO A N 1
ATOM 2793 C CA . PRO A 1 342 ? 14.272 3.414 -40.984 1.00 77.12 342 PRO A CA 1
ATOM 2794 C C . PRO A 1 342 ? 12.925 3.047 -40.346 1.00 77.12 342 PRO A C 1
ATOM 2796 O O . PRO A 1 342 ? 12.791 1.993 -39.725 1.00 77.12 342 PRO A O 1
ATOM 2799 N N . TYR A 1 343 ? 11.905 3.889 -40.539 1.00 67.56 343 TYR A N 1
ATOM 2800 C CA . TYR A 1 343 ? 10.580 3.693 -39.931 1.00 67.56 343 TYR A CA 1
ATOM 2801 C C . TYR A 1 343 ? 9.902 2.369 -40.272 1.00 67.56 343 TYR A C 1
ATOM 2803 O O . TYR A 1 343 ? 9.114 1.870 -39.478 1.00 67.56 343 TYR A O 1
ATOM 2811 N N . GLU A 1 344 ? 10.230 1.790 -41.421 1.00 68.00 344 GLU A N 1
ATOM 2812 C CA . GLU A 1 344 ? 9.713 0.499 -41.881 1.00 68.00 344 GLU A CA 1
ATOM 2813 C C . GLU A 1 344 ? 10.117 -0.670 -40.967 1.00 68.00 344 GLU A C 1
ATOM 2815 O O . GLU A 1 344 ? 9.503 -1.730 -41.021 1.00 68.00 344 GLU A O 1
ATOM 2820 N N . LYS A 1 345 ? 11.124 -0.480 -40.100 1.00 70.62 345 LYS A N 1
ATOM 2821 C CA . LYS A 1 345 ? 11.510 -1.457 -39.072 1.00 70.62 345 LYS A CA 1
ATOM 2822 C C . LYS A 1 345 ? 10.608 -1.450 -37.835 1.00 70.62 345 LYS A C 1
ATOM 2824 O O . LYS A 1 345 ? 10.787 -2.309 -36.981 1.00 70.62 345 LYS A O 1
ATOM 2829 N N . PHE A 1 346 ? 9.672 -0.510 -37.713 1.00 68.62 346 PHE A N 1
ATOM 2830 C CA . PHE A 1 346 ? 8.827 -0.375 -36.525 1.00 68.62 346 PHE A CA 1
ATOM 2831 C C . PHE A 1 346 ? 7.413 -0.854 -36.797 1.00 68.62 346 PHE A C 1
ATOM 2833 O O . PHE A 1 346 ? 6.848 -0.606 -37.863 1.00 68.62 346 PHE A O 1
ATOM 2840 N N . ASN A 1 347 ? 6.811 -1.492 -35.795 1.00 63.59 347 ASN A N 1
ATOM 2841 C CA . ASN A 1 347 ? 5.409 -1.866 -35.878 1.00 63.59 347 ASN A CA 1
ATOM 2842 C C . ASN A 1 347 ? 4.540 -0.594 -35.745 1.00 63.59 347 ASN A C 1
ATOM 2844 O O . ASN A 1 347 ? 4.644 0.105 -34.732 1.00 63.59 347 ASN A O 1
ATOM 2848 N N . PRO A 1 348 ? 3.688 -0.264 -36.738 1.00 51.06 348 PRO A N 1
ATOM 2849 C CA . PRO A 1 348 ? 2.845 0.933 -36.703 1.00 51.06 348 PRO A CA 1
ATOM 2850 C C . PRO A 1 348 ? 1.717 0.851 -35.665 1.00 51.06 348 PRO A C 1
ATOM 2852 O O . PRO A 1 348 ? 1.075 1.862 -35.372 1.00 51.06 348 PRO A O 1
ATOM 2855 N N . TRP A 1 349 ? 1.473 -0.331 -35.095 1.00 47.16 349 TRP A N 1
ATOM 2856 C CA . TRP A 1 349 ? 0.447 -0.542 -34.090 1.00 47.16 349 TRP A CA 1
ATOM 2857 C C . TRP A 1 349 ? 1.042 -0.451 -32.677 1.00 47.16 349 TRP A C 1
ATOM 2859 O O . TRP A 1 349 ? 1.809 -1.307 -32.253 1.00 47.16 349 TRP A O 1
ATOM 2869 N N . VAL A 1 350 ? 0.560 0.553 -31.933 1.00 48.28 350 VAL A N 1
ATOM 2870 C CA . VAL A 1 350 ? 0.537 0.650 -30.458 1.00 48.28 350 VAL A CA 1
ATOM 2871 C C . VAL A 1 350 ? 1.796 1.199 -29.765 1.00 48.28 350 VAL A C 1
ATOM 2873 O O . VAL A 1 350 ? 2.715 0.464 -29.441 1.00 48.28 350 VAL A O 1
ATOM 2876 N N . CYS A 1 351 ? 1.758 2.477 -29.368 1.00 47.44 351 CYS A N 1
ATOM 2877 C CA . CYS A 1 351 ? 1.822 2.881 -27.951 1.00 47.44 351 CYS A CA 1
ATOM 2878 C C . CYS A 1 351 ? 1.659 4.401 -27.776 1.00 47.44 351 CYS A C 1
ATOM 2880 O O . CYS A 1 351 ? 1.874 5.184 -28.699 1.00 47.44 351 CYS A O 1
ATOM 2882 N N . ASP A 1 352 ? 1.228 4.798 -26.576 1.00 51.41 352 ASP A N 1
ATOM 2883 C CA . ASP A 1 352 ? 0.876 6.163 -26.181 1.00 51.41 352 ASP A CA 1
ATOM 2884 C C . ASP A 1 352 ? 1.988 7.164 -26.523 1.00 51.41 352 ASP A C 1
ATOM 2886 O O . ASP A 1 352 ? 3.098 7.064 -26.006 1.00 51.41 352 ASP A O 1
ATOM 2890 N N . LYS A 1 353 ? 1.647 8.065 -27.450 1.00 54.91 353 LYS A N 1
ATOM 2891 C CA . LYS A 1 353 ? 2.287 9.284 -27.967 1.00 54.91 353 LYS A CA 1
ATOM 2892 C C . LYS A 1 353 ? 3.820 9.368 -28.101 1.00 54.91 353 LYS A C 1
ATOM 2894 O O . LYS A 1 353 ? 4.250 9.975 -29.063 1.00 54.91 353 LYS A O 1
ATOM 2899 N N . SER A 1 354 ? 4.669 8.745 -27.298 1.00 66.12 354 SER A N 1
ATOM 2900 C CA . SER A 1 354 ? 6.129 8.893 -27.367 1.00 66.12 354 SER A CA 1
ATOM 2901 C C . SER A 1 354 ? 6.922 7.589 -27.341 1.00 66.12 354 SER A C 1
ATOM 2903 O O . SER A 1 354 ? 8.140 7.646 -27.214 1.00 66.12 354 SER A O 1
ATOM 2905 N N . ARG A 1 355 ? 6.271 6.422 -27.394 1.00 77.00 355 ARG A N 1
ATOM 2906 C CA . ARG A 1 355 ? 6.943 5.112 -27.379 1.00 77.00 355 ARG A CA 1
ATOM 2907 C C . ARG A 1 355 ? 6.692 4.357 -28.670 1.00 77.00 355 ARG A C 1
ATOM 2909 O O . ARG A 1 355 ? 5.558 4.296 -29.129 1.00 77.00 355 ARG A O 1
ATOM 2916 N N . HIS A 1 356 ? 7.745 3.769 -29.225 1.00 77.75 356 HIS A N 1
ATOM 2917 C CA . HIS A 1 356 ? 7.691 3.085 -30.513 1.00 77.75 356 HIS A CA 1
ATOM 2918 C C . HIS A 1 356 ? 8.124 1.630 -30.386 1.00 77.75 356 HIS A C 1
ATOM 2920 O O . HIS A 1 356 ? 9.150 1.342 -29.771 1.00 77.75 356 HIS A O 1
ATOM 2926 N N . VAL A 1 357 ? 7.359 0.733 -31.004 1.00 82.25 357 VAL A N 1
ATOM 2927 C CA . VAL A 1 357 ? 7.620 -0.709 -31.017 1.00 82.25 357 VAL A CA 1
ATOM 2928 C C . VAL A 1 357 ? 8.685 -1.035 -32.052 1.00 82.25 357 VAL A C 1
ATOM 2930 O O . VAL A 1 357 ? 8.424 -0.966 -33.252 1.00 82.25 357 VAL A O 1
ATOM 2933 N N . HIS A 1 358 ? 9.875 -1.397 -31.583 1.00 85.81 358 HIS A N 1
ATOM 2934 C CA . HIS A 1 358 ? 10.954 -1.878 -32.440 1.00 85.81 358 HIS A CA 1
ATOM 2935 C C . HIS A 1 358 ? 10.775 -3.360 -32.779 1.00 85.81 358 HIS A C 1
ATOM 2937 O O . HIS A 1 358 ? 10.937 -3.767 -33.922 1.00 85.81 358 HIS A O 1
ATOM 2943 N N . GLU A 1 359 ? 10.441 -4.180 -31.784 1.00 87.50 359 GLU A N 1
ATOM 2944 C CA . GLU A 1 359 ? 10.333 -5.626 -31.962 1.00 87.50 359 GLU A CA 1
ATOM 2945 C C . GLU A 1 359 ? 9.269 -6.210 -31.034 1.00 87.50 359 GLU A C 1
ATOM 2947 O O . GLU A 1 359 ? 9.055 -5.713 -29.928 1.00 87.50 359 GLU A O 1
ATOM 2952 N N . VAL A 1 360 ? 8.613 -7.272 -31.494 1.00 88.31 360 VAL A N 1
ATOM 2953 C CA . VAL A 1 360 ? 7.707 -8.098 -30.695 1.00 88.31 360 VAL A CA 1
ATOM 2954 C C . VAL A 1 360 ? 8.335 -9.481 -30.580 1.00 88.31 360 VAL A C 1
ATOM 2956 O O . VAL A 1 360 ? 8.790 -10.046 -31.573 1.00 88.31 360 VAL A O 1
ATOM 2959 N N . ILE A 1 361 ? 8.401 -10.002 -29.362 1.00 88.94 361 ILE A N 1
ATOM 2960 C CA . ILE A 1 361 ? 9.127 -11.220 -29.013 1.00 88.94 361 ILE A CA 1
ATOM 2961 C C . ILE A 1 361 ? 8.166 -12.159 -28.291 1.00 88.94 361 ILE A C 1
ATOM 2963 O O . ILE A 1 361 ? 7.545 -11.757 -27.312 1.00 88.94 361 ILE A O 1
ATOM 2967 N N . SER A 1 362 ? 8.036 -13.406 -28.738 1.00 85.31 362 SER A N 1
ATOM 2968 C CA . SER A 1 362 ? 7.126 -14.355 -28.080 1.00 85.31 362 SER A CA 1
ATOM 2969 C C . SER A 1 362 ? 7.625 -14.711 -26.676 1.00 85.31 362 SER A C 1
ATOM 2971 O O . SER A 1 362 ? 8.829 -14.846 -26.445 1.00 85.31 362 SER A O 1
ATOM 2973 N N . PHE A 1 363 ? 6.713 -14.923 -25.723 1.00 82.06 363 PHE A N 1
ATOM 2974 C CA . PHE A 1 363 ? 7.076 -15.485 -24.417 1.00 82.06 363 PHE A CA 1
ATOM 2975 C C . PHE A 1 363 ? 7.626 -16.913 -24.508 1.00 82.06 363 PHE A C 1
ATOM 2977 O O . PHE A 1 363 ? 8.302 -17.353 -23.575 1.00 82.06 363 PHE A O 1
ATOM 2984 N N . GLU A 1 364 ? 7.384 -17.627 -25.603 1.00 84.69 364 GLU A N 1
ATOM 2985 C CA . GLU A 1 364 ? 7.901 -18.982 -25.821 1.00 84.69 364 GLU A CA 1
ATOM 2986 C C . GLU A 1 364 ? 9.398 -19.001 -26.164 1.00 84.69 364 GLU A C 1
ATOM 2988 O O . GLU A 1 364 ? 10.059 -20.013 -25.940 1.00 84.69 364 GLU A O 1
ATOM 2993 N N . GLU A 1 365 ? 9.959 -17.885 -26.643 1.00 89.69 365 GLU A N 1
ATOM 2994 C CA . GLU A 1 365 ? 11.382 -17.795 -26.992 1.00 89.69 365 GLU A CA 1
ATOM 2995 C C . GLU A 1 365 ? 12.276 -17.955 -25.762 1.00 89.69 365 GLU A C 1
ATOM 2997 O O . GLU A 1 365 ? 12.047 -17.359 -24.715 1.00 89.69 365 GLU A O 1
ATOM 3002 N N . SER A 1 366 ? 13.351 -18.722 -25.868 1.00 92.00 366 SER A N 1
ATOM 3003 C CA . SER A 1 366 ? 14.309 -18.912 -24.783 1.00 92.00 366 SER A CA 1
ATOM 3004 C C . SER A 1 366 ? 14.947 -17.590 -24.329 1.00 92.00 366 SER A C 1
ATOM 3006 O O . SER A 1 366 ? 15.043 -16.610 -25.068 1.00 92.00 366 SER A O 1
ATOM 3008 N N . ASN A 1 367 ? 15.456 -17.553 -23.093 1.00 90.50 367 ASN A N 1
ATOM 3009 C CA . ASN A 1 367 ? 16.151 -16.360 -22.596 1.00 90.50 367 ASN A CA 1
ATOM 3010 C C . ASN A 1 367 ? 17.378 -15.985 -23.446 1.00 90.50 367 ASN A C 1
ATOM 3012 O O . ASN A 1 367 ? 17.742 -14.813 -23.476 1.00 90.50 367 ASN A O 1
ATOM 3016 N N . GLU A 1 368 ? 18.007 -16.951 -24.122 1.00 94.31 368 GLU A N 1
ATOM 3017 C CA . GLU A 1 368 ? 19.140 -16.685 -25.013 1.00 94.31 368 GLU A CA 1
ATOM 3018 C C . GLU A 1 368 ? 18.683 -16.003 -26.311 1.00 94.31 368 GLU A C 1
ATOM 3020 O O . GLU A 1 368 ? 19.317 -15.050 -26.756 1.00 94.31 368 GLU A O 1
ATOM 3025 N N . GLU A 1 369 ? 17.544 -16.411 -26.877 1.00 94.38 369 GLU A N 1
ATOM 3026 C CA . GLU A 1 369 ? 16.946 -15.756 -28.049 1.00 94.38 369 GLU A CA 1
ATOM 3027 C C . GLU A 1 369 ? 16.527 -14.316 -27.730 1.00 94.38 369 GLU A C 1
ATOM 3029 O O . GLU A 1 369 ? 16.925 -13.385 -28.435 1.00 94.38 369 GLU A O 1
ATOM 3034 N N . ILE A 1 370 ? 15.829 -14.112 -26.605 1.00 93.81 370 ILE A N 1
ATOM 3035 C CA . ILE A 1 370 ? 15.434 -12.776 -26.131 1.00 93.81 370 ILE A CA 1
ATOM 3036 C C . ILE A 1 370 ? 16.671 -11.899 -25.901 1.00 93.81 370 ILE A C 1
ATOM 3038 O O . ILE A 1 370 ? 16.696 -10.732 -26.297 1.00 93.81 370 ILE A O 1
ATOM 3042 N N . LYS A 1 371 ? 17.715 -12.451 -25.271 1.00 94.38 371 LYS A N 1
ATOM 3043 C CA . LYS A 1 371 ? 18.984 -11.751 -25.048 1.00 94.38 371 LYS A CA 1
ATOM 3044 C C . LYS A 1 371 ? 19.611 -11.323 -26.374 1.00 94.38 371 LYS A C 1
ATOM 3046 O O . LYS A 1 371 ? 19.950 -10.153 -26.504 1.00 94.38 371 LYS A O 1
ATOM 3051 N N . ASN A 1 372 ? 19.739 -12.222 -27.347 1.00 94.56 372 ASN A N 1
ATOM 3052 C CA . ASN A 1 372 ? 20.372 -11.916 -28.634 1.00 94.56 372 ASN A CA 1
ATOM 3053 C C . ASN A 1 372 ? 19.632 -10.802 -29.390 1.00 94.56 372 ASN A C 1
ATOM 3055 O O . ASN A 1 372 ? 20.266 -9.897 -29.937 1.00 94.56 372 ASN A O 1
ATOM 3059 N N . LYS A 1 373 ? 18.295 -10.822 -29.369 1.00 93.75 373 LYS A N 1
ATOM 3060 C CA . LYS A 1 373 ? 17.458 -9.757 -29.940 1.00 93.75 373 LYS A CA 1
ATOM 3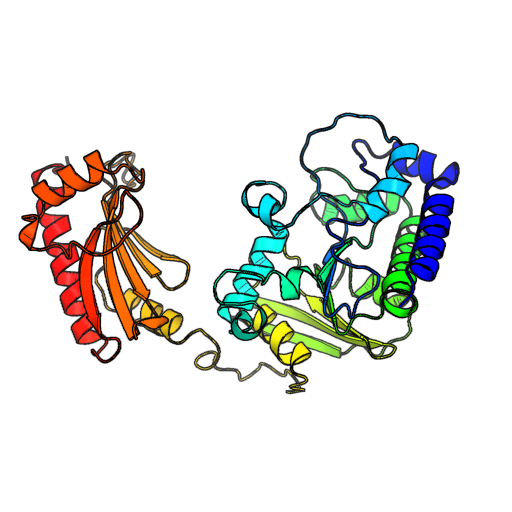061 C C . LYS A 1 373 ? 17.676 -8.423 -29.228 1.00 93.75 373 LYS A C 1
ATOM 3063 O O . LYS A 1 373 ? 17.990 -7.422 -29.868 1.00 93.75 373 LYS A O 1
ATOM 3068 N N . MET A 1 374 ? 17.630 -8.421 -27.896 1.00 93.44 374 MET A N 1
ATOM 3069 C CA . MET A 1 374 ? 17.899 -7.223 -27.096 1.00 93.44 374 MET A CA 1
ATOM 3070 C C . MET A 1 374 ? 19.309 -6.668 -27.320 1.00 93.44 374 MET A C 1
ATOM 3072 O O . MET A 1 374 ? 19.476 -5.461 -27.472 1.00 93.44 374 MET A O 1
ATOM 3076 N N . GLU A 1 375 ? 20.334 -7.519 -27.369 1.00 93.06 375 GLU A N 1
ATOM 3077 C CA . GLU A 1 375 ? 21.717 -7.089 -27.591 1.00 93.06 375 GLU A CA 1
ATOM 3078 C C . GLU A 1 375 ? 21.914 -6.474 -28.975 1.00 93.06 375 GLU A C 1
ATOM 3080 O O . GLU A 1 375 ? 22.628 -5.478 -29.087 1.00 93.06 375 GLU A O 1
ATOM 3085 N N . LYS A 1 376 ? 21.230 -6.985 -30.003 1.00 92.19 376 LYS A N 1
ATOM 3086 C CA . LYS A 1 376 ? 21.226 -6.378 -31.337 1.00 92.19 376 LYS A CA 1
ATOM 3087 C C . LYS A 1 376 ? 20.667 -4.953 -31.305 1.00 92.19 376 LYS A C 1
ATOM 3089 O O . LYS A 1 376 ? 21.335 -4.031 -31.770 1.00 92.19 376 LYS A O 1
ATOM 3094 N N . VAL A 1 377 ? 19.503 -4.755 -30.681 1.00 91.06 377 VAL A N 1
ATOM 3095 C CA . VAL A 1 377 ? 18.880 -3.425 -30.545 1.00 91.06 377 VAL A CA 1
ATOM 3096 C C . VAL A 1 377 ? 19.790 -2.473 -29.758 1.00 91.06 377 VAL A C 1
ATOM 3098 O O . VAL A 1 377 ? 20.024 -1.334 -30.163 1.00 91.06 377 VAL A O 1
ATOM 3101 N N . LEU A 1 378 ? 20.377 -2.946 -28.654 1.00 90.81 378 LEU A N 1
ATOM 3102 C CA . LEU A 1 378 ? 21.310 -2.162 -27.839 1.00 90.81 378 LEU A CA 1
ATOM 3103 C C . LEU A 1 378 ? 22.583 -1.781 -28.611 1.00 90.81 378 LEU A C 1
ATOM 3105 O O . LEU A 1 378 ? 23.126 -0.695 -28.399 1.00 90.81 378 LEU A O 1
ATOM 3109 N N . GLN A 1 379 ? 23.099 -2.663 -29.469 1.00 90.62 379 GLN A N 1
ATOM 3110 C CA . GLN A 1 379 ? 24.268 -2.383 -30.308 1.00 90.62 379 GLN A CA 1
ATOM 3111 C C . GLN A 1 379 ? 23.972 -1.306 -31.353 1.00 90.62 379 GLN A C 1
ATOM 3113 O O . GLN A 1 379 ? 24.782 -0.392 -31.510 1.00 90.62 379 GLN A O 1
ATOM 3118 N N . GLU A 1 380 ? 22.811 -1.366 -32.004 1.00 89.19 380 GLU A N 1
ATOM 3119 C CA . GLU A 1 380 ? 22.372 -0.370 -32.988 1.00 89.19 380 GLU A CA 1
ATOM 3120 C C . GLU A 1 380 ? 22.202 1.018 -32.337 1.00 89.19 380 GLU A C 1
ATOM 3122 O O . GLU A 1 380 ? 22.759 2.006 -32.826 1.00 89.19 380 GLU A O 1
ATOM 3127 N N . VAL A 1 381 ? 21.567 1.096 -31.158 1.00 86.44 381 VAL A N 1
ATOM 3128 C CA . VAL A 1 381 ? 21.458 2.357 -30.392 1.00 86.44 381 VAL A CA 1
ATOM 3129 C C . VAL A 1 381 ? 22.814 2.876 -29.938 1.00 86.44 381 VAL A C 1
ATOM 3131 O O . VAL A 1 381 ? 23.077 4.077 -30.022 1.00 86.44 381 VAL A O 1
ATOM 3134 N N . LYS A 1 382 ? 23.699 1.996 -29.459 1.00 84.50 382 LYS A N 1
ATOM 3135 C CA . LYS A 1 382 ? 25.048 2.406 -29.064 1.00 84.50 382 LYS A CA 1
ATOM 3136 C C . LYS A 1 382 ? 25.821 2.976 -30.252 1.00 84.50 382 LYS A C 1
ATOM 3138 O O . LYS A 1 382 ? 26.463 4.006 -30.081 1.00 84.50 382 LYS A O 1
ATOM 3143 N N . ALA A 1 383 ? 25.764 2.334 -31.419 1.00 85.94 383 ALA A N 1
ATOM 3144 C CA . ALA A 1 383 ? 26.459 2.797 -32.617 1.00 85.94 383 ALA A CA 1
ATOM 3145 C C . ALA A 1 383 ? 25.978 4.192 -33.042 1.00 85.94 383 ALA A C 1
ATOM 3147 O O . ALA A 1 383 ? 26.798 5.073 -33.295 1.00 85.94 383 ALA A O 1
ATOM 3148 N N . TYR A 1 384 ? 24.661 4.419 -33.036 1.00 83.50 384 TYR A N 1
ATOM 3149 C CA . TYR A 1 384 ? 24.094 5.744 -33.279 1.00 83.50 384 TYR A CA 1
ATOM 3150 C C . TYR A 1 384 ? 24.568 6.770 -32.244 1.00 83.50 384 TYR A C 1
ATOM 3152 O O . TYR A 1 384 ? 25.055 7.842 -32.600 1.00 83.50 384 TYR A O 1
ATOM 3160 N N . ARG A 1 385 ? 24.488 6.428 -30.952 1.00 79.19 385 ARG A N 1
ATOM 3161 C CA . ARG A 1 385 ? 24.924 7.312 -29.868 1.00 79.19 385 ARG A CA 1
ATOM 3162 C C . ARG A 1 385 ? 26.401 7.675 -29.990 1.00 79.19 385 ARG A C 1
ATOM 3164 O O . ARG A 1 385 ? 26.732 8.839 -29.823 1.00 79.19 385 ARG A O 1
ATOM 3171 N N . ASP A 1 386 ? 27.276 6.711 -30.265 1.00 78.25 386 ASP A N 1
ATOM 3172 C CA . ASP A 1 386 ? 28.718 6.950 -30.412 1.00 78.25 386 ASP A CA 1
ATOM 3173 C C . ASP A 1 386 ? 29.039 7.841 -31.625 1.00 78.25 386 ASP A C 1
ATOM 3175 O O . ASP A 1 386 ? 30.025 8.575 -31.593 1.00 78.25 386 ASP A O 1
ATOM 3179 N N . LYS A 1 387 ? 28.206 7.802 -32.673 1.00 81.31 387 LYS A N 1
ATOM 3180 C CA . LYS A 1 387 ? 28.350 8.635 -33.870 1.00 81.31 387 LYS A CA 1
ATOM 3181 C C . LYS A 1 387 ? 27.869 10.072 -33.648 1.00 81.31 387 LYS A C 1
ATOM 3183 O O . LYS A 1 387 ? 28.595 11.006 -33.970 1.00 81.31 387 LYS A O 1
ATOM 3188 N N . GLU A 1 388 ? 26.652 10.248 -33.137 1.00 74.75 388 GLU A N 1
ATOM 3189 C CA . GLU A 1 388 ? 26.006 11.568 -33.024 1.00 74.75 388 GLU A CA 1
ATOM 3190 C C . GLU A 1 388 ? 26.395 12.306 -31.732 1.00 74.75 388 GLU A C 1
ATOM 3192 O O . GLU A 1 388 ? 26.448 13.534 -31.691 1.00 74.75 388 GLU A O 1
ATOM 3197 N N . TYR A 1 389 ? 26.724 11.556 -30.677 1.00 70.19 389 TYR A N 1
ATOM 3198 C CA . TYR A 1 389 ? 27.163 12.072 -29.380 1.00 70.19 389 TYR A CA 1
ATOM 3199 C C . TYR A 1 389 ? 28.504 11.433 -28.987 1.00 70.19 389 TYR A C 1
ATOM 3201 O O . TYR A 1 389 ? 28.576 10.710 -27.981 1.00 70.19 389 TYR A O 1
ATOM 3209 N N . PRO A 1 390 ? 29.574 11.661 -29.778 1.00 62.16 390 PRO A N 1
ATOM 3210 C CA . PRO A 1 390 ? 30.872 11.069 -29.509 1.00 62.16 390 PRO A CA 1
ATOM 3211 C C . PRO A 1 390 ? 31.340 11.489 -28.119 1.00 62.16 390 PRO A C 1
ATOM 3213 O O . PRO A 1 390 ? 31.285 12.664 -27.742 1.00 62.16 390 PRO A O 1
ATOM 3216 N N . LEU A 1 391 ? 31.779 10.504 -27.339 1.00 58.03 391 LEU A N 1
ATOM 3217 C CA . LEU A 1 391 ? 32.353 10.747 -26.025 1.00 58.03 391 LEU A CA 1
ATOM 3218 C C . LEU A 1 391 ? 33.619 11.595 -26.217 1.00 58.03 391 LEU A C 1
ATOM 3220 O O . LEU A 1 391 ? 34.582 11.117 -26.815 1.00 58.03 391 LEU A O 1
ATOM 3224 N N . LYS A 1 392 ? 33.593 12.846 -25.749 1.00 51.53 392 LYS A N 1
ATOM 3225 C CA . LYS A 1 392 ? 34.803 13.662 -25.599 1.00 51.53 392 LYS A CA 1
ATOM 3226 C C . LYS A 1 392 ? 35.608 13.222 -24.385 1.00 51.53 392 LYS A C 1
ATOM 3228 O O . LYS A 1 392 ? 34.982 12.889 -23.346 1.00 51.53 392 LYS A O 1
#

Radius of gyration: 25.11 Å; chains: 1; bounding box: 62×49×70 Å

Sequence (392 aa):
MSGEEYKKWVNEAYLYISKKEVYDRVNQLKYVNVGSTQYIPKIDGNVEFVFLGHDAHEGRGDNDKLDITFAKERFYKGNGDPRIWRKCPEWKIWNNMERALWRVGFAEIMDDKYISDEILKNTIVTNALFFTYANDSEKALAKKLNTLLGPDIVNECMKRTGELIFEVIKPKMVICSSCSMVFEPLIKNYNADIRYEVIRLEGTSRRVMRCNYNGVTVLGIPHTSYPVPLPVAAFVRDSYLGKDNGYTMSNVSYASSINPMHLRAKALKKMISKNWAVQSIYYNILYHEYYSTKVDGKYVNSKDNIVIDLTPEEDKNQYVVLVFTRQNDIEKTRDLIKGIWPYEKFNPWVCDKSRHVHEVISFEESNEEIKNKMEKVLQEVKAYRDKEYPLK

Organism: Xylanibacter ruminicola (NCBI:txid839)

pLDDT: mean 73.04, std 15.49, range [33.69, 95.25]

Foldseek 3Di:
DDCVLVLVLLVVVLVVCPPPVQVVLLQVFQDKDFAFFADDQDLPDQAAEEEEEAGDADDCPDNDGHDSVCNSVCNVCHNDDPVCLVVPPRNCLVVLLQLLLVQQVVCVVCDPPGRPPVNSNRYTYGYLARMDHYDDDPVVVVVCCCPRNNVVNSLVSLASVLCCDQPRRVHQEYEYQACVRRVCSNCVVQPWDKDWAWDDDVVDIWIKIWTAGNNYIYIHGHHSVDRGDSVRSNVVVCVSVVVPPPDPVPDPPVCPRRDVLLVLLVVLLVLADLLQFDWDADPSKIKGKHALDDDPNDGDHDQFIKMWIFDDPVVVQKTFTKIFGPVLAQVSLVVLCVLLDPPVQWDPDDDPRTITTNDIGHNPDDSVRVNVVVNVVSVSNSVSSCVVRPDD